Protein 3LIU (pdb70)

Structure (mmCIF, N/CA/C/O backbone):
data_3LIU
#
_entry.id   3LIU
#
_cell.length_a   64.372
_cell.length_b   101.934
_cell.length_c   130.891
_cell.angle_alpha   90.000
_cell.angle_beta   90.000
_cell.angle_gamma   90.000
#
_symmetry.space_group_name_H-M   'P 21 21 21'
#
loop_
_entity.id
_entity.type
_entity.pdbx_description
1 polymer 'Putative cell adhesion protein'
2 non-polymer 'CHLORIDE ION'
3 non-polymer GLYCEROL
4 non-polymer 'SULFATE ION'
5 non-polymer 1,2-ETHANEDIOL
6 water water
#
loop_
_atom_site.group_PDB
_atom_site.id
_atom_site.type_symbol
_atom_site.label_atom_id
_atom_site.label_alt_id
_atom_site.label_comp_id
_atom_site.label_asym_id
_atom_site.label_entity_id
_atom_site.label_seq_id
_atom_site.pdbx_PDB_ins_code
_atom_site.Cartn_x
_atom_site.Cartn_y
_atom_site.Cartn_z
_atom_site.occupancy
_atom_site.B_iso_or_equiv
_atom_site.auth_seq_id
_atom_site.auth_comp_id
_atom_site.auth_asym_id
_atom_site.auth_atom_id
_atom_site.pdbx_PDB_model_num
ATOM 1 N N . VAL A 1 13 ? 45.914 -1.872 43.911 1.00 44.28 32 VAL A N 1
ATOM 2 C CA . VAL A 1 13 ? 45.286 -1.267 42.705 1.00 42.69 32 VAL A CA 1
ATOM 3 C C . VAL A 1 13 ? 43.951 -0.623 43.079 1.00 42.25 32 VAL A C 1
ATOM 4 O O . VAL A 1 13 ? 43.181 -1.172 43.885 1.00 41.87 32 VAL A O 1
ATOM 6 N N . LEU A 1 14 ? 43.707 0.547 42.479 1.00 38.46 33 LEU A N 1
ATOM 7 C CA . LEU A 1 14 ? 42.502 1.357 42.675 1.00 36.02 33 LEU A CA 1
ATOM 8 C C . LEU A 1 14 ? 41.816 1.522 41.331 1.00 33.18 33 LEU A C 1
ATOM 9 O O . LEU A 1 14 ? 42.480 1.860 40.362 1.00 32.24 33 LEU A O 1
ATOM 14 N N . GLU A 1 15 ? 40.501 1.353 41.277 1.00 30.61 34 GLU A N 1
ATOM 15 C CA . GLU A 1 15 ? 39.750 1.573 40.048 1.00 30.91 34 GLU A CA 1
ATOM 16 C C . GLU A 1 15 ? 39.420 3.045 39.803 1.00 30.12 34 GLU A C 1
ATOM 17 O O . GLU A 1 15 ? 39.323 3.842 40.739 1.00 30.02 34 GLU A O 1
ATOM 23 N N . LYS A 1 16 ? 39.232 3.394 38.538 1.00 28.54 35 LYS A N 1
ATOM 24 C CA . LYS A 1 16 ? 38.924 4.770 38.139 1.00 28.02 35 LYS A CA 1
ATOM 25 C C . LYS A 1 16 ? 37.418 5.027 38.097 1.00 26.91 35 LYS A C 1
ATOM 26 O O . LYS A 1 16 ? 36.615 4.112 37.862 1.00 24.54 35 LYS A O 1
ATOM 28 N N . ALA A 1 17 ? 37.055 6.295 38.292 1.00 24.02 36 ALA A N 1
ATOM 29 C CA . ALA A 1 17 ? 35.683 6.739 38.110 1.00 22.30 36 ALA A CA 1
ATOM 30 C C . ALA A 1 17 ? 35.688 8.226 37.749 1.00 21.91 36 ALA A C 1
ATOM 31 O O . ALA A 1 17 ? 36.741 8.876 37.706 1.00 18.92 36 ALA A O 1
ATOM 33 N N . GLN A 1 18 ? 34.506 8.727 37.430 1.00 18.55 37 GLN A N 1
ATOM 34 C CA A GLN A 1 18 ? 34.316 10.136 37.161 0.50 18.25 37 GLN A CA 1
ATOM 35 C CA B GLN A 1 18 ? 34.299 10.127 37.142 0.50 18.24 37 GLN A CA 1
ATOM 36 C C . GLN A 1 18 ? 33.332 10.669 38.194 1.00 17.09 37 GLN A C 1
ATOM 37 O O . GLN A 1 18 ? 32.494 9.916 38.713 1.00 15.93 37 GLN A O 1
ATOM 48 N N . LEU A 1 19 ? 33.459 11.953 38.501 1.00 14.47 38 LEU A N 1
ATOM 49 C CA . LEU A 1 19 ? 32.621 12.640 39.468 1.00 14.14 38 LEU A CA 1
ATOM 50 C C . LEU A 1 19 ? 32.204 13.957 38.853 1.00 14.32 38 LEU A C 1
ATOM 51 O O . LEU A 1 19 ? 33.057 14.700 38.348 1.00 14.81 38 LEU A O 1
ATOM 56 N N . ALA A 1 20 ? 30.900 14.225 38.867 1.00 11.12 39 ALA A N 1
ATOM 57 C CA . ALA A 1 20 ? 30.356 15.551 38.586 1.00 12.93 39 ALA A CA 1
ATOM 58 C C . ALA A 1 20 ? 29.488 15.946 39.769 1.00 12.28 39 ALA A C 1
ATOM 59 O O . ALA A 1 20 ? 28.849 15.101 40.414 1.00 15.41 39 ALA A O 1
ATOM 61 N N . LEU A 1 21 ? 29.461 17.231 40.055 1.00 12.35 40 LEU A N 1
ATOM 62 C CA . LEU A 1 21 ? 28.888 17.704 41.322 1.00 17.50 40 LEU A CA 1
ATOM 63 C C . LEU A 1 21 ? 28.080 18.970 41.060 1.00 18.26 40 LEU A C 1
ATOM 64 O O . LEU A 1 21 ? 28.522 19.806 40.313 1.00 22.25 40 LEU A O 1
ATOM 69 N N . ALA A 1 22 ? 26.871 19.074 41.624 1.00 19.21 41 ALA A N 1
ATOM 70 C CA . ALA A 1 22 ? 26.038 20.265 41.481 1.00 16.44 41 ALA A CA 1
ATOM 71 C C . ALA A 1 22 ? 25.810 20.941 42.838 1.00 17.06 41 ALA A C 1
ATOM 72 O O . ALA A 1 22 ? 25.531 20.247 43.849 1.00 18.89 41 ALA A O 1
ATOM 74 N N . ILE A 1 23 ? 25.980 22.273 42.892 1.00 14.44 42 ILE A N 1
ATOM 75 C CA . ILE A 1 23 ? 25.713 23.041 44.149 1.00 17.91 42 ILE A CA 1
ATOM 76 C C . ILE A 1 23 ? 24.478 23.934 44.044 1.00 20.35 42 ILE A C 1
ATOM 77 O O . ILE A 1 23 ? 24.100 24.399 42.940 1.00 20.68 42 ILE A O 1
ATOM 82 N N . LYS A 1 24 ? 23.825 24.153 45.176 1.00 20.54 43 LYS A N 1
ATOM 83 C CA . LYS A 1 24 ? 22.668 25.032 45.225 1.00 25.84 43 LYS A CA 1
ATOM 84 C C . LYS A 1 24 ? 23.134 26.479 45.210 1.00 29.64 43 LYS A C 1
ATOM 85 O O . LYS A 1 24 ? 24.059 26.835 45.934 1.00 29.43 43 LYS A O 1
ATOM 91 N N . SER A 1 25 ? 22.489 27.308 44.386 1.00 34.78 44 SER A N 1
ATOM 92 C CA . SER A 1 25 ? 22.935 28.689 44.156 1.00 39.19 44 SER A CA 1
ATOM 93 C C . SER A 1 25 ? 21.772 29.674 44.335 1.00 43.03 44 SER A C 1
ATOM 94 O O . SER A 1 25 ? 20.650 29.393 43.887 1.00 45.53 44 SER A O 1
ATOM 97 N N . GLU A 1 26 ? 22.051 30.830 44.951 1.00 44.88 45 GLU A N 1
ATOM 98 C CA . GLU A 1 26 ? 21.027 31.873 45.217 1.00 46.41 45 GLU A CA 1
ATOM 99 C C . GLU A 1 26 ? 20.870 32.881 44.058 1.00 46.86 45 GLU A C 1
ATOM 100 O O . GLU A 1 26 ? 21.766 33.691 43.765 1.00 44.70 45 GLU A O 1
ATOM 106 N N . THR A 1 36 ? 27.023 42.254 34.561 1.00 48.43 55 THR A N 1
ATOM 107 C CA . THR A 1 36 ? 26.538 41.673 35.818 1.00 47.95 55 THR A CA 1
ATOM 108 C C . THR A 1 36 ? 27.321 42.212 37.054 1.00 46.99 55 THR A C 1
ATOM 109 O O . THR A 1 36 ? 28.496 41.880 37.231 1.00 50.01 55 THR A O 1
ATOM 111 N N . THR A 1 37 ? 26.690 43.045 37.896 1.00 43.20 56 THR A N 1
ATOM 112 C CA . THR A 1 37 ? 27.346 43.534 39.121 1.00 39.30 56 THR A CA 1
ATOM 113 C C . THR A 1 37 ? 27.605 42.341 40.049 1.00 36.18 56 THR A C 1
ATOM 114 O O . THR A 1 37 ? 26.748 41.487 40.190 1.00 33.99 56 THR A O 1
ATOM 116 N N . PRO A 1 38 ? 28.796 42.268 40.667 1.00 31.71 57 PRO A N 1
ATOM 117 C CA . PRO A 1 38 ? 29.026 41.111 41.524 1.00 29.81 57 PRO A CA 1
ATOM 118 C C . PRO A 1 38 ? 28.179 41.187 42.791 1.00 26.37 57 PRO A C 1
ATOM 119 O O . PRO A 1 38 ? 27.915 42.290 43.275 1.00 25.69 57 PRO A O 1
ATOM 123 N N . THR A 1 39 ? 27.745 40.026 43.287 1.00 22.13 58 THR A N 1
ATOM 124 C CA . THR A 1 39 ? 26.885 39.928 44.485 1.00 19.55 58 THR A CA 1
ATOM 125 C C . THR A 1 39 ? 27.500 38.972 45.519 1.00 18.86 58 THR A C 1
ATOM 126 O O . THR A 1 39 ? 28.398 38.181 45.223 1.00 15.80 58 THR A O 1
ATOM 130 N N . ASP A 1 40 ? 26.974 39.034 46.738 1.00 17.07 59 ASP A N 1
ATOM 131 C CA . ASP A 1 40 ? 27.471 38.247 47.841 1.00 15.74 59 ASP A CA 1
ATOM 132 C C . ASP A 1 40 ? 26.967 36.780 47.763 1.00 15.71 59 ASP A C 1
ATOM 133 O O . ASP A 1 40 ? 27.188 36.007 48.661 1.00 17.01 59 ASP A O 1
ATOM 138 N N . ALA A 1 41 ? 26.267 36.412 46.700 1.00 14.59 60 ALA A N 1
ATOM 139 C CA . ALA A 1 41 ? 25.893 35.025 46.459 1.00 15.30 60 ALA A CA 1
ATOM 140 C C . ALA A 1 41 ? 26.638 34.426 45.265 1.00 16.03 60 ALA A C 1
ATOM 141 O O . ALA A 1 41 ? 26.401 33.270 44.908 1.00 14.68 60 ALA A O 1
ATOM 143 N N . ASP A 1 42 ? 27.527 35.184 44.621 1.00 13.41 61 ASP A N 1
ATOM 144 C CA . ASP A 1 42 ? 28.198 34.636 43.432 1.00 14.20 61 ASP A CA 1
ATOM 145 C C . ASP A 1 42 ? 29.056 33.379 43.791 1.00 13.13 61 ASP A C 1
ATOM 146 O O . ASP A 1 42 ? 29.735 33.356 44.815 1.00 14.14 61 ASP A O 1
ATOM 151 N N . VAL A 1 43 ? 29.019 32.386 42.900 1.00 8.90 62 VAL A N 1
ATOM 152 C CA . VAL A 1 43 ? 29.849 31.205 42.930 1.00 12.98 62 VAL A CA 1
ATOM 153 C C . VAL A 1 43 ? 30.611 31.198 41.648 1.00 12.88 62 VAL A C 1
ATOM 154 O O . VAL A 1 43 ? 30.074 30.890 40.595 1.00 15.25 62 VAL A O 1
ATOM 158 N N . ASN A 1 44 ? 31.871 31.578 41.712 1.00 13.37 63 ASN A N 1
ATOM 159 C CA . ASN A 1 44 ? 32.696 31.694 40.496 1.00 15.08 63 ASN A CA 1
ATOM 160 C C . ASN A 1 44 ? 33.552 30.454 40.251 1.00 14.35 63 ASN A C 1
ATOM 161 O O . ASN A 1 44 ? 33.677 29.962 39.143 1.00 13.19 63 ASN A O 1
ATOM 166 N N . THR A 1 45 ? 34.147 29.939 41.318 1.00 14.95 64 THR A N 1
ATOM 167 C CA . THR A 1 45 ? 34.984 28.742 41.222 1.00 12.18 64 THR A CA 1
ATOM 168 C C . THR A 1 45 ? 34.516 27.783 42.287 1.00 11.54 64 THR A C 1
ATOM 169 O O . THR A 1 45 ? 34.012 28.218 43.330 1.00 13.87 64 THR A O 1
ATOM 173 N N . LEU A 1 46 ? 34.701 26.495 42.018 1.00 10.50 65 LEU A N 1
ATOM 174 C CA . LEU A 1 46 ? 34.533 25.439 43.017 1.00 13.16 65 LEU A CA 1
ATOM 175 C C . LEU A 1 46 ? 35.798 24.601 43.145 1.00 13.29 65 LEU A C 1
ATOM 176 O O . LEU A 1 46 ? 36.359 24.109 42.140 1.00 12.29 65 LEU A O 1
ATOM 181 N N . THR A 1 47 ? 36.249 24.452 44.387 1.00 13.96 66 THR A N 1
ATOM 182 C CA . THR A 1 47 ? 37.326 23.521 44.720 1.00 13.52 66 THR A CA 1
ATOM 183 C C . THR A 1 47 ? 36.713 22.356 45.440 1.00 12.21 66 THR A C 1
ATOM 184 O O . THR A 1 47 ? 36.024 22.541 46.435 1.00 17.61 66 THR A O 1
ATOM 188 N N . VAL A 1 48 ? 36.962 21.159 44.936 1.00 14.03 67 VAL A N 1
ATOM 189 C CA . VAL A 1 48 ? 36.388 19.923 45.456 1.00 15.12 67 VAL A CA 1
ATOM 190 C C . VAL A 1 48 ? 37.527 19.039 45.972 1.00 10.54 67 VAL A C 1
ATOM 191 O O . VAL A 1 48 ? 38.532 18.797 45.281 1.00 10.24 67 VAL A O 1
ATOM 195 N N . GLY A 1 49 ? 37.396 18.599 47.209 1.00 9.69 68 GLY A N 1
ATOM 196 C CA . GLY A 1 49 ? 38.357 17.662 47.780 1.00 11.81 68 GLY A CA 1
ATOM 197 C C . GLY A 1 49 ? 37.658 16.339 47.948 1.00 11.39 68 GLY A C 1
ATOM 198 O O . GLY A 1 49 ? 36.604 16.270 48.632 1.00 10.63 68 GLY A O 1
ATOM 199 N N . VAL A 1 50 ? 38.218 15.298 47.335 1.00 9.72 69 VAL A N 1
ATOM 200 C CA . VAL A 1 50 ? 37.667 13.929 47.471 1.00 11.39 69 VAL A CA 1
ATOM 201 C C . VAL A 1 50 ? 38.706 13.054 48.194 1.00 11.74 69 VAL A C 1
ATOM 202 O O . VAL A 1 50 ? 39.806 12.865 47.678 1.00 11.38 69 VAL A O 1
ATOM 206 N N . PHE A 1 51 ? 38.364 12.517 49.359 1.00 11.05 70 PHE A N 1
ATOM 207 C CA . PHE A 1 51 ? 39.329 11.784 50.193 1.00 13.56 70 PHE A CA 1
ATOM 208 C C . PHE A 1 51 ? 38.816 10.366 50.472 1.00 14.80 70 PHE A C 1
ATOM 209 O O . PHE A 1 51 ? 37.831 10.145 51.199 1.00 14.88 70 PHE A O 1
ATOM 217 N N . GLY A 1 52 ? 39.468 9.394 49.861 1.00 14.43 71 GLY A N 1
ATOM 218 C CA . GLY A 1 52 ? 39.026 8.012 49.999 1.00 18.16 71 GLY A CA 1
ATOM 219 C C . GLY A 1 52 ? 39.276 7.541 51.414 1.00 18.39 71 GLY A C 1
ATOM 220 O O . GLY A 1 52 ? 40.187 8.012 52.066 1.00 17.38 71 GLY A O 1
ATOM 221 N N . VAL A 1 53 ? 38.468 6.612 51.902 1.00 21.92 72 VAL A N 1
ATOM 222 C CA . VAL A 1 53 ? 38.642 6.163 53.282 1.00 20.79 72 VAL A CA 1
ATOM 223 C C . VAL A 1 53 ? 39.974 5.429 53.464 1.00 21.02 72 VAL A C 1
ATOM 224 O O . VAL A 1 53 ? 40.477 5.399 54.549 1.00 22.56 72 VAL A O 1
ATOM 228 N N . ASP A 1 54 ? 40.532 4.865 52.399 1.00 23.39 73 ASP A N 1
ATOM 229 C CA . ASP A 1 54 ? 41.819 4.157 52.434 1.00 25.81 73 ASP A CA 1
ATOM 230 C C . ASP A 1 54 ? 43.039 5.025 52.139 1.00 26.55 73 ASP A C 1
ATOM 231 O O . ASP A 1 54 ? 44.118 4.475 51.869 1.00 30.48 73 ASP A O 1
ATOM 236 N N . GLY A 1 55 ? 42.897 6.350 52.112 1.00 21.60 74 GLY A N 1
ATOM 237 C CA . GLY A 1 55 ? 44.052 7.218 52.004 1.00 20.80 74 GLY A CA 1
ATOM 238 C C . GLY A 1 55 ? 44.301 7.922 50.680 1.00 20.31 74 GLY A C 1
ATOM 239 O O . GLY A 1 55 ? 45.087 8.853 50.643 1.00 20.91 74 GLY A O 1
ATOM 240 N N . TRP A 1 56 ? 43.649 7.541 49.589 1.00 20.08 75 TRP A N 1
ATOM 241 C CA . TRP A 1 56 ? 43.859 8.283 48.336 1.00 18.74 75 TRP A CA 1
ATOM 242 C C . TRP A 1 56 ? 43.150 9.641 48.428 1.00 18.88 75 TRP A C 1
ATOM 243 O O . TRP A 1 56 ? 42.222 9.822 49.233 1.00 19.49 75 TRP A O 1
ATOM 254 N N . SER A 1 57 ? 43.605 10.608 47.634 1.00 19.91 76 SER A N 1
ATOM 255 C CA . SER A 1 57 ? 42.906 11.876 47.539 1.00 18.08 76 SER A CA 1
ATOM 256 C C . SER A 1 57 ? 42.960 12.434 46.132 1.00 18.38 76 SER A C 1
ATOM 257 O O . SER A 1 57 ? 43.931 12.196 45.402 1.00 16.04 76 SER A O 1
ATOM 260 N N . VAL A 1 58 ? 41.899 13.144 45.754 1.00 15.07 77 VAL A N 1
ATOM 261 C CA . VAL A 1 58 ? 41.857 13.918 44.531 1.00 14.39 77 VAL A CA 1
ATOM 262 C C . VAL A 1 58 ? 41.245 15.262 44.857 1.00 14.53 77 VAL A C 1
ATOM 263 O O . VAL A 1 58 ? 40.105 15.330 45.363 1.00 14.93 77 VAL A O 1
ATOM 267 N N . ILE A 1 59 ? 41.989 16.330 44.589 1.00 12.97 78 ILE A N 1
ATOM 268 C CA . ILE A 1 59 ? 41.506 17.709 44.805 1.00 12.60 78 ILE A CA 1
ATOM 269 C C . ILE A 1 59 ? 41.681 18.515 43.541 1.00 12.99 78 ILE A C 1
ATOM 270 O O . ILE A 1 59 ? 42.730 18.434 42.911 1.00 9.05 78 ILE A O 1
ATOM 275 N N . TYR A 1 60 ? 40.663 19.281 43.162 1.00 12.22 79 TYR A N 1
ATOM 276 C CA . TYR A 1 60 ? 40.702 20.057 41.936 1.00 11.78 79 TYR A CA 1
ATOM 277 C C . TYR A 1 60 ? 39.856 21.297 42.039 1.00 11.38 79 TYR A C 1
ATOM 278 O O . TYR A 1 60 ? 38.931 21.371 42.857 1.00 11.30 79 TYR A O 1
ATOM 287 N N . THR A 1 61 ? 40.143 22.256 41.167 1.00 10.97 80 THR A N 1
ATOM 288 C CA . THR A 1 61 ? 39.393 23.522 41.101 1.00 12.95 80 THR A CA 1
ATOM 289 C C . THR A 1 61 ? 38.998 23.800 39.657 1.00 14.25 80 THR A C 1
ATOM 290 O O . THR A 1 61 ? 39.824 23.687 38.751 1.00 16.63 80 THR A O 1
ATOM 294 N N . LYS A 1 62 ? 37.739 24.143 39.457 1.00 12.53 81 LYS A N 1
ATOM 295 C CA . LYS A 1 62 ? 37.187 24.464 38.153 1.00 13.55 81 LYS A CA 1
ATOM 296 C C . LYS A 1 62 ? 36.252 25.644 38.286 1.00 14.74 81 LYS A C 1
ATOM 297 O O . LYS A 1 62 ? 35.786 26.003 39.383 1.00 13.67 81 LYS A O 1
ATOM 303 N N . ASP A 1 63 ? 36.015 26.285 37.160 1.00 16.23 82 ASP A N 1
ATOM 304 C CA . ASP A 1 63 ? 35.032 27.363 37.109 1.00 18.56 82 ASP A CA 1
ATOM 305 C C . ASP A 1 63 ? 33.682 26.707 37.226 1.00 18.69 82 ASP A C 1
ATOM 306 O O . ASP A 1 63 ? 33.452 25.592 36.667 1.00 16.35 82 ASP A O 1
ATOM 311 N N . ALA A 1 64 ? 32.806 27.360 37.983 1.00 18.72 83 ALA A N 1
ATOM 312 C CA . ALA A 1 64 ? 31.451 26.861 38.188 1.00 18.86 83 ALA A CA 1
ATOM 313 C C . ALA A 1 64 ? 30.663 27.150 36.900 1.00 21.12 83 ALA A C 1
ATOM 314 O O . ALA A 1 64 ? 30.717 28.258 36.396 1.00 22.64 83 ALA A O 1
ATOM 316 N N . THR A 1 65 ? 29.999 26.133 36.352 1.00 23.05 84 THR A N 1
ATOM 317 C CA A THR A 1 65 ? 29.200 26.326 35.145 0.50 23.65 84 THR A CA 1
ATOM 318 C CA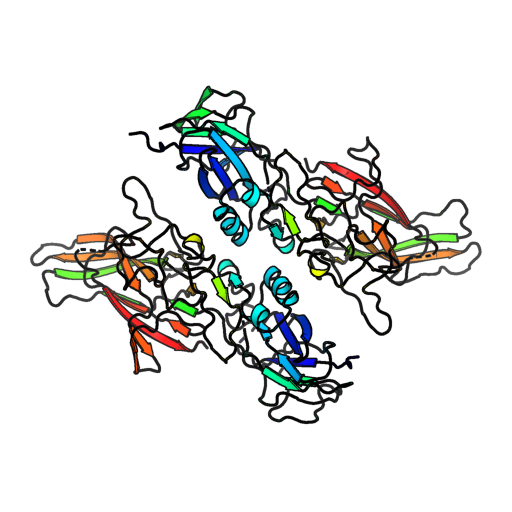 B THR A 1 65 ? 29.175 26.227 35.130 0.50 22.47 84 THR A CA 1
ATOM 319 C C . THR A 1 65 ? 27.738 26.608 35.535 1.00 24.55 84 THR A C 1
ATOM 320 O O . THR A 1 65 ? 27.148 25.940 36.381 1.00 23.21 84 THR A O 1
ATOM 327 N N . PRO A 1 66 ? 27.146 27.653 34.922 1.00 25.43 85 PRO A N 1
ATOM 328 C CA . PRO A 1 66 ? 25.777 28.006 35.290 1.00 24.89 85 PRO A CA 1
ATOM 329 C C . PRO A 1 66 ? 24.753 27.061 34.712 1.00 24.12 85 PRO A C 1
ATOM 330 O O . PRO A 1 66 ? 24.942 26.499 33.652 1.00 22.66 85 PRO A O 1
ATOM 334 N N . ASN A 1 67 ? 23.673 26.876 35.435 1.00 26.46 86 ASN A N 1
ATOM 335 C CA . ASN A 1 67 ? 22.645 25.957 35.012 1.00 30.65 86 ASN A CA 1
ATOM 336 C C . ASN A 1 67 ? 21.276 26.651 35.069 1.00 33.75 86 ASN A C 1
ATOM 337 O O . ASN A 1 67 ? 21.054 27.560 35.884 1.00 35.21 86 ASN A O 1
ATOM 342 N N . SER A 1 68 ? 20.381 26.235 34.173 1.00 38.38 87 SER A N 1
ATOM 343 C CA . SER A 1 68 ? 19.059 26.865 33.984 1.00 39.92 87 SER A CA 1
ATOM 344 C C . SER A 1 68 ? 18.211 26.833 35.247 1.00 41.24 87 SER A C 1
ATOM 345 O O . SER A 1 68 ? 17.410 27.741 35.487 1.00 44.40 87 SER A O 1
ATOM 348 N N . ASP A 1 69 ? 18.368 25.775 36.036 1.00 39.18 88 ASP A N 1
ATOM 349 C CA . ASP A 1 69 ? 17.597 25.611 37.260 1.00 38.03 88 ASP A CA 1
ATOM 350 C C . ASP A 1 69 ? 18.163 26.377 38.473 1.00 36.31 88 ASP A C 1
ATOM 351 O O . ASP A 1 69 ? 17.781 26.099 39.603 1.00 35.53 88 ASP A O 1
ATOM 356 N N . GLY A 1 70 ? 19.067 27.330 38.253 1.00 35.47 89 GLY A N 1
ATOM 357 C CA . GLY A 1 70 ? 19.719 28.020 39.376 1.00 36.15 89 GLY A CA 1
ATOM 358 C C . GLY A 1 70 ? 20.710 27.197 40.221 1.00 33.72 89 GLY A C 1
ATOM 359 O O . GLY A 1 70 ? 21.016 27.564 41.364 1.00 39.63 89 GLY A O 1
ATOM 360 N N . THR A 1 71 ? 21.195 26.089 39.687 1.00 28.05 90 THR A N 1
ATOM 361 C CA . THR A 1 71 ? 22.313 25.359 40.302 1.00 24.74 90 THR A CA 1
ATOM 362 C C . THR A 1 71 ? 23.559 25.656 39.477 1.00 24.64 90 THR A C 1
ATOM 363 O O . THR A 1 71 ? 23.462 26.151 38.342 1.00 24.65 90 THR A O 1
ATOM 367 N N . LYS A 1 72 ? 24.731 25.379 40.042 1.00 21.41 91 LYS A N 1
ATOM 368 C CA . LYS A 1 72 ? 25.961 25.439 39.261 1.00 18.85 91 LYS A CA 1
ATOM 369 C C . LYS A 1 72 ? 26.686 24.129 39.404 1.00 19.00 91 LYS A C 1
ATOM 370 O O . LYS A 1 72 ? 26.558 23.478 40.433 1.00 16.51 91 LYS A O 1
ATOM 376 N N . ASP A 1 73 ? 27.443 23.756 38.371 1.00 17.69 92 ASP A N 1
ATOM 377 C CA . ASP A 1 73 ? 28.059 22.427 38.268 1.00 18.69 92 ASP A CA 1
ATOM 378 C C . ASP A 1 73 ? 29.566 22.543 38.157 1.00 19.29 92 ASP A C 1
ATOM 379 O O . ASP A 1 73 ? 30.087 23.554 37.656 1.00 15.98 92 ASP A O 1
ATOM 384 N N . VAL A 1 74 ? 30.255 21.496 38.605 1.00 20.56 93 VAL A N 1
ATOM 385 C CA A VAL A 1 74 ? 31.668 21.294 38.277 0.50 22.36 93 VAL A CA 1
ATOM 386 C CA B VAL A 1 74 ? 31.658 21.308 38.264 0.50 21.42 93 VAL A CA 1
ATOM 387 C C . VAL A 1 74 ? 31.725 20.044 37.418 1.00 23.02 93 VAL A C 1
ATOM 388 O O . VAL A 1 74 ? 31.252 18.990 37.827 1.00 24.71 93 VAL A O 1
ATOM 395 N N . GLY A 1 75 ? 32.301 20.171 36.221 1.00 25.42 94 GLY A N 1
ATOM 396 C CA . GLY A 1 75 ? 32.242 19.156 35.164 1.00 24.81 94 GLY A CA 1
ATOM 397 C C . GLY A 1 75 ? 32.953 17.898 35.563 1.00 25.82 94 GLY A C 1
ATOM 398 O O . GLY A 1 75 ? 33.699 17.907 36.544 1.00 24.06 94 GLY A O 1
ATOM 399 N N . PRO A 1 76 ? 32.727 16.808 34.813 1.00 24.92 95 PRO A N 1
ATOM 400 C CA . PRO A 1 76 ? 33.261 15.531 35.240 1.00 23.02 95 PRO A CA 1
ATOM 401 C C . PRO A 1 76 ? 34.735 15.609 35.509 1.00 19.51 95 PRO A C 1
ATOM 402 O O . PRO A 1 76 ? 35.453 16.250 34.766 1.00 18.24 95 PRO A O 1
ATOM 406 N N . GLN A 1 77 ? 35.173 14.957 36.574 1.00 17.51 96 GLN A N 1
ATOM 407 C CA . GLN A 1 77 ? 36.575 14.900 36.917 1.00 17.88 96 GLN A CA 1
ATOM 408 C C . GLN A 1 77 ? 36.905 13.467 37.230 1.00 16.78 96 GLN A C 1
ATOM 409 O O . GLN A 1 77 ? 36.110 12.784 37.854 1.00 15.46 96 GLN A O 1
ATOM 415 N N . GLU A 1 78 ? 38.076 13.001 36.814 1.00 16.43 97 GLU A N 1
ATOM 416 C CA . GLU A 1 78 ? 38.492 11.654 37.183 1.00 17.88 97 GLU A CA 1
ATOM 417 C C . GLU A 1 78 ? 38.859 11.573 38.671 1.00 14.51 97 GLU A C 1
ATOM 418 O O . GLU A 1 78 ? 39.527 12.450 39.191 1.00 14.63 97 GLU A O 1
ATOM 424 N N . VAL A 1 79 ? 38.421 10.499 39.314 1.00 13.34 98 VAL A N 1
ATOM 425 C CA . VAL A 1 79 ? 38.652 10.238 40.735 1.00 15.84 98 VAL A CA 1
ATOM 426 C C . VAL A 1 79 ? 38.812 8.710 40.848 1.00 18.17 98 VAL A C 1
ATOM 427 O O . VAL A 1 79 ? 38.900 8.031 39.825 1.00 19.31 98 VAL A O 1
ATOM 431 N N . TYR A 1 80 ? 38.899 8.168 42.057 1.00 21.86 99 TYR A N 1
ATOM 432 C CA . TYR A 1 80 ? 38.927 6.699 42.246 1.00 21.99 99 TYR A CA 1
ATOM 433 C C . TYR A 1 80 ? 37.624 6.161 42.821 1.00 22.50 99 TYR A C 1
ATOM 434 O O . TYR A 1 80 ? 36.844 6.909 43.442 1.00 20.42 99 TYR A O 1
ATOM 443 N N . ALA A 1 81 ? 37.370 4.866 42.599 1.00 21.48 100 ALA A N 1
ATOM 444 C CA . ALA A 1 81 ? 36.176 4.245 43.150 1.00 22.71 100 ALA A CA 1
ATOM 445 C C . ALA A 1 81 ? 36.344 3.985 44.650 1.00 23.21 100 ALA A C 1
ATOM 446 O O . ALA A 1 81 ? 37.449 3.847 45.146 1.00 23.54 100 ALA A O 1
ATOM 448 N N . GLY A 1 82 ? 35.223 3.903 45.363 1.00 22.51 101 GLY A N 1
ATOM 449 C CA . GLY A 1 82 ? 35.246 3.612 46.796 1.00 20.26 101 GLY A CA 1
ATOM 450 C C . GLY A 1 82 ? 34.545 4.659 47.612 1.00 20.02 101 GLY A C 1
ATOM 451 O O . GLY A 1 82 ? 34.046 5.690 47.086 1.00 17.17 101 GLY A O 1
ATOM 452 N N . GLU A 1 83 ? 34.462 4.377 48.911 1.00 19.26 102 GLU A N 1
ATOM 453 C CA . GLU A 1 83 ? 33.867 5.301 49.838 1.00 17.37 102 GLU A CA 1
ATOM 454 C C . GLU A 1 83 ? 34.812 6.474 50.010 1.00 15.99 102 GLU A C 1
ATOM 455 O O . GLU A 1 83 ? 36.013 6.284 50.088 1.00 16.60 102 GLU A O 1
ATOM 461 N N . ALA A 1 84 ? 34.246 7.682 50.028 1.00 14.19 103 ALA A N 1
ATOM 462 C CA . ALA A 1 84 ? 35.023 8.896 50.147 1.00 14.93 103 ALA A CA 1
ATOM 463 C C . ALA A 1 84 ? 34.289 9.985 50.903 1.00 12.38 103 ALA A C 1
ATOM 464 O O . ALA A 1 84 ? 33.047 10.010 50.974 1.00 14.32 103 ALA A O 1
ATOM 466 N N . HIS A 1 85 ? 35.086 10.894 51.452 1.00 14.65 104 HIS A N 1
ATOM 467 C CA . HIS A 1 85 ? 34.608 12.100 52.079 1.00 14.25 104 HIS A CA 1
ATOM 468 C C . HIS A 1 85 ? 34.891 13.270 51.127 1.00 15.43 104 HIS A C 1
ATOM 469 O O . HIS A 1 85 ? 35.993 13.402 50.623 1.00 19.10 104 HIS A O 1
ATOM 476 N N . VAL A 1 86 ? 33.856 14.059 50.844 1.00 13.88 105 VAL A N 1
ATOM 477 C CA . VAL A 1 86 ? 33.884 15.105 49.823 1.00 10.88 105 VAL A CA 1
ATOM 478 C C . VAL A 1 86 ? 33.466 16.410 50.460 1.00 12.90 105 VAL A C 1
ATOM 479 O O . VAL A 1 86 ? 32.481 16.449 51.173 1.00 13.05 105 VAL A O 1
ATOM 483 N N . VAL A 1 87 ? 34.227 17.464 50.182 1.00 14.24 106 VAL A N 1
ATOM 484 C CA A VAL A 1 87 ? 33.903 18.809 50.626 0.50 12.42 106 VAL A CA 1
ATOM 485 C CA B VAL A 1 87 ? 33.922 18.823 50.629 0.50 14.04 106 VAL A CA 1
ATOM 486 C C . VAL A 1 87 ? 34.113 19.788 49.458 1.00 14.41 106 VAL A C 1
ATOM 487 O O . VAL A 1 87 ? 35.020 19.632 48.638 1.00 13.91 106 VAL A O 1
ATOM 494 N N . VAL A 1 88 ? 33.252 20.787 49.376 1.00 15.81 107 VAL A N 1
ATOM 495 C CA . VAL A 1 88 ? 33.277 21.731 48.301 1.00 14.43 107 VAL A CA 1
ATOM 496 C C . VAL A 1 88 ? 33.502 23.100 48.895 1.00 14.87 107 VAL A C 1
ATOM 497 O O . VAL A 1 88 ? 32.822 23.488 49.855 1.00 12.25 107 VAL A O 1
ATOM 501 N N . VAL A 1 89 ? 34.437 23.839 48.298 1.00 12.53 108 VAL A N 1
ATOM 502 C CA . VAL A 1 89 ? 34.713 25.205 48.657 1.00 9.07 108 VAL A CA 1
ATOM 503 C C . VAL A 1 89 ? 34.473 26.112 47.452 1.00 11.44 108 VAL A C 1
ATOM 504 O O . VAL A 1 89 ? 35.057 25.935 46.389 1.00 13.00 108 VAL A O 1
ATOM 508 N N . ALA A 1 90 ? 33.643 27.120 47.621 1.00 11.16 109 ALA A N 1
ATOM 509 C CA . ALA A 1 90 ? 33.442 28.144 46.582 1.00 11.87 109 ALA A CA 1
ATOM 510 C C . ALA A 1 90 ? 34.365 29.324 46.780 1.00 11.43 109 ALA A C 1
ATOM 511 O O . ALA A 1 90 ? 34.564 29.796 47.911 1.00 8.64 109 ALA A O 1
ATOM 513 N N . ASN A 1 91 ? 34.888 29.819 45.658 1.00 13.44 110 ASN A N 1
ATOM 514 C CA . ASN A 1 91 ? 35.557 31.121 45.579 1.00 11.67 110 ASN A CA 1
ATOM 515 C C . ASN A 1 91 ? 36.881 31.187 46.371 1.00 13.50 110 ASN A C 1
ATOM 516 O O . ASN A 1 91 ? 37.238 32.216 46.909 1.00 14.21 110 ASN A O 1
ATOM 521 N N . ALA A 1 92 ? 37.581 30.068 46.476 1.00 14.15 111 ALA A N 1
ATOM 522 C CA . ALA A 1 92 ? 38.881 30.066 47.132 1.00 13.92 111 ALA A CA 1
ATOM 523 C C . ALA A 1 92 ? 39.863 30.958 46.376 1.00 12.13 111 ALA A C 1
ATOM 524 O O . ALA A 1 92 ? 39.978 30.881 45.134 1.00 9.79 111 ALA A O 1
ATOM 526 N N . ALA A 1 93 ? 40.601 31.775 47.120 1.00 12.49 112 ALA A N 1
ATOM 527 C CA . ALA A 1 93 ? 41.644 32.628 46.514 1.00 12.75 112 ALA A CA 1
ATOM 528 C C . ALA A 1 93 ? 42.667 31.713 45.820 1.00 12.06 112 ALA A C 1
ATOM 529 O O . ALA A 1 93 ? 42.809 30.554 46.192 1.00 11.02 112 ALA A O 1
ATOM 531 N N . PRO A 1 94 ? 43.315 32.198 44.755 1.00 13.17 113 PRO A N 1
ATOM 532 C CA . PRO A 1 94 ? 44.293 31.356 44.029 1.00 14.55 113 PRO A CA 1
ATOM 533 C C . PRO A 1 94 ? 45.306 30.604 44.887 1.00 13.58 113 PRO A C 1
ATOM 534 O O . PRO A 1 94 ? 45.504 29.411 44.685 1.00 13.16 113 PRO A O 1
ATOM 538 N N . VAL A 1 95 ? 45.915 31.276 45.854 1.00 12.56 114 VAL A N 1
ATOM 539 C CA . VAL A 1 95 ? 46.918 30.613 46.709 1.00 14.11 114 VAL A CA 1
ATOM 540 C C . VAL A 1 95 ? 46.224 29.569 47.599 1.00 13.41 114 VAL A C 1
ATOM 541 O O . VAL A 1 95 ? 46.795 28.493 47.866 1.00 11.03 114 VAL A O 1
ATOM 545 N N . ILE A 1 96 ? 44.999 29.852 48.030 1.00 9.30 115 ILE A N 1
ATOM 546 C CA . ILE A 1 96 ? 44.239 28.876 48.847 1.00 13.25 115 ILE A CA 1
ATOM 547 C C . ILE A 1 96 ? 43.914 27.615 48.004 1.00 13.89 115 ILE A C 1
ATOM 548 O O . ILE A 1 96 ? 43.916 26.505 48.508 1.00 15.33 115 ILE A O 1
ATOM 553 N N . GLN A 1 97 ? 43.647 27.791 46.718 1.00 11.93 116 GLN A N 1
ATOM 554 C CA . GLN A 1 97 ? 43.365 26.653 45.846 1.00 12.47 116 GLN A CA 1
ATOM 555 C C . GLN A 1 97 ? 44.529 25.658 45.850 1.00 13.08 116 GLN A C 1
ATOM 556 O O . GLN A 1 97 ? 44.311 24.466 45.892 1.00 13.17 116 GLN A O 1
ATOM 562 N N . THR A 1 98 ? 45.760 26.169 45.881 1.00 11.95 117 THR A N 1
ATOM 563 C CA . THR A 1 98 ? 46.929 25.338 45.894 1.00 11.06 117 THR A CA 1
ATOM 564 C C . THR A 1 98 ? 47.138 24.697 47.242 1.00 11.97 117 THR A C 1
ATOM 565 O O . THR A 1 98 ? 47.461 23.495 47.332 1.00 12.91 117 THR A O 1
ATOM 569 N N . GLU A 1 99 ? 46.941 25.473 48.295 1.00 11.17 118 GLU A N 1
ATOM 570 C CA . GLU A 1 99 ? 47.008 24.914 49.646 1.00 15.70 118 GLU A CA 1
ATOM 571 C C . GLU A 1 99 ? 46.019 23.754 49.811 1.00 13.85 118 GLU A C 1
ATOM 572 O O . GLU A 1 99 ? 46.368 22.709 50.334 1.00 8.77 118 GLU A O 1
ATOM 578 N N . LEU A 1 100 ? 44.796 23.952 49.328 1.00 11.35 119 LEU A N 1
ATOM 579 C CA . LEU A 1 100 ? 43.802 22.913 49.391 1.00 12.48 119 LEU A CA 1
ATOM 580 C C . LEU A 1 100 ? 44.261 21.700 48.549 1.00 10.94 119 LEU A C 1
ATOM 581 O O . LEU A 1 100 ? 44.080 20.559 48.968 1.00 12.32 119 LEU A O 1
ATOM 586 N N . ALA A 1 101 ? 44.895 21.939 47.399 1.00 9.57 120 ALA A N 1
ATOM 587 C CA . ALA A 1 101 ? 45.289 20.850 46.519 1.00 8.17 120 ALA A CA 1
ATOM 588 C C . ALA A 1 101 ? 46.443 20.029 47.149 1.00 13.53 120 ALA A C 1
ATOM 589 O O . ALA A 1 101 ? 46.678 18.889 46.757 1.00 13.65 120 ALA A O 1
ATOM 591 N N . LYS A 1 102 ? 47.140 20.597 48.137 1.00 13.63 121 LYS A N 1
ATOM 592 C CA . LYS A 1 102 ? 48.188 19.861 48.828 1.00 13.94 121 LYS A CA 1
ATOM 593 C C . LYS A 1 102 ? 47.700 19.098 50.052 1.00 14.35 121 LYS A C 1
ATOM 594 O O . LYS A 1 102 ? 48.463 18.329 50.601 1.00 16.48 121 LYS A O 1
ATOM 600 N N . ALA A 1 103 ? 46.446 19.272 50.470 1.00 12.37 122 ALA A N 1
ATOM 601 C CA . ALA A 1 103 ? 45.872 18.453 51.549 1.00 15.14 122 ALA A CA 1
ATOM 602 C C . ALA A 1 103 ? 46.007 16.938 51.308 1.00 15.93 122 ALA A C 1
ATOM 603 O O . ALA A 1 103 ? 45.757 16.434 50.200 1.00 15.75 122 ALA A O 1
ATOM 605 N N . LYS A 1 104 ? 46.340 16.220 52.366 1.00 14.93 123 LYS A N 1
ATOM 606 C CA . LYS A 1 104 ? 46.475 14.775 52.292 1.00 20.62 123 LYS A CA 1
ATOM 607 C C . LYS A 1 104 ? 45.348 14.022 52.984 1.00 19.23 123 LYS A C 1
ATOM 608 O O . LYS A 1 104 ? 45.320 12.799 52.974 1.00 21.45 123 LYS A O 1
ATOM 614 N N . ASP A 1 105 ? 44.409 14.758 53.540 1.00 14.10 124 ASP A N 1
ATOM 615 C CA . ASP A 1 105 ? 43.347 14.207 54.348 1.00 15.35 124 ASP A CA 1
ATOM 616 C C . ASP A 1 105 ? 42.335 15.318 54.574 1.00 16.71 124 ASP A C 1
ATOM 617 O O . ASP A 1 105 ? 42.655 16.519 54.457 1.00 12.83 124 ASP A O 1
ATOM 622 N N . ILE A 1 106 ? 41.138 14.906 54.974 1.00 16.35 125 ILE A N 1
ATOM 623 C CA . ILE A 1 106 ? 40.008 15.803 55.067 1.00 17.41 125 ILE A CA 1
ATOM 624 C C . ILE A 1 106 ? 40.236 16.865 56.143 1.00 13.56 125 ILE A C 1
ATOM 625 O O . ILE A 1 106 ? 39.895 18.049 55.949 1.00 10.21 125 ILE A O 1
ATOM 630 N N . THR A 1 107 ? 40.858 16.484 57.257 1.00 13.79 126 THR A N 1
ATOM 631 C CA . THR A 1 107 ? 41.073 17.471 58.330 1.00 13.01 126 THR A CA 1
ATOM 632 C C . THR A 1 107 ? 41.987 18.613 57.904 1.00 12.47 126 THR A C 1
ATOM 633 O O . THR A 1 107 ? 41.625 19.756 58.137 1.00 11.42 126 THR A O 1
ATOM 637 N N . ASP A 1 108 ? 43.160 18.316 57.319 1.00 11.01 127 ASP A N 1
ATOM 638 C CA . ASP A 1 108 ? 44.045 19.392 56.807 1.00 13.44 127 ASP A CA 1
ATOM 639 C C . ASP A 1 108 ? 43.325 20.242 55.759 1.00 12.87 127 ASP A C 1
ATOM 640 O O . ASP A 1 108 ? 43.511 21.449 55.720 1.00 10.14 127 ASP A O 1
ATOM 645 N N . PHE A 1 109 ? 42.466 19.615 54.950 1.00 12.67 128 PHE A N 1
ATOM 646 C CA . PHE A 1 109 ? 41.740 20.366 53.920 1.00 11.68 128 PHE A CA 1
ATOM 647 C C . PHE A 1 109 ? 40.863 21.427 54.612 1.00 12.04 128 PHE A C 1
ATOM 648 O O . PHE A 1 109 ? 41.021 22.609 54.376 1.00 10.39 128 PHE A O 1
ATOM 656 N N . ILE A 1 110 ? 39.988 21.008 55.511 1.00 12.28 129 ILE A N 1
ATOM 657 C CA . ILE A 1 110 ? 38.953 21.907 56.047 1.00 14.56 129 ILE A CA 1
ATOM 658 C C . ILE A 1 110 ? 39.566 22.932 57.035 1.00 13.64 129 ILE A C 1
ATOM 659 O O . ILE A 1 110 ? 39.033 24.029 57.219 1.00 13.36 129 ILE A O 1
ATOM 664 N N . GLU A 1 111 ? 40.688 22.555 57.652 1.00 13.80 130 GLU A N 1
ATOM 665 C CA . GLU A 1 111 ? 41.468 23.459 58.532 1.00 13.09 130 GLU A CA 1
ATOM 666 C C . GLU A 1 111 ? 42.328 24.471 57.788 1.00 11.09 130 GLU A C 1
ATOM 667 O O . GLU A 1 111 ? 42.939 25.316 58.442 1.00 8.83 130 GLU A O 1
ATOM 673 N N . THR A 1 112 ? 42.408 24.391 56.462 1.00 10.77 131 THR A N 1
ATOM 674 C CA . THR A 1 112 ? 43.128 25.369 55.686 1.00 13.20 131 THR A CA 1
ATOM 675 C C . THR A 1 112 ? 42.738 26.812 56.055 1.00 12.75 131 THR A C 1
ATOM 676 O O . THR A 1 112 ? 41.570 27.132 56.175 1.00 12.54 131 THR A O 1
ATOM 680 N N . THR A 1 113 ? 43.737 27.661 56.283 1.00 11.29 132 THR A N 1
ATOM 681 C CA . THR A 1 113 ? 43.481 29.013 56.761 1.00 11.53 132 THR A CA 1
ATOM 682 C C . THR A 1 113 ? 43.138 29.931 55.587 1.00 10.71 132 THR A C 1
ATOM 683 O O . THR A 1 113 ? 43.900 30.008 54.633 1.00 11.80 132 THR A O 1
ATOM 687 N N . ILE A 1 114 ? 42.009 30.636 55.658 1.00 9.78 133 ILE A N 1
ATOM 688 C CA . ILE A 1 114 ? 41.697 31.667 54.631 1.00 10.29 133 ILE A CA 1
ATOM 689 C C . ILE A 1 114 ? 41.934 33.066 55.254 1.00 11.43 133 ILE A C 1
ATOM 690 O O . ILE A 1 114 ? 41.952 33.200 56.495 1.00 10.40 133 ILE A O 1
ATOM 695 N N . ASN A 1 115 ? 42.123 34.082 54.404 1.00 9.49 134 ASN A N 1
ATOM 696 C CA . ASN A 1 115 ? 42.524 35.430 54.821 1.00 9.79 134 ASN A CA 1
ATOM 697 C C . ASN A 1 115 ? 41.484 36.465 54.424 1.00 10.05 134 ASN A C 1
ATOM 698 O O . ASN A 1 115 ? 41.003 36.490 53.288 1.00 10.20 134 ASN A O 1
ATOM 703 N N . LEU A 1 116 ? 41.115 37.287 55.389 1.00 11.62 135 LEU A N 1
ATOM 704 C CA . LEU A 1 116 ? 39.952 38.189 55.271 1.00 11.48 135 LEU A CA 1
ATOM 705 C C . LEU A 1 116 ? 40.125 39.194 54.160 1.00 13.79 135 LEU A C 1
ATOM 706 O O . LEU A 1 116 ? 39.174 39.501 53.475 1.00 10.68 135 LEU A O 1
ATOM 711 N N . SER A 1 117 ? 41.360 39.643 53.940 1.00 11.91 136 SER A N 1
ATOM 712 C CA . SER A 1 117 ? 41.635 40.617 52.929 1.00 13.02 136 SER A CA 1
ATOM 713 C C . SER A 1 117 ? 41.342 40.114 51.504 1.00 15.05 136 SER A C 1
ATOM 714 O O . SER A 1 117 ? 41.238 40.950 50.598 1.00 16.62 136 SER A O 1
ATOM 717 N N . ASP A 1 118 ? 41.217 38.788 51.303 1.00 11.57 137 ASP A N 1
ATOM 718 C CA . ASP A 1 118 ? 40.731 38.247 50.052 1.00 14.59 137 ASP A CA 1
ATOM 719 C C . ASP A 1 118 ? 39.228 38.310 49.877 1.00 15.52 137 ASP A C 1
ATOM 720 O O . ASP A 1 118 ? 38.771 38.048 48.769 1.00 13.93 137 ASP A O 1
ATOM 725 N N . GLU A 1 119 ? 38.452 38.616 50.921 1.00 14.56 138 GLU A N 1
ATOM 726 C CA . GLU A 1 119 ? 36.969 38.487 50.805 1.00 14.59 138 GLU A CA 1
ATOM 727 C C . GLU A 1 119 ? 36.286 39.719 50.201 1.00 12.66 138 GLU A C 1
ATOM 728 O O . GLU A 1 119 ? 35.756 40.561 50.908 1.00 12.46 138 GLU A O 1
ATOM 734 N N . THR A 1 120 ? 36.314 39.792 48.885 1.00 11.65 139 THR A N 1
ATOM 735 C CA . THR A 1 120 ? 35.633 40.836 48.112 1.00 14.87 139 THR A CA 1
ATOM 736 C C . THR A 1 120 ? 34.540 40.253 47.221 1.00 13.67 139 THR A C 1
ATOM 737 O O . THR A 1 120 ? 34.541 39.060 46.889 1.00 14.89 139 THR A O 1
ATOM 741 N N . LEU A 1 121 ? 33.607 41.103 46.815 1.00 14.49 140 LEU A N 1
ATOM 742 C CA . LEU A 1 121 ? 32.584 40.678 45.898 1.00 14.44 140 LEU A CA 1
ATOM 743 C C . LEU A 1 121 ? 33.242 40.360 44.568 1.00 12.97 140 LEU A C 1
ATOM 744 O O . LEU A 1 121 ? 32.792 39.508 43.879 1.00 14.81 140 LEU A O 1
ATOM 749 N N . THR A 1 122 ? 34.359 40.977 44.231 1.00 17.12 141 THR A N 1
ATOM 750 C CA . THR A 1 122 ? 35.050 40.569 42.983 1.00 17.86 141 THR A CA 1
ATOM 751 C C . THR A 1 122 ? 35.566 39.149 42.983 1.00 15.20 141 THR A C 1
ATOM 752 O O . THR A 1 122 ? 35.347 38.437 42.025 1.00 14.37 141 THR A O 1
ATOM 756 N N . LYS A 1 123 ? 36.216 38.703 44.063 1.00 16.89 142 LYS A N 1
ATOM 757 C CA . LYS A 1 123 ? 36.575 37.276 44.179 1.00 15.43 142 LYS A CA 1
ATOM 758 C C . LYS A 1 123 ? 35.339 36.394 44.260 1.00 16.73 142 LYS A C 1
ATOM 759 O O . LYS A 1 123 ? 35.315 35.247 43.747 1.00 14.90 142 LYS A O 1
ATOM 765 N N . GLY A 1 124 ? 34.306 36.922 44.915 1.00 15.37 143 GLY A N 1
ATOM 766 C CA . GLY A 1 124 ? 33.268 36.062 45.449 1.00 14.10 143 GLY A CA 1
ATOM 767 C C . GLY A 1 124 ? 33.663 35.714 46.872 1.00 12.61 143 GLY A C 1
ATOM 768 O O . GLY A 1 124 ? 34.834 35.566 47.185 1.00 15.38 143 GLY A O 1
ATOM 769 N N . LEU A 1 125 ? 32.684 35.613 47.753 1.00 13.12 144 LEU A N 1
ATOM 770 C CA . LEU A 1 125 ? 32.935 35.321 49.159 1.00 12.19 144 LEU A CA 1
ATOM 771 C C . LEU A 1 125 ? 33.197 33.829 49.317 1.00 12.29 144 LEU A C 1
ATOM 772 O O . LEU A 1 125 ? 32.560 33.001 48.665 1.00 11.80 144 LEU A O 1
ATOM 777 N N . THR A 1 126 ? 34.144 33.472 50.168 1.00 12.54 145 THR A N 1
ATOM 778 C CA . THR A 1 126 ? 34.443 32.069 50.344 1.00 11.95 145 THR A CA 1
ATOM 779 C C . THR A 1 126 ? 33.248 31.380 51.009 1.00 12.80 145 THR A C 1
ATOM 780 O O . THR A 1 126 ? 32.727 31.865 52.009 1.00 10.22 145 THR A O 1
ATOM 792 N N . SER A 1 128 ? 31.559 27.183 51.955 1.00 11.52 147 SER A N 1
ATOM 793 C CA . SER A 1 128 ? 31.821 25.750 51.971 1.00 12.50 147 SER A CA 1
ATOM 794 C C . SER A 1 128 ? 30.595 24.924 52.258 1.00 11.13 147 SER A C 1
ATOM 795 O O . SER A 1 128 ? 29.678 25.384 52.887 1.00 11.75 147 SER A O 1
ATOM 798 N N . SER A 1 129 ? 30.638 23.683 51.795 1.00 12.49 148 SER A N 1
ATOM 799 C CA . SER A 1 129 ? 29.683 22.646 52.149 1.00 13.70 148 SER A CA 1
ATOM 800 C C . SER A 1 129 ? 30.122 21.948 53.412 1.00 11.40 148 SER A C 1
ATOM 801 O O . SER A 1 129 ? 31.211 22.180 53.907 1.00 9.25 148 SER A O 1
ATOM 804 N N . LYS A 1 130 ? 29.269 21.080 53.921 1.00 12.67 149 LYS A N 1
ATOM 805 C CA . LYS A 1 130 ? 29.673 20.151 54.981 1.00 13.33 149 LYS A CA 1
ATOM 806 C C . LYS A 1 130 ? 30.475 19.051 54.360 1.00 12.48 149 LYS A C 1
ATOM 807 O O . LYS A 1 130 ? 30.570 18.975 53.126 1.00 11.80 149 LYS A O 1
ATOM 813 N N . VAL A 1 131 ? 31.012 18.157 55.188 1.00 10.44 150 VAL A N 1
ATOM 814 C CA . VAL A 1 131 ? 31.697 16.993 54.668 1.00 13.45 150 VAL A CA 1
ATOM 815 C C . VAL A 1 131 ? 30.679 15.913 54.303 1.00 14.60 150 VAL A C 1
ATOM 816 O O . VAL A 1 131 ? 29.881 15.542 55.144 1.00 13.94 150 VAL A O 1
ATOM 820 N N . LEU A 1 132 ? 30.703 15.459 53.049 1.00 12.06 151 LEU A N 1
ATOM 821 C CA . LEU A 1 132 ? 29.769 14.450 52.524 1.00 16.79 151 LEU A CA 1
ATOM 822 C C . LEU A 1 132 ? 30.403 13.083 52.587 1.00 16.66 151 LEU A C 1
ATOM 823 O O . LEU A 1 132 ? 31.615 12.944 52.418 1.00 18.81 151 LEU A O 1
ATOM 828 N N . ASP A 1 133 ? 29.602 12.069 52.854 1.00 14.61 152 ASP A N 1
ATOM 829 C CA . ASP A 1 133 ? 30.067 10.693 52.770 1.00 17.92 152 ASP A CA 1
ATOM 830 C C . ASP A 1 133 ? 29.355 9.966 51.626 1.00 15.51 152 ASP A C 1
ATOM 831 O O . ASP A 1 133 ? 28.155 9.809 51.675 1.00 19.20 152 ASP A O 1
ATOM 836 N N . VAL A 1 134 ? 30.087 9.496 50.635 1.00 11.52 153 VAL A N 1
ATOM 837 C CA . VAL A 1 134 ? 29.513 8.837 49.475 1.00 13.89 153 VAL A CA 1
ATOM 838 C C . VAL A 1 134 ? 30.316 7.600 49.074 1.00 15.28 153 VAL A C 1
ATOM 839 O O . VAL A 1 134 ? 31.497 7.456 49.423 1.00 15.34 153 VAL A O 1
ATOM 843 N N . THR A 1 135 ? 29.676 6.699 48.345 1.00 16.48 154 THR A N 1
ATOM 844 C CA . THR A 1 135 ? 30.401 5.572 47.735 1.00 18.36 154 THR A CA 1
ATOM 845 C C . THR A 1 135 ? 30.428 5.751 46.225 1.00 18.55 154 THR A C 1
ATOM 846 O O . THR A 1 135 ? 29.391 5.735 45.559 1.00 17.24 154 THR A O 1
ATOM 850 N N . LEU A 1 136 ? 31.629 5.973 45.706 1.00 20.03 155 LEU A N 1
ATOM 851 C CA . LEU A 1 136 ? 31.828 6.186 44.275 1.00 18.46 155 LEU A CA 1
ATOM 852 C C . LEU A 1 136 ? 31.922 4.828 43.590 1.00 18.87 155 LEU A C 1
ATOM 853 O O . LEU A 1 136 ? 32.676 3.966 44.015 1.00 18.70 155 LEU A O 1
ATOM 858 N N . VAL A 1 137 ? 31.145 4.646 42.528 1.00 21.09 156 VAL A N 1
ATOM 859 C CA . VAL A 1 137 ? 31.093 3.386 41.783 1.00 20.82 156 VAL A CA 1
ATOM 860 C C . VAL A 1 137 ? 32.131 3.429 40.674 1.00 19.81 156 VAL A C 1
ATOM 861 O O . VAL A 1 137 ? 32.298 4.443 39.986 1.00 18.71 156 VAL A O 1
ATOM 865 N N . ALA A 1 138 ? 32.856 2.334 40.537 1.00 22.57 157 ALA A N 1
ATOM 866 C CA . ALA A 1 138 ? 33.945 2.246 39.549 1.00 24.48 157 ALA A CA 1
ATOM 867 C C . ALA A 1 138 ? 33.419 2.268 38.116 1.00 22.69 157 ALA A C 1
ATOM 868 O O . ALA A 1 138 ? 32.291 1.845 37.845 1.00 21.36 157 ALA A O 1
ATOM 870 N N . ASN A 1 139 ? 34.237 2.824 37.220 1.00 22.60 158 ASN A N 1
ATOM 871 C CA . ASN A 1 139 ? 33.981 2.777 35.785 1.00 22.74 158 ASN A CA 1
ATOM 872 C C . ASN A 1 139 ? 32.651 3.364 35.395 1.00 23.43 158 ASN A C 1
ATOM 873 O O . ASN A 1 139 ? 31.940 2.786 34.601 1.00 22.82 158 ASN A O 1
ATOM 878 N N . THR A 1 140 ? 32.316 4.519 35.956 1.00 23.75 159 THR A N 1
ATOM 879 C CA . THR A 1 140 ? 31.065 5.177 35.620 1.00 22.00 159 THR A CA 1
ATOM 880 C C . THR A 1 140 ? 31.085 6.610 36.094 1.00 20.36 159 THR A C 1
ATOM 881 O O . THR A 1 140 ? 31.903 6.968 36.931 1.00 19.31 159 THR A O 1
ATOM 885 N N . THR A 1 141 ? 30.166 7.419 35.575 1.00 20.07 160 THR A N 1
ATOM 886 C CA . THR A 1 141 ? 30.007 8.778 36.046 1.00 19.49 160 THR A CA 1
ATOM 887 C C . THR A 1 141 ? 29.187 8.844 37.366 1.00 19.59 160 THR A C 1
ATOM 888 O O . THR A 1 141 ? 28.006 8.488 37.397 1.00 19.91 160 THR A O 1
ATOM 892 N N . ASN A 1 142 ? 29.828 9.280 38.451 1.00 15.78 161 ASN A N 1
ATOM 893 C CA . ASN A 1 142 ? 29.121 9.501 39.711 1.00 16.03 161 ASN A CA 1
ATOM 894 C C . ASN A 1 142 ? 28.673 10.951 39.814 1.00 15.69 161 ASN A C 1
ATOM 895 O O . ASN A 1 142 ? 29.470 11.871 39.589 1.00 14.06 161 ASN A O 1
ATOM 900 N N . TYR A 1 143 ? 27.412 11.143 40.191 1.00 10.47 162 TYR A N 1
ATOM 901 C CA . TYR A 1 143 ? 26.876 12.481 40.340 1.00 12.32 162 TYR A CA 1
ATOM 902 C C . TYR A 1 143 ? 26.626 12.793 41.820 1.00 11.62 162 TYR A C 1
ATOM 903 O O . TYR A 1 143 ? 26.175 11.924 42.584 1.00 13.04 162 TYR A O 1
ATOM 912 N N . ILE A 1 144 ? 26.939 14.024 42.222 1.00 14.07 163 ILE A N 1
ATOM 913 C CA . ILE A 1 144 ? 26.559 14.524 43.527 1.00 11.45 163 ILE A CA 1
ATOM 914 C C . ILE A 1 144 ? 25.769 15.796 43.358 1.00 12.19 163 ILE A C 1
ATOM 915 O O . ILE A 1 144 ? 26.283 16.835 42.884 1.00 11.95 163 ILE A O 1
ATOM 920 N N . GLY A 1 145 ? 24.503 15.716 43.745 1.00 12.72 164 GLY A N 1
ATOM 921 C CA . GLY A 1 145 ? 23.619 16.867 43.747 1.00 11.92 164 GLY A CA 1
ATOM 922 C C . GLY A 1 145 ? 22.678 16.982 42.563 1.00 12.94 164 GLY A C 1
ATOM 923 O O . GLY A 1 145 ? 22.021 18.014 42.413 1.00 16.81 164 GLY A O 1
ATOM 924 N N . TYR A 1 146 ? 22.578 15.929 41.745 1.00 11.98 165 TYR A N 1
ATOM 925 C CA . TYR A 1 146 ? 21.803 15.997 40.504 1.00 14.13 165 TYR A CA 1
ATOM 926 C C . TYR A 1 146 ? 20.425 15.360 40.616 1.00 16.98 165 TYR A C 1
ATOM 927 O O . TYR A 1 146 ? 19.667 15.347 39.645 1.00 19.14 165 TYR A O 1
ATOM 936 N N . ASP A 1 147 ? 20.095 14.815 41.780 1.00 17.87 166 ASP A N 1
ATOM 937 C CA . ASP A 1 147 ? 18.760 14.254 41.996 1.00 19.30 166 ASP A CA 1
ATOM 938 C C . ASP A 1 147 ? 18.471 14.213 43.486 1.00 20.28 166 ASP A C 1
ATOM 939 O O . ASP A 1 147 ? 19.387 14.349 44.306 1.00 17.72 166 ASP A O 1
ATOM 944 N N . ASP A 1 148 ? 17.205 14.014 43.834 1.00 21.05 167 ASP A N 1
ATOM 945 C CA . ASP A 1 148 ? 16.804 13.951 45.247 1.00 23.14 167 ASP A CA 1
ATOM 946 C C . ASP A 1 148 ? 16.657 12.502 45.740 1.00 21.12 167 ASP A C 1
ATOM 947 O O . ASP A 1 148 ? 15.975 12.209 46.724 1.00 21.25 167 ASP A O 1
ATOM 952 N N . GLU A 1 149 ? 17.341 11.589 45.082 1.00 21.13 168 GLU A N 1
ATOM 953 C CA . GLU A 1 149 ? 17.327 10.209 45.512 1.00 22.41 168 GLU A CA 1
ATOM 954 C C . GLU A 1 149 ? 18.598 9.561 44.953 1.00 19.46 168 GLU A C 1
ATOM 955 O O . GLU A 1 149 ? 19.068 9.996 43.936 1.00 16.34 168 GLU A O 1
ATOM 961 N N . VAL A 1 150 ? 19.154 8.559 45.628 1.00 19.04 169 VAL A N 1
ATOM 962 C CA . VAL A 1 150 ? 20.315 7.829 45.113 1.00 21.27 169 VAL A CA 1
ATOM 963 C C . VAL A 1 150 ? 19.831 6.872 44.005 1.00 21.40 169 VAL A C 1
ATOM 964 O O . VAL A 1 150 ? 18.752 6.308 44.101 1.00 20.86 169 VAL A O 1
ATOM 968 N N . GLY A 1 151 ? 20.589 6.733 42.930 1.00 20.28 170 GLY A N 1
ATOM 969 C CA . GLY A 1 151 ? 20.199 5.813 41.883 1.00 21.96 170 GLY A CA 1
ATOM 970 C C . GLY A 1 151 ? 20.658 6.201 40.495 1.00 22.86 170 GLY A C 1
ATOM 971 O O . GLY A 1 151 ? 21.262 7.259 40.279 1.00 22.47 170 GLY A O 1
ATOM 972 N N . ASP A 1 152 ? 20.355 5.339 39.538 1.00 21.94 171 ASP A N 1
ATOM 973 C CA . ASP A 1 152 ? 20.866 5.529 38.196 1.00 23.55 171 ASP A CA 1
ATOM 974 C C . ASP A 1 152 ? 20.129 6.678 37.542 1.00 21.22 171 ASP A C 1
ATOM 975 O O . ASP A 1 152 ? 18.932 6.734 37.597 1.00 22.53 171 ASP A O 1
ATOM 980 N N . ILE A 1 153 ? 20.859 7.635 36.999 1.00 21.10 172 ILE A N 1
ATOM 981 C CA . ILE A 1 153 ? 20.251 8.750 36.304 1.00 20.35 172 ILE A CA 1
ATOM 982 C C . ILE A 1 153 ? 21.020 9.014 35.023 1.00 21.14 172 ILE A C 1
ATOM 983 O O . ILE A 1 153 ? 22.096 8.428 34.803 1.00 23.71 172 ILE A O 1
ATOM 988 N N . THR A 1 154 ? 20.454 9.861 34.170 1.00 20.87 173 THR A N 1
ATOM 989 C CA . THR A 1 154 ? 21.156 10.335 32.967 1.00 21.43 173 THR A CA 1
ATOM 990 C C . THR A 1 154 ? 21.099 11.839 32.910 1.00 20.95 173 THR A C 1
ATOM 991 O O . THR A 1 154 ? 20.054 12.455 33.128 1.00 23.15 173 THR A O 1
ATOM 995 N N . VAL A 1 155 ? 22.258 12.429 32.676 1.00 22.56 174 VAL A N 1
ATOM 996 C CA . VAL A 1 155 ? 22.399 13.860 32.627 1.00 22.83 174 VAL A CA 1
ATOM 997 C C . VAL A 1 155 ? 23.117 14.162 31.307 1.00 24.56 174 VAL A C 1
ATOM 998 O O . VAL A 1 155 ? 24.241 13.671 31.045 1.00 25.27 174 VAL A O 1
ATOM 1002 N N . LYS A 1 156 ? 22.430 14.913 30.448 1.00 25.63 175 LYS A N 1
ATOM 1003 C CA . LYS A 1 156 ? 22.956 15.248 29.114 1.00 25.95 175 LYS A CA 1
ATOM 1004 C C . LYS A 1 156 ? 23.483 14.015 28.397 1.00 25.38 175 LYS A C 1
ATOM 1005 O O . LYS A 1 156 ? 24.589 14.022 27.868 1.00 29.72 175 LYS A O 1
ATOM 1011 N N . ASP A 1 157 ? 22.683 12.951 28.411 1.00 26.46 176 ASP A N 1
ATOM 1012 C CA . ASP A 1 157 ? 22.962 11.676 27.711 1.00 26.57 176 ASP A CA 1
ATOM 1013 C C . ASP A 1 157 ? 24.132 10.858 28.278 1.00 25.25 176 ASP A C 1
ATOM 1014 O O . ASP A 1 157 ? 24.428 9.775 27.749 1.00 24.40 176 ASP A O 1
ATOM 1019 N N . ILE A 1 158 ? 24.799 11.377 29.317 1.00 23.69 177 ILE A N 1
ATOM 1020 C CA . ILE A 1 158 ? 25.799 10.630 30.092 1.00 21.35 177 ILE A CA 1
ATOM 1021 C C . ILE A 1 158 ? 25.066 9.973 31.255 1.00 23.55 177 ILE A C 1
ATOM 1022 O O . ILE A 1 158 ? 24.634 10.660 32.220 1.00 23.71 177 ILE A O 1
ATOM 1027 N N . SER A 1 159 ? 24.907 8.661 31.181 1.00 20.59 178 SER A N 1
ATOM 1028 C CA . SER A 1 159 ? 24.250 7.950 32.248 1.00 21.92 178 SER A CA 1
ATOM 1029 C C . SER A 1 159 ? 25.290 7.643 33.325 1.00 22.10 178 SER A C 1
ATOM 1030 O O . SER A 1 159 ? 26.487 7.564 33.055 1.00 21.82 178 SER A O 1
ATOM 1033 N N . GLY A 1 160 ? 24.818 7.518 34.556 1.00 20.49 179 GLY A N 1
ATOM 1034 C CA . GLY A 1 160 ? 25.686 7.255 35.688 1.00 18.80 179 GLY A CA 1
ATOM 1035 C C . GLY A 1 160 ? 24.854 7.023 36.929 1.00 18.25 179 GLY A C 1
ATOM 1036 O O . GLY A 1 160 ? 23.793 6.410 36.869 1.00 17.86 179 GLY A O 1
ATOM 1037 N N . LYS A 1 161 ? 25.325 7.499 38.065 1.00 15.15 180 LYS A N 1
ATOM 1038 C CA . LYS A 1 161 ? 24.638 7.211 39.320 1.00 16.79 180 LYS A CA 1
ATOM 1039 C C . LYS A 1 161 ? 24.772 8.371 40.269 1.00 14.55 180 LYS A C 1
ATOM 1040 O O . LYS A 1 161 ? 25.892 8.85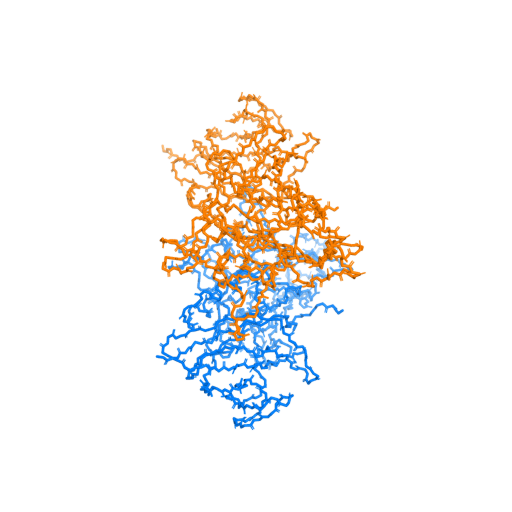0 40.507 1.00 16.29 180 LYS A O 1
ATOM 1046 N N . GLU A 1 162 ? 23.636 8.839 40.769 1.00 15.14 181 GLU A N 1
ATOM 1047 C CA . GLU A 1 162 ? 23.621 9.811 41.858 1.00 18.31 181 GLU A CA 1
ATOM 1048 C C . GLU A 1 162 ? 23.964 9.057 43.161 1.00 16.09 181 GLU A C 1
ATOM 1049 O O . GLU A 1 162 ? 23.330 8.053 43.520 1.00 16.20 181 GLU A O 1
ATOM 1055 N N . VAL A 1 163 ? 24.993 9.532 43.843 1.00 17.16 182 VAL A N 1
ATOM 1056 C CA . VAL A 1 163 ? 25.542 8.829 44.988 1.00 15.08 182 VAL A CA 1
ATOM 1057 C C . VAL A 1 163 ? 25.337 9.577 46.300 1.00 16.05 182 VAL A C 1
ATOM 1058 O O . VAL A 1 163 ? 25.620 9.048 47.356 1.00 17.93 182 VAL A O 1
ATOM 1062 N N . TYR A 1 164 ? 24.800 10.786 46.236 1.00 17.61 183 TYR A N 1
ATOM 1063 C CA . TYR A 1 164 ? 24.520 11.604 47.420 1.00 16.19 183 TYR A CA 1
ATOM 1064 C C . TYR A 1 164 ? 23.011 11.713 47.619 1.00 15.63 183 TYR A C 1
ATOM 1065 O O . TYR A 1 164 ? 22.507 11.396 48.697 1.00 15.21 183 TYR A O 1
ATOM 1074 N N . GLY A 1 165 ? 22.283 12.173 46.610 1.00 15.76 184 GLY A N 1
ATOM 1075 C CA . GLY A 1 165 ? 20.817 11.989 46.619 1.00 15.62 184 GLY A CA 1
ATOM 1076 C C . GLY A 1 165 ? 19.923 12.954 47.401 1.00 16.99 184 GLY A C 1
ATOM 1077 O O . GLY A 1 165 ? 18.734 12.671 47.595 1.00 16.74 184 GLY A O 1
ATOM 1078 N N . ALA A 1 166 ? 20.427 14.115 47.801 1.00 15.27 185 ALA A N 1
ATOM 1079 C CA . ALA A 1 166 ? 19.591 15.067 48.526 1.00 16.00 185 ALA A CA 1
ATOM 1080 C C . ALA A 1 166 ? 19.528 16.435 47.855 1.00 17.31 185 ALA A C 1
ATOM 1081 O O . ALA A 1 166 ? 19.508 17.464 48.515 1.00 22.01 185 ALA A O 1
ATOM 1083 N N . GLY A 1 167 ? 19.460 16.459 46.536 1.00 15.60 186 GLY A N 1
ATOM 1084 C CA . GLY A 1 167 ? 19.386 17.715 45.820 1.00 18.57 186 GLY A CA 1
ATOM 1085 C C . GLY A 1 167 ? 20.752 18.377 45.727 1.00 17.27 186 GLY A C 1
ATOM 1086 O O . GLY A 1 167 ? 21.733 17.837 46.192 1.00 14.78 186 GLY A O 1
ATOM 1087 N N . PRO A 1 168 ? 20.817 19.553 45.096 1.00 20.83 187 PRO A N 1
ATOM 1088 C CA . PRO A 1 168 ? 22.106 20.233 44.946 1.00 20.34 187 PRO A CA 1
ATOM 1089 C C . PRO A 1 168 ? 22.796 20.538 46.298 1.00 18.47 187 PRO A C 1
ATOM 1090 O O . PRO A 1 168 ? 22.126 20.760 47.308 1.00 15.51 187 PRO A O 1
ATOM 1094 N N . VAL A 1 169 ? 24.126 20.493 46.314 1.00 13.67 188 VAL A N 1
ATOM 1095 C CA . VAL A 1 169 ? 24.868 20.645 47.576 1.00 16.15 188 VAL A CA 1
ATOM 1096 C C . VAL A 1 169 ? 24.793 22.085 48.061 1.00 14.46 188 VAL A C 1
ATOM 1097 O O . VAL A 1 169 ? 25.167 22.999 47.327 1.00 13.55 188 VAL A O 1
ATOM 1101 N N . PRO A 1 170 ? 24.251 22.299 49.279 1.00 15.80 189 PRO A N 1
ATOM 1102 C CA . PRO A 1 170 ? 24.219 23.670 49.824 1.00 15.15 189 PRO A CA 1
ATOM 1103 C C . PRO A 1 170 ? 25.596 24.127 50.260 1.00 13.57 189 PRO A C 1
ATOM 1104 O O . PRO A 1 170 ? 26.426 23.308 50.679 1.00 14.03 189 PRO A O 1
ATOM 1108 N N . LEU A 1 171 ? 25.850 25.415 50.087 1.00 14.13 190 LEU A N 1
ATOM 1109 C CA . LEU A 1 171 ? 27.090 26.049 50.532 1.00 14.57 190 LEU A CA 1
ATOM 1110 C C . LEU A 1 171 ? 26.731 27.083 51.570 1.00 17.60 190 LEU A C 1
ATOM 1111 O O . LEU A 1 171 ? 25.686 27.702 51.462 1.00 15.16 190 LEU A O 1
ATOM 1116 N N . VAL A 1 172 ? 27.583 27.243 52.585 1.00 14.58 191 VAL A N 1
ATOM 1117 C CA . VAL A 1 172 ? 27.409 28.251 53.603 1.00 12.38 191 VAL A CA 1
ATOM 1118 C C . VAL A 1 172 ? 28.589 29.194 53.620 1.00 13.26 191 VAL A C 1
ATOM 1119 O O . VAL A 1 172 ? 29.728 28.755 53.656 1.00 13.55 191 VAL A O 1
ATOM 1123 N N . ARG A 1 173 ? 28.311 30.492 53.609 1.00 13.54 192 ARG A N 1
ATOM 1124 C CA . ARG A 1 173 ? 29.384 31.493 53.586 1.00 15.27 192 ARG A CA 1
ATOM 1125 C C . ARG A 1 173 ? 30.303 31.339 54.790 1.00 11.97 192 ARG A C 1
ATOM 1126 O O . ARG A 1 173 ? 29.875 30.928 55.850 1.00 11.16 192 ARG A O 1
ATOM 1134 N N . ASP A 1 174 ? 31.567 31.697 54.599 1.00 11.85 193 ASP A N 1
ATOM 1135 C CA . ASP A 1 174 ? 32.563 31.645 55.639 1.00 12.53 193 ASP A CA 1
ATOM 1136 C C . ASP A 1 174 ? 32.694 33.029 56.339 1.00 13.79 193 ASP A C 1
ATOM 1137 O O . ASP A 1 174 ? 33.468 33.165 57.269 1.00 14.84 193 ASP A O 1
ATOM 1142 N N . VAL A 1 175 ? 31.951 34.054 55.894 1.00 11.23 194 VAL A N 1
ATOM 1143 C CA . VAL A 1 175 ? 32.005 35.368 56.496 1.00 10.03 194 VAL A CA 1
ATOM 1144 C C . VAL A 1 175 ? 30.626 35.698 57.133 1.00 11.86 194 VAL A C 1
ATOM 1145 O O . VAL A 1 175 ? 29.621 35.053 56.819 1.00 10.77 194 VAL A O 1
ATOM 1149 N N . ALA A 1 176 ? 30.618 36.713 57.995 1.00 10.92 195 ALA A N 1
ATOM 1150 C CA . ALA A 1 176 ? 29.408 37.362 58.551 1.00 10.07 195 ALA A CA 1
ATOM 1151 C C . ALA A 1 176 ? 29.363 38.772 58.007 1.00 13.71 195 ALA A C 1
ATOM 1152 O O . ALA A 1 176 ? 30.405 39.313 57.588 1.00 11.95 195 ALA A O 1
ATOM 1154 N N . SER A 1 177 ? 28.162 39.378 58.030 1.00 10.91 196 SER A N 1
ATOM 1155 C CA . SER A 1 177 ? 27.968 40.733 57.548 1.00 12.01 196 SER A CA 1
ATOM 1156 C C . SER A 1 177 ? 27.579 41.594 58.720 1.00 13.76 196 SER A C 1
ATOM 1157 O O . SER A 1 177 ? 26.687 41.203 59.477 1.00 11.67 196 SER A O 1
ATOM 1160 N N . ILE A 1 178 ? 28.260 42.729 58.916 1.00 11.09 197 ILE A N 1
ATOM 1161 C CA . ILE A 1 178 ? 27.930 43.617 60.017 1.00 9.30 197 ILE A CA 1
ATOM 1162 C C . ILE A 1 178 ? 27.609 44.990 59.453 1.00 11.27 197 ILE A C 1
ATOM 1163 O O . ILE A 1 178 ? 28.380 45.552 58.642 1.00 10.95 197 ILE A O 1
ATOM 1168 N N . ALA A 1 179 ? 26.482 45.541 59.868 1.00 10.08 198 ALA A N 1
ATOM 1169 C CA . ALA A 1 179 ? 26.064 46.879 59.410 1.00 11.63 198 ALA A CA 1
ATOM 1170 C C . ALA A 1 179 ? 25.370 47.655 60.509 1.00 13.59 198 ALA A C 1
ATOM 1171 O O . ALA A 1 179 ? 24.724 47.068 61.384 1.00 12.65 198 ALA A O 1
ATOM 1173 N N . LEU A 1 180 ? 25.546 48.979 60.461 1.00 12.20 199 LEU A N 1
ATOM 1174 C CA . LEU A 1 180 ? 24.834 49.921 61.277 1.00 12.30 199 LEU A CA 1
ATOM 1175 C C . LEU A 1 180 ? 23.538 50.280 60.550 1.00 15.18 199 LEU A C 1
ATOM 1176 O O . LEU A 1 180 ? 23.560 50.917 59.479 1.00 15.29 199 LEU A O 1
ATOM 1181 N N . ALA A 1 181 ? 22.427 49.863 61.145 1.00 17.32 200 ALA A N 1
ATOM 1182 C CA . ALA A 1 181 ? 21.099 50.043 60.609 1.00 19.38 200 ALA A CA 1
ATOM 1183 C C . ALA A 1 181 ? 20.570 51.412 61.006 1.00 20.29 200 ALA A C 1
ATOM 1184 O O . ALA A 1 181 ? 19.824 52.011 60.274 1.00 19.13 200 ALA A O 1
ATOM 1186 N N . GLY A 1 182 ? 20.950 51.921 62.156 1.00 21.45 201 GLY A N 1
ATOM 1187 C CA . GLY A 1 182 ? 20.565 53.309 62.489 1.00 22.04 201 GLY A CA 1
ATOM 1188 C C . GLY A 1 182 ? 21.276 53.822 63.722 1.00 20.91 201 GLY A C 1
ATOM 1189 O O . GLY A 1 182 ? 21.798 53.047 64.507 1.00 19.73 201 GLY A O 1
ATOM 1190 N N . ALA A 1 183 ? 21.326 55.144 63.868 1.00 24.05 202 ALA A N 1
ATOM 1191 C CA . ALA A 1 183 ? 21.974 55.762 65.024 1.00 23.93 202 ALA A CA 1
ATOM 1192 C C . ALA A 1 183 ? 21.290 57.055 65.373 1.00 25.61 202 ALA A C 1
ATOM 1193 O O . ALA A 1 183 ? 21.632 58.087 64.820 1.00 29.00 202 ALA A O 1
ATOM 1195 N N . ASP A 1 184 ? 20.326 57.007 66.288 1.00 23.85 203 ASP A N 1
ATOM 1196 C CA . ASP A 1 184 ? 19.631 58.220 66.726 1.00 24.17 203 ASP A CA 1
ATOM 1197 C C . ASP A 1 184 ? 19.790 58.468 68.227 1.00 20.89 203 ASP A C 1
ATOM 1198 O O . ASP A 1 184 ? 20.514 57.755 68.890 1.00 20.50 203 ASP A O 1
ATOM 1203 N N . ILE A 1 185 ? 19.105 59.487 68.731 1.00 23.36 204 ILE A N 1
ATOM 1204 C CA . ILE A 1 185 ? 19.314 60.013 70.074 1.00 21.89 204 ILE A CA 1
ATOM 1205 C C . ILE A 1 185 ? 18.146 59.622 70.936 1.00 22.50 204 ILE A C 1
ATOM 1206 O O . ILE A 1 185 ? 17.048 59.392 70.439 1.00 24.34 204 ILE A O 1
ATOM 1211 N N . GLY A 1 186 ? 18.380 59.601 72.238 1.00 21.02 205 GLY A N 1
ATOM 1212 C CA . GLY A 1 186 ? 17.316 59.476 73.233 1.00 21.88 205 GLY A CA 1
ATOM 1213 C C . GLY A 1 186 ? 17.788 60.175 74.489 1.00 21.79 205 GLY A C 1
ATOM 1214 O O . GLY A 1 186 ? 18.920 60.648 74.547 1.00 23.71 205 GLY A O 1
ATOM 1215 N N . ASN A 1 187 ? 16.938 60.265 75.504 1.00 25.69 206 ASN A N 1
ATOM 1216 C CA . ASN A 1 187 ? 17.378 60.830 76.792 1.00 26.74 206 ASN A CA 1
ATOM 1217 C C . ASN A 1 187 ? 17.583 59.773 77.882 1.00 28.77 206 ASN A C 1
ATOM 1218 O O . ASN A 1 187 ? 16.858 58.771 77.900 1.00 32.45 206 ASN A O 1
ATOM 1223 N N . PRO A 1 188 ? 18.558 59.993 78.799 1.00 29.39 207 PRO A N 1
ATOM 1224 C CA . PRO A 1 188 ? 18.723 59.145 80.002 1.00 30.40 207 PRO A CA 1
ATOM 1225 C C . PRO A 1 188 ? 17.691 59.471 81.065 1.00 30.14 207 PRO A C 1
ATOM 1226 O O . PRO A 1 188 ? 17.181 60.611 81.087 1.00 30.27 207 PRO A O 1
ATOM 1230 N N . GLU A 1 189 ? 17.370 58.502 81.935 1.00 32.22 208 GLU A N 1
ATOM 1231 C CA . GLU A 1 189 ? 16.393 58.770 83.016 1.00 33.63 208 GLU A CA 1
ATOM 1232 C C . GLU A 1 189 ? 16.983 59.849 83.935 1.00 35.85 208 GLU A C 1
ATOM 1233 O O . GLU A 1 189 ? 16.302 60.836 84.235 1.00 37.97 208 GLU A O 1
ATOM 1235 N N . ASN A 1 190 ? 18.255 59.661 84.339 1.00 37.90 209 ASN A N 1
ATOM 1236 C CA . ASN A 1 190 ? 19.072 60.654 85.110 1.00 38.84 209 ASN A CA 1
ATOM 1237 C C . ASN A 1 190 ? 18.755 62.136 84.842 1.00 39.18 209 ASN A C 1
ATOM 1238 O O . ASN A 1 190 ? 18.504 62.918 85.773 1.00 40.07 209 ASN A O 1
ATOM 1240 N N . ALA A 1 191 ? 18.820 62.505 83.564 1.00 36.63 210 ALA A N 1
ATOM 1241 C CA . ALA A 1 191 ? 18.201 63.714 83.071 1.00 34.15 210 ALA A CA 1
ATOM 1242 C C . ALA A 1 191 ? 18.833 65.052 83.502 1.00 32.82 210 ALA A C 1
ATOM 1243 O O . ALA A 1 191 ? 18.117 66.054 83.582 1.00 38.06 210 ALA A O 1
ATOM 1245 N N . ASN A 1 192 ? 20.152 65.096 83.747 1.00 31.50 211 ASN A N 1
ATOM 1246 C CA . ASN A 1 192 ? 20.890 66.393 83.816 1.00 30.90 211 ASN A CA 1
ATOM 1247 C C . ASN A 1 192 ? 20.808 67.232 82.503 1.00 30.43 211 ASN A C 1
ATOM 1248 O O . ASN A 1 192 ? 21.227 68.408 82.479 1.00 29.12 211 ASN A O 1
ATOM 1250 N N . TYR A 1 193 ? 20.312 66.615 81.415 1.00 28.47 212 TYR A N 1
ATOM 1251 C CA . TYR A 1 193 ? 20.330 67.221 80.065 1.00 26.06 212 TYR A CA 1
ATOM 1252 C C . TYR A 1 193 ? 19.412 66.489 79.057 1.00 25.74 212 TYR A C 1
ATOM 1253 O O . TYR A 1 193 ? 19.081 65.303 79.209 1.00 28.99 212 TYR A O 1
ATOM 1262 N N . GLU A 1 194 ? 19.089 67.207 77.992 1.00 23.21 213 GLU A N 1
ATOM 1263 C CA . GLU A 1 194 ? 18.389 66.684 76.846 1.00 22.51 213 GLU A CA 1
ATOM 1264 C C . GLU A 1 194 ? 19.338 66.437 75.653 1.00 19.77 213 GLU A C 1
ATOM 1265 O O . GLU A 1 194 ? 20.121 67.288 75.310 1.00 21.07 213 GLU A O 1
ATOM 1271 N N . SER A 1 195 ? 19.204 65.305 74.982 1.00 19.11 214 SER A N 1
ATOM 1272 C CA . SER A 1 195 ? 19.902 65.085 73.738 1.00 19.25 214 SER A CA 1
ATOM 1273 C C . SER A 1 195 ? 19.200 65.901 72.679 1.00 19.23 214 SER A C 1
ATOM 1274 O O . SER A 1 195 ? 17.986 65.937 72.678 1.00 18.11 214 SER A O 1
ATOM 1277 N N . LYS A 1 196 ? 19.956 66.558 71.797 1.00 18.47 215 LYS A N 1
ATOM 1278 C CA . LYS A 1 196 ? 19.376 67.333 70.715 1.00 18.96 215 LYS A CA 1
ATOM 1279 C C . LYS A 1 196 ? 19.627 66.769 69.327 1.00 18.34 215 LYS A C 1
ATOM 1280 O O . LYS A 1 196 ? 18.741 66.825 68.498 1.00 19.47 215 LYS A O 1
ATOM 1286 N N . SER A 1 197 ? 20.818 66.251 69.057 1.00 16.35 216 SER A N 1
ATOM 1287 C CA . SER A 1 197 ? 21.118 65.695 67.737 1.00 14.92 216 SER A CA 1
ATOM 1288 C C . SER A 1 197 ? 22.391 64.864 67.766 1.00 16.26 216 SER A C 1
ATOM 1289 O O . SER A 1 197 ? 23.224 64.992 68.674 1.00 16.45 216 SER A O 1
ATOM 1292 N N . PHE A 1 198 ? 22.527 63.990 66.781 1.00 16.40 217 PHE A N 1
ATOM 1293 C CA . PHE A 1 198 ? 23.785 63.277 66.556 1.00 15.89 217 PHE A CA 1
ATOM 1294 C C . PHE A 1 198 ? 23.964 63.181 65.065 1.00 17.62 217 PHE A C 1
ATOM 1295 O O . PHE A 1 198 ? 23.055 62.711 64.385 1.00 19.69 217 PHE A O 1
ATOM 1303 N N . VAL A 1 199 ? 25.111 63.645 64.574 1.00 17.32 218 VAL A N 1
ATOM 1304 C CA . VAL A 1 199 ? 25.469 63.572 63.161 1.00 16.29 218 VAL A CA 1
ATOM 1305 C C . VAL A 1 199 ? 26.585 62.541 63.029 1.00 16.46 218 VAL A C 1
ATOM 1306 O O . VAL A 1 199 ? 27.690 62.730 63.580 1.00 14.57 218 VAL A O 1
ATOM 1310 N N . LEU A 1 200 ? 26.288 61.459 62.307 1.00 14.45 219 LEU A N 1
ATOM 1311 C CA . LEU A 1 200 ? 27.233 60.399 62.057 1.00 15.11 219 LEU A CA 1
ATOM 1312 C C . LEU A 1 200 ? 28.348 60.821 61.084 1.00 13.61 219 LEU A C 1
ATOM 1313 O O . LEU A 1 200 ? 28.053 61.313 60.021 1.00 11.52 219 LEU A O 1
ATOM 1318 N N . LYS A 1 201 ? 29.611 60.597 61.453 1.00 13.13 220 LYS A N 1
ATOM 1319 C CA . LYS A 1 201 ? 30.769 60.911 60.577 1.00 15.44 220 LYS A CA 1
ATOM 1320 C C . LYS A 1 201 ? 31.496 59.679 60.053 1.00 16.56 220 LYS A C 1
ATOM 1321 O O . LYS A 1 201 ? 31.963 59.683 58.915 1.00 16.56 220 LYS A O 1
ATOM 1327 N N . GLU A 1 202 ? 31.583 58.627 60.872 1.00 14.71 221 GLU A N 1
ATOM 1328 C CA . GLU A 1 202 ? 32.368 57.434 60.512 1.00 16.11 221 GLU A CA 1
ATOM 1329 C C . GLU A 1 202 ? 31.829 56.188 61.232 1.00 13.15 221 GLU A C 1
ATOM 1330 O O . GLU A 1 202 ? 31.312 56.263 62.352 1.00 14.57 221 GLU A O 1
ATOM 1336 N N . VAL A 1 203 ? 31.963 55.038 60.578 1.00 13.02 222 VAL A N 1
ATOM 1337 C CA . VAL A 1 203 ? 31.711 53.754 61.185 1.00 12.45 222 VAL A CA 1
ATOM 1338 C C . VAL A 1 203 ? 32.920 52.864 60.933 1.00 14.03 222 VAL A C 1
ATOM 1339 O O . VAL A 1 203 ? 33.490 52.879 59.829 1.00 15.90 222 VAL A O 1
ATOM 1343 N N . PHE A 1 204 ? 33.370 52.126 61.938 1.00 11.29 223 PHE A N 1
ATOM 1344 C CA . PHE A 1 204 ? 34.452 51.163 61.704 1.00 12.56 223 PHE A CA 1
ATOM 1345 C C . PHE A 1 204 ? 34.394 49.949 62.611 1.00 13.42 223 PHE A C 1
ATOM 1346 O O . PHE A 1 204 ? 33.670 49.938 63.615 1.00 11.18 223 PHE A O 1
ATOM 1354 N N . ILE A 1 205 ? 35.147 48.920 62.218 1.00 11.54 224 ILE A N 1
ATOM 1355 C CA . ILE A 1 205 ? 35.173 47.670 62.943 1.00 10.97 224 ILE A CA 1
ATOM 1356 C C . ILE A 1 205 ? 36.548 47.456 63.558 1.00 12.30 224 ILE A C 1
ATOM 1357 O O . ILE A 1 205 ? 37.557 47.779 62.914 1.00 12.13 224 ILE A O 1
ATOM 1362 N N . ALA A 1 206 ? 36.592 46.941 64.788 1.00 9.64 225 ALA A N 1
ATOM 1363 C CA . ALA A 1 206 ? 37.878 46.630 65.474 1.00 11.61 225 ALA A CA 1
ATOM 1364 C C . ALA A 1 206 ? 37.840 45.179 65.942 1.00 10.93 225 ALA A C 1
ATOM 1365 O O . ALA A 1 206 ? 36.773 44.641 66.181 1.00 9.78 225 ALA A O 1
ATOM 1367 N N . SER A 1 207 ? 38.996 44.542 66.105 1.00 11.73 226 SER A N 1
ATOM 1368 C CA . SER A 1 207 ? 39.052 43.136 66.486 1.00 9.83 226 SER A CA 1
ATOM 1369 C C . SER A 1 207 ? 38.224 42.195 65.622 1.00 11.69 226 SER A C 1
ATOM 1370 O O . SER A 1 207 ? 37.587 41.280 66.131 1.00 9.66 226 SER A O 1
ATOM 1373 N N . ALA A 1 208 ? 38.300 42.386 64.302 1.00 12.11 227 ALA A N 1
ATOM 1374 C CA . ALA A 1 208 ? 37.775 41.426 63.324 1.00 9.36 227 ALA A CA 1
ATOM 1375 C C . ALA A 1 208 ? 38.819 40.326 63.205 1.00 9.52 227 ALA A C 1
ATOM 1376 O O . ALA A 1 208 ? 39.983 40.626 62.918 1.00 12.48 227 ALA A O 1
ATOM 1378 N N . LYS A 1 209 ? 38.447 39.074 63.454 1.00 9.48 228 LYS A N 1
ATOM 1379 C CA . LYS A 1 209 ? 39.381 37.987 63.178 1.00 9.40 228 LYS A CA 1
ATOM 1380 C C . LYS A 1 209 ? 39.628 37.965 61.676 1.00 11.54 228 LYS A C 1
ATOM 1381 O O . LYS A 1 209 ? 38.693 37.947 60.871 1.00 10.42 228 LYS A O 1
ATOM 1387 N N . GLY A 1 210 ? 40.900 38.039 61.300 1.00 10.76 229 GLY A N 1
ATOM 1388 C CA . GLY A 1 210 ? 41.246 38.123 59.898 1.00 10.43 229 GLY A CA 1
ATOM 1389 C C . GLY A 1 210 ? 41.630 36.806 59.301 1.00 10.40 229 GLY A C 1
ATOM 1390 O O . GLY A 1 210 ? 42.023 36.745 58.136 1.00 9.89 229 GLY A O 1
ATOM 1391 N N . VAL A 1 211 ? 41.524 35.746 60.108 1.00 12.15 230 VAL A N 1
ATOM 1392 C CA . VAL A 1 211 ? 41.776 34.369 59.663 1.00 8.85 230 VAL A CA 1
ATOM 1393 C C . VAL A 1 211 ? 40.624 33.468 60.107 1.00 9.78 230 VAL A C 1
ATOM 1394 O O . VAL A 1 211 ? 39.953 33.733 61.116 1.00 10.75 230 VAL A O 1
ATOM 1398 N N . SER A 1 212 ? 40.423 32.394 59.343 1.00 11.66 231 SER A N 1
ATOM 1399 C CA . SER A 1 212 ? 39.344 31.398 59.561 1.00 11.00 231 SER A CA 1
ATOM 1400 C C . SER A 1 212 ? 39.739 30.063 58.939 1.00 9.43 231 SER A C 1
ATOM 1401 O O . SER A 1 212 ? 40.533 30.005 57.993 1.00 10.45 231 SER A O 1
ATOM 1404 N N . SER A 1 213 ? 39.187 28.977 59.448 1.00 10.49 232 SER A N 1
ATOM 1405 C CA . SER A 1 213 ? 39.215 27.698 58.707 1.00 10.62 232 SER A CA 1
ATOM 1406 C C . SER A 1 213 ? 38.294 27.837 57.462 1.00 11.51 232 SER A C 1
ATOM 1407 O O . SER A 1 213 ? 37.351 28.616 57.473 1.00 10.26 232 SER A O 1
ATOM 1410 N N . VAL A 1 214 ? 38.561 27.070 56.416 1.00 11.30 233 VAL A N 1
ATOM 1411 C CA . VAL A 1 214 ? 37.793 27.170 55.190 1.00 8.64 233 VAL A CA 1
ATOM 1412 C C . VAL A 1 214 ? 36.432 26.444 55.294 1.00 10.68 233 VAL A C 1
ATOM 1413 O O . VAL A 1 214 ? 35.481 26.839 54.640 1.00 13.13 233 VAL A O 1
ATOM 1417 N N . ALA A 1 215 ? 36.358 25.378 56.082 1.00 9.31 234 ALA A N 1
ATOM 1418 C CA . ALA A 1 215 ? 35.136 24.575 56.149 1.00 11.03 234 ALA A CA 1
ATOM 1419 C C . ALA A 1 215 ? 35.041 23.881 57.486 1.00 11.69 234 ALA A C 1
ATOM 1420 O O . ALA A 1 215 ? 36.058 23.772 58.195 1.00 8.71 234 ALA A O 1
ATOM 1422 N N . SER A 1 216 ? 33.810 23.455 57.820 1.00 11.01 235 SER A N 1
ATOM 1423 C CA . SER A 1 216 ? 33.492 22.656 58.979 1.00 13.53 235 SER A CA 1
ATOM 1424 C C . SER A 1 216 ? 32.933 21.287 58.576 1.00 12.86 235 SER A C 1
ATOM 1425 O O . SER A 1 216 ? 32.357 21.119 57.491 1.00 12.45 235 SER A O 1
ATOM 1428 N N . THR A 1 217 ? 33.059 20.320 59.479 1.00 12.60 236 THR A N 1
ATOM 1429 C CA . THR A 1 217 ? 32.552 18.975 59.245 1.00 12.53 236 THR A CA 1
ATOM 1430 C C . THR A 1 217 ? 31.044 18.947 59.063 1.00 14.37 236 THR A C 1
ATOM 1431 O O . THR A 1 217 ? 30.503 18.317 58.120 1.00 12.75 236 THR A O 1
ATOM 1435 N N . GLU A 1 218 ? 30.364 19.648 59.957 1.00 14.07 237 GLU A N 1
ATOM 1436 C CA . GLU A 1 218 ? 28.932 19.757 59.896 1.00 15.68 237 GLU A CA 1
ATOM 1437 C C . GLU A 1 218 ? 28.512 20.987 59.079 1.00 14.30 237 GLU A C 1
ATOM 1438 O O . GLU A 1 218 ? 29.272 21.952 58.859 1.00 14.17 237 GLU A O 1
ATOM 1444 N N . GLU A 1 219 ? 27.276 20.937 58.611 1.00 15.79 238 GLU A N 1
ATOM 1445 C CA . GLU A 1 219 ? 26.669 22.060 57.893 1.00 15.84 238 GLU A CA 1
ATOM 1446 C C . GLU A 1 219 ? 26.602 23.256 58.803 1.00 14.20 238 GLU A C 1
ATOM 1447 O O . GLU A 1 219 ? 26.074 23.156 59.901 1.00 14.68 238 GLU A O 1
ATOM 1453 N N . TRP A 1 220 ? 27.120 24.397 58.361 1.00 16.68 239 TRP A N 1
ATOM 1454 C CA . TRP A 1 220 ? 27.056 25.631 59.153 1.00 15.67 239 TRP A CA 1
ATOM 1455 C C . TRP A 1 220 ? 27.751 25.477 60.516 1.00 17.74 239 TRP A C 1
ATOM 1456 O O . TRP A 1 220 ? 27.373 26.103 61.493 1.00 16.31 239 TRP A O 1
ATOM 1467 N N . GLY A 1 221 ? 28.795 24.659 60.573 1.00 18.36 240 GLY A N 1
ATOM 1468 C CA . GLY A 1 221 ? 29.543 24.465 61.798 1.00 17.38 240 GLY A CA 1
ATOM 1469 C C . GLY A 1 221 ? 30.607 25.546 61.973 1.00 16.38 240 GLY A C 1
ATOM 1470 O O . GLY A 1 221 ? 30.962 26.269 61.044 1.00 14.52 240 GLY A O 1
ATOM 1471 N N . THR A 1 222 ? 31.117 25.640 63.186 1.00 16.04 241 THR A N 1
ATOM 1472 C CA . THR A 1 222 ? 32.121 26.636 63.519 1.00 16.44 241 THR A CA 1
ATOM 1473 C C . THR A 1 222 ? 33.401 26.411 62.718 1.00 12.44 241 THR A C 1
ATOM 1474 O O . THR A 1 222 ? 33.822 25.264 62.485 1.00 11.25 241 THR A O 1
ATOM 1478 N N . ILE A 1 223 ? 33.958 27.522 62.234 1.00 12.70 242 ILE A N 1
ATOM 1479 C CA . ILE A 1 223 ? 35.181 27.557 61.463 1.00 13.68 242 ILE A CA 1
ATOM 1480 C C . ILE A 1 223 ? 36.151 28.582 62.064 1.00 15.09 242 ILE A C 1
ATOM 1481 O O . ILE A 1 223 ? 37.161 28.935 61.462 1.00 13.78 242 ILE A O 1
ATOM 1486 N N . GLU A 1 224 ? 35.800 29.103 63.229 1.00 14.22 243 GLU A N 1
ATOM 1487 C CA . GLU A 1 224 ? 36.608 30.086 63.941 1.00 13.83 243 GLU A CA 1
ATOM 1488 C C . GLU A 1 224 ? 37.970 29.530 64.279 1.00 10.37 243 GLU A C 1
ATOM 1489 O O . GLU A 1 224 ? 38.091 28.377 64.722 1.00 10.87 243 GLU A O 1
ATOM 1495 N N . LYS A 1 225 ? 38.990 30.364 64.128 1.00 10.48 244 LYS A N 1
ATOM 1496 C CA . LYS A 1 225 ? 40.344 30.023 64.576 1.00 11.64 244 LYS A CA 1
ATOM 1497 C C . LYS A 1 225 ? 40.565 30.531 65.992 1.00 12.32 244 LYS A C 1
ATOM 1498 O O . LYS A 1 225 ? 40.307 31.703 66.285 1.00 13.60 244 LYS A O 1
ATOM 1504 N N . ASP A 1 226 ? 41.042 29.643 66.870 1.00 12.95 245 ASP A N 1
ATOM 1505 C CA . ASP A 1 226 ? 41.515 30.057 68.173 1.00 12.11 245 ASP A CA 1
ATOM 1506 C C . ASP A 1 226 ? 42.729 30.943 67.994 1.00 10.00 245 ASP A C 1
ATOM 1507 O O . ASP A 1 226 ? 43.529 30.729 67.085 1.00 14.35 245 ASP A O 1
ATOM 1512 N N . PHE A 1 227 ? 42.872 31.926 68.868 1.00 13.35 246 PHE A N 1
ATOM 1513 C CA . PHE A 1 227 ? 44.035 32.843 68.865 1.00 12.02 246 PHE A CA 1
ATOM 1514 C C . PHE A 1 227 ? 44.865 32.618 70.113 1.00 14.53 246 PHE A C 1
ATOM 1515 O O . PHE A 1 227 ? 44.370 32.105 71.112 1.00 13.58 246 PHE A O 1
ATOM 1523 N N . PHE A 1 228 ? 46.134 33.010 70.054 1.00 16.25 247 PHE A N 1
ATOM 1524 C CA . PHE A 1 228 ? 47.061 32.814 71.161 1.00 15.35 247 PHE A CA 1
ATOM 1525 C C . PHE A 1 228 ? 47.176 31.324 71.570 1.00 18.28 247 PHE A C 1
ATOM 1526 O O . PHE A 1 228 ? 47.138 30.454 70.689 1.00 17.84 247 PHE A O 1
ATOM 1534 N N . GLY A 1 229 ? 47.314 31.024 72.865 1.00 16.27 248 GLY A N 1
ATOM 1535 C CA . GLY A 1 229 ? 47.561 29.638 73.308 1.00 20.55 248 GLY A CA 1
ATOM 1536 C C . GLY A 1 229 ? 48.740 29.075 72.556 1.00 20.80 248 GLY A C 1
ATOM 1537 O O . GLY A 1 229 ? 49.757 29.741 72.432 1.00 24.46 248 GLY A O 1
ATOM 1538 N N . ASP A 1 230 ? 48.585 27.894 71.967 1.00 23.88 249 ASP A N 1
ATOM 1539 C CA . ASP A 1 230 ? 49.665 27.280 71.169 1.00 27.17 249 ASP A CA 1
ATOM 1540 C C . ASP A 1 230 ? 49.493 27.481 69.645 1.00 27.68 249 ASP A C 1
ATOM 1541 O O . ASP A 1 230 ? 50.178 26.831 68.828 1.00 30.24 249 ASP A O 1
ATOM 1546 N N . THR A 1 231 ? 48.573 28.357 69.262 1.00 21.79 250 THR A N 1
ATOM 1547 C CA . THR A 1 231 ? 48.320 28.655 67.846 1.00 21.91 250 THR A CA 1
ATOM 1548 C C . THR A 1 231 ? 49.358 29.670 67.428 1.00 21.12 250 THR A C 1
ATOM 1549 O O . THR A 1 231 ? 50.094 30.164 68.249 1.00 23.68 250 THR A O 1
ATOM 1553 N N . HIS A 1 232 ? 49.421 29.991 66.149 1.00 21.99 251 HIS A N 1
ATOM 1554 C CA . HIS A 1 232 ? 50.332 31.041 65.708 1.00 22.28 251 HIS A CA 1
ATOM 1555 C C . HIS A 1 232 ? 49.590 32.296 65.239 1.00 19.76 251 HIS A C 1
ATOM 1556 O O . HIS A 1 232 ? 50.130 33.080 64.447 1.00 18.40 251 HIS A O 1
ATOM 1563 N N . PHE A 1 233 ? 48.383 32.497 65.783 1.00 15.77 252 PHE A N 1
ATOM 1564 C CA . PHE A 1 233 ? 47.613 33.699 65.532 1.00 14.20 252 PHE A CA 1
ATOM 1565 C C . PHE A 1 233 ? 47.702 34.595 66.727 1.00 14.67 252 PHE A C 1
ATOM 1566 O O . PHE A 1 233 ? 47.641 34.137 67.876 1.00 13.90 252 PHE A O 1
ATOM 1574 N N . GLY A 1 234 ? 47.893 35.873 66.444 1.00 14.71 253 GLY A N 1
ATOM 1575 C CA . GLY A 1 234 ? 47.970 36.876 67.473 1.00 15.41 253 GLY A CA 1
ATOM 1576 C C . GLY A 1 234 ? 47.385 38.178 67.042 1.00 12.86 253 GLY A C 1
ATOM 1577 O O . GLY A 1 234 ? 46.540 38.228 66.142 1.00 10.01 253 GLY A O 1
ATOM 1578 N N . TYR A 1 235 ? 47.837 39.255 67.681 1.00 13.14 254 TYR A N 1
ATOM 1579 C CA . TYR A 1 235 ? 47.234 40.543 67.473 1.00 11.43 254 TYR A CA 1
ATOM 1580 C C . TYR A 1 235 ? 47.247 41.010 65.993 1.00 12.60 254 TYR A C 1
ATOM 1581 O O . TYR A 1 235 ? 46.306 41.651 65.536 1.00 11.32 254 TYR A O 1
ATOM 1590 N N . LEU A 1 236 ? 48.311 40.739 65.256 1.00 11.74 255 LEU A N 1
ATOM 1591 C CA . LEU A 1 236 ? 48.374 41.208 63.861 1.00 14.28 255 LEU A CA 1
ATOM 1592 C C . LEU A 1 236 ? 47.294 40.503 62.987 1.00 14.09 255 LEU A C 1
ATOM 1593 O O . LEU A 1 236 ? 46.967 40.978 61.891 1.00 14.26 255 LEU A O 1
ATOM 1598 N N . ASP A 1 237 ? 46.759 39.390 63.500 1.00 11.54 256 ASP A N 1
ATOM 1599 C CA . ASP A 1 237 ? 45.712 38.586 62.834 1.00 12.29 256 ASP A CA 1
ATOM 1600 C C . ASP A 1 237 ? 44.306 39.058 63.105 1.00 12.62 256 ASP A C 1
ATOM 1601 O O . ASP A 1 237 ? 43.384 38.616 62.433 1.00 13.12 256 ASP A O 1
ATOM 1606 N N . TYR A 1 238 ? 44.145 39.914 64.115 1.00 15.20 257 TYR A N 1
ATOM 1607 C CA . TYR A 1 238 ? 42.989 40.775 64.241 1.00 14.32 257 TYR A CA 1
ATOM 1608 C C . TYR A 1 238 ? 43.115 41.940 63.248 1.00 13.25 257 TYR A C 1
ATOM 1609 O O . TYR A 1 238 ? 44.195 42.487 63.068 1.00 15.14 257 TYR A O 1
ATOM 1618 N N . LYS A 1 239 ? 41.992 42.345 62.647 1.00 13.45 258 LYS A N 1
ATOM 1619 C CA . LYS A 1 239 ? 41.970 43.419 61.687 1.00 10.31 258 LYS A CA 1
ATOM 1620 C C . LYS A 1 239 ? 41.090 44.568 62.156 1.00 10.97 258 LYS A C 1
ATOM 1621 O O . LYS A 1 239 ? 40.119 44.374 62.844 1.00 11.05 258 LYS A O 1
ATOM 1627 N N . VAL A 1 240 ? 41.468 45.781 61.777 1.00 11.68 259 VAL A N 1
ATOM 1628 C CA . VAL A 1 240 ? 40.871 46.976 62.303 1.00 12.11 259 VAL A CA 1
ATOM 1629 C C . VAL A 1 240 ? 40.840 48.027 61.194 1.00 13.96 259 VAL A C 1
ATOM 1630 O O . VAL A 1 240 ? 41.787 48.143 60.385 1.00 13.96 259 VAL A O 1
ATOM 1634 N N . GLY A 1 241 ? 39.771 48.817 61.175 1.00 12.83 260 GLY A N 1
ATOM 1635 C CA . GLY A 1 241 ? 39.525 49.749 60.061 1.00 10.59 260 GLY A CA 1
ATOM 1636 C C . GLY A 1 241 ? 40.360 51.023 60.045 1.00 13.26 260 GLY A C 1
ATOM 1637 O O . GLY A 1 241 ? 40.618 51.612 58.971 1.00 11.39 260 GLY A O 1
ATOM 1638 N N . LEU A 1 242 ? 40.780 51.442 61.234 1.00 12.71 261 LEU A N 1
ATOM 1639 C CA . LEU A 1 242 ? 41.590 52.635 61.423 1.00 13.03 261 LEU A CA 1
ATOM 1640 C C . LEU A 1 242 ? 42.696 52.394 62.448 1.00 11.43 261 LEU A C 1
ATOM 1641 O O . LEU A 1 242 ? 42.542 51.558 63.353 1.00 15.01 261 LEU A O 1
ATOM 1646 N N . LEU A 1 243 ? 43.792 53.148 62.310 1.00 12.59 262 LEU A N 1
ATOM 1647 C CA . LEU A 1 243 ? 44.867 53.174 63.284 1.00 14.77 262 LEU A CA 1
ATOM 1648 C C . LEU A 1 243 ? 44.873 54.540 64.002 1.00 16.58 262 LEU A C 1
ATOM 1649 O O . LEU A 1 243 ? 44.461 55.546 63.456 1.00 16.10 262 LEU A O 1
ATOM 1654 N N . PHE A 1 244 ? 45.315 54.552 65.252 1.00 18.26 263 PHE A N 1
ATOM 1655 C CA . PHE A 1 244 ? 45.325 55.780 66.039 1.00 22.97 263 PHE A CA 1
ATOM 1656 C C . PHE A 1 244 ? 46.753 56.047 66.536 1.00 27.13 263 PHE A C 1
ATOM 1657 O O . PHE A 1 244 ? 47.659 55.214 66.357 1.00 28.06 263 PHE A O 1
ATOM 1665 N N . LEU A 1 245 ? 46.997 57.240 67.059 1.00 34.09 264 LEU A N 1
ATOM 1666 C CA . LEU A 1 245 ? 48.375 57.572 67.499 1.00 39.29 264 LEU A CA 1
ATOM 1667 C C . LEU A 1 245 ? 48.738 56.762 68.756 1.00 41.12 264 LEU A C 1
ATOM 1668 O O . LEU A 1 245 ? 47.887 56.504 69.624 1.00 39.54 264 LEU A O 1
ATOM 1673 N N . THR A 1 246 ? 50.001 56.349 68.826 1.00 44.69 265 THR A N 1
ATOM 1674 C CA . THR A 1 246 ? 50.520 55.597 69.974 1.00 46.46 265 THR A CA 1
ATOM 1675 C C . THR A 1 246 ? 51.376 56.474 70.921 1.00 47.90 265 THR A C 1
ATOM 1676 O O . THR A 1 246 ? 51.724 56.040 72.024 1.00 47.84 265 THR A O 1
ATOM 1680 N N . SER A 1 247 ? 51.690 57.699 70.499 1.00 50.41 266 SER A N 1
ATOM 1681 C CA . SER A 1 247 ? 52.422 58.675 71.343 1.00 53.47 266 SER A CA 1
ATOM 1682 C C . SER A 1 247 ? 51.834 60.077 71.194 1.00 54.84 266 SER A C 1
ATOM 1683 O O . SER A 1 247 ? 51.302 60.415 70.133 1.00 57.91 266 SER A O 1
ATOM 1686 N N . PRO A 1 248 ? 51.899 60.894 72.257 1.00 55.54 267 PRO A N 1
ATOM 1687 C CA . PRO A 1 248 ? 52.412 60.548 73.581 1.00 54.62 267 PRO A CA 1
ATOM 1688 C C . PRO A 1 248 ? 51.422 59.652 74.332 1.00 52.85 267 PRO A C 1
ATOM 1689 O O . PRO A 1 248 ? 51.841 58.691 74.985 1.00 54.24 267 PRO A O 1
ATOM 1693 N N . ASN A 1 249 ? 50.127 59.970 74.225 1.00 49.18 268 ASN A N 1
ATOM 1694 C CA . ASN A 1 249 ? 49.060 59.131 74.760 1.00 44.04 268 ASN A CA 1
ATOM 1695 C C . ASN A 1 249 ? 48.828 58.042 73.729 1.00 39.04 268 ASN A C 1
ATOM 1696 O O . ASN A 1 249 ? 48.444 58.346 72.601 1.00 38.88 268 ASN A O 1
ATOM 1701 N N . ASN A 1 250 ? 49.110 56.791 74.080 1.00 34.35 269 ASN A N 1
ATOM 1702 C CA . ASN A 1 250 ? 48.772 55.676 73.195 1.00 30.88 269 ASN A CA 1
ATOM 1703 C C . ASN A 1 250 ? 47.286 55.465 73.173 1.00 25.98 269 ASN A C 1
ATOM 1704 O O . ASN A 1 250 ? 46.730 54.837 74.071 1.00 27.96 269 ASN A O 1
ATOM 1709 N N . ILE A 1 251 ? 46.638 55.947 72.131 1.00 22.25 270 ILE A N 1
ATOM 1710 C CA . ILE A 1 251 ? 45.221 55.730 72.022 1.00 22.03 270 ILE A CA 1
ATOM 1711 C C . ILE A 1 251 ? 44.838 54.624 71.038 1.00 19.93 270 ILE A C 1
ATOM 1712 O O . ILE A 1 251 ? 43.639 54.419 70.798 1.00 17.70 270 ILE A O 1
ATOM 1717 N N . ASP A 1 252 ? 45.826 53.903 70.482 1.00 18.49 271 ASP A N 1
ATOM 1718 C CA . ASP A 1 252 ? 45.534 52.779 69.566 1.00 18.22 271 ASP A CA 1
ATOM 1719 C C . ASP A 1 252 ? 45.116 51.493 70.271 1.00 17.46 271 ASP A C 1
ATOM 1720 O O . ASP A 1 252 ? 44.771 50.510 69.619 1.00 14.76 271 ASP A O 1
ATOM 1725 N N . GLU A 1 253 ? 45.165 51.534 71.591 1.00 15.82 272 GLU A N 1
ATOM 1726 C CA A GLU A 1 253 ? 44.823 50.430 72.467 0.50 17.31 272 GLU A CA 1
ATOM 1727 C CA B GLU A 1 253 ? 44.751 50.436 72.436 0.50 16.03 272 GLU A CA 1
ATOM 1728 C C . GLU A 1 253 ? 44.026 51.068 73.611 1.00 16.52 272 GLU A C 1
ATOM 1729 O O . GLU A 1 253 ? 44.148 52.287 73.850 1.00 16.24 272 GLU A O 1
ATOM 1740 N N . GLY A 1 254 ? 43.233 50.265 74.316 1.00 16.51 273 GLY A N 1
ATOM 1741 C CA . GLY A 1 254 ? 42.554 50.681 75.536 1.00 14.29 273 GLY A CA 1
ATOM 1742 C C . GLY A 1 254 ? 41.877 49.508 76.231 1.00 13.98 273 GLY A C 1
ATOM 1743 O O . GLY A 1 254 ? 42.115 48.352 75.896 1.00 15.13 273 GLY A O 1
ATOM 1744 N N . SER A 1 255 ? 41.009 49.777 77.196 1.00 13.89 274 SER A N 1
ATOM 1745 C CA . SER A 1 255 ? 40.257 48.671 77.858 1.00 12.82 274 SER A CA 1
ATOM 1746 C C . SER A 1 255 ? 39.363 47.878 76.866 1.00 12.06 274 SER A C 1
ATOM 1747 O O . SER A 1 255 ? 39.090 46.696 77.060 1.00 12.34 274 SER A O 1
ATOM 1750 N N . TYR A 1 256 ? 38.976 48.511 75.771 1.00 12.14 275 TYR A N 1
ATOM 1751 C CA . TYR A 1 256 ? 38.099 47.899 74.812 1.00 11.27 275 TYR A CA 1
ATOM 1752 C C . TYR A 1 256 ? 38.788 47.081 73.691 1.00 14.07 275 TYR A C 1
ATOM 1753 O O . TYR A 1 256 ? 38.131 46.313 72.996 1.00 10.99 275 TYR A O 1
ATOM 1762 N N . LYS A 1 257 ? 40.096 47.258 73.502 1.00 10.91 276 LYS A N 1
ATOM 1763 C CA . LYS A 1 257 ? 40.766 46.785 72.297 1.00 10.76 276 LYS A CA 1
ATOM 1764 C C . LYS A 1 257 ? 42.244 46.697 72.605 1.00 11.58 276 LYS A C 1
ATOM 1765 O O . LYS A 1 257 ? 42.884 47.737 72.906 1.00 10.78 276 LYS A O 1
ATOM 1771 N N . LYS A 1 258 ? 42.782 45.472 72.567 1.00 10.88 277 LYS A N 1
ATOM 1772 C CA . LYS A 1 258 ? 44.183 45.228 72.860 1.00 11.12 277 LYS A CA 1
ATOM 1773 C C . LYS A 1 258 ? 44.963 44.915 71.605 1.00 12.84 277 LYS A C 1
ATOM 1774 O O . LYS A 1 258 ? 44.422 44.371 70.636 1.00 12.43 277 LYS A O 1
ATOM 1780 N N . GLY A 1 259 ? 46.245 45.276 71.645 1.00 10.75 278 GLY A N 1
ATOM 1781 C CA . GLY A 1 259 ? 47.214 44.932 70.625 1.00 12.44 278 GLY A CA 1
ATOM 1782 C C . GLY A 1 259 ? 47.317 45.846 69.409 1.00 13.95 278 GLY A C 1
ATOM 1783 O O . GLY A 1 259 ? 46.380 46.581 69.040 1.00 14.04 278 GLY A O 1
ATOM 1784 N N . LEU A 1 260 ? 48.470 45.776 68.758 1.00 15.22 279 LEU A N 1
ATOM 1785 C CA . LEU A 1 260 ? 48.611 46.362 67.442 1.00 12.89 279 LEU A CA 1
ATOM 1786 C C . LEU A 1 260 ? 47.970 45.385 66.471 1.00 12.25 279 LEU A C 1
ATOM 1787 O O . LEU A 1 260 ? 48.497 44.333 66.194 1.00 11.06 279 LEU A O 1
ATOM 1792 N N . GLN A 1 261 ? 46.826 45.786 65.953 1.00 13.70 280 GLN A N 1
ATOM 1793 C CA . GLN A 1 261 ? 46.080 45.032 64.993 1.00 15.12 280 GLN A CA 1
ATOM 1794 C C . GLN A 1 261 ? 46.399 45.615 63.602 1.00 15.05 280 GLN A C 1
ATOM 1795 O O . GLN A 1 261 ? 46.848 46.752 63.458 1.00 12.84 280 GLN A O 1
ATOM 1801 N N . THR A 1 262 ? 46.152 44.811 62.579 1.00 15.51 281 THR A N 1
ATOM 1802 C CA . THR A 1 262 ? 46.430 45.199 61.196 1.00 11.52 281 THR A CA 1
ATOM 1803 C C . THR A 1 262 ? 45.278 45.986 60.570 1.00 11.92 281 THR A C 1
ATOM 1804 O O . THR A 1 262 ? 44.114 45.532 60.530 1.00 12.06 281 THR A O 1
ATOM 1808 N N . LYS A 1 263 ? 45.604 47.174 60.061 1.00 11.09 282 LYS A N 1
ATOM 1809 C CA . LYS A 1 263 ? 44.644 47.980 59.354 1.00 10.66 282 LYS A CA 1
ATOM 1810 C C . LYS A 1 263 ? 44.189 47.339 58.052 1.00 13.85 282 LYS A C 1
ATOM 1811 O O . LYS A 1 263 ? 44.992 46.853 57.254 1.00 15.81 282 LYS A O 1
ATOM 1817 N N . TYR A 1 264 ? 42.892 47.352 57.863 1.00 15.61 283 TYR A N 1
ATOM 1818 C CA . TYR A 1 264 ? 42.276 46.899 56.644 1.00 16.23 283 TYR A CA 1
ATOM 1819 C C . TYR A 1 264 ? 41.241 47.958 56.294 1.00 15.73 283 TYR A C 1
ATOM 1820 O O . TYR A 1 264 ? 40.223 48.089 56.980 1.00 16.14 283 TYR A O 1
ATOM 1829 N N . ASP A 1 265 ? 41.507 48.699 55.218 1.00 14.71 284 ASP A N 1
ATOM 1830 C CA . ASP A 1 265 ? 40.677 49.848 54.837 1.00 16.22 284 ASP A CA 1
ATOM 1831 C C . ASP A 1 265 ? 39.207 49.491 54.595 1.00 16.44 284 ASP A C 1
ATOM 1832 O O . ASP A 1 265 ? 38.335 50.353 54.733 1.00 14.35 284 ASP A O 1
ATOM 1837 N N . ALA A 1 266 ? 38.938 48.252 54.201 1.00 13.68 285 ALA A N 1
ATOM 1838 C CA . ALA A 1 266 ? 37.555 47.799 53.982 1.00 14.24 285 ALA A CA 1
ATOM 1839 C C . ALA A 1 266 ? 36.738 47.836 55.285 1.00 15.68 285 ALA A C 1
ATOM 1840 O O . ALA A 1 266 ? 35.502 47.845 55.266 1.00 15.57 285 ALA A O 1
ATOM 1842 N N . LEU A 1 267 ? 37.419 47.852 56.422 1.00 13.91 286 LEU A N 1
ATOM 1843 C CA . LEU A 1 267 ? 36.733 47.870 57.717 1.00 15.16 286 LEU A CA 1
ATOM 1844 C C . LEU A 1 267 ? 36.469 49.259 58.314 1.00 14.89 286 LEU A C 1
ATOM 1845 O O . LEU A 1 267 ? 36.171 49.366 59.505 1.00 11.30 286 LEU A O 1
ATOM 1850 N N . ALA A 1 268 ? 36.589 50.318 57.503 1.00 16.04 287 ALA A N 1
ATOM 1851 C CA . ALA A 1 268 ? 36.125 51.679 57.885 1.00 16.54 287 ALA A CA 1
ATOM 1852 C C . ALA A 1 268 ? 35.313 52.319 56.764 1.00 16.95 287 ALA A C 1
ATOM 1853 O O . ALA A 1 268 ? 35.574 52.082 55.566 1.00 14.61 287 ALA A O 1
ATOM 1855 N N . LYS A 1 269 ? 34.311 53.099 57.142 1.00 14.12 288 LYS A N 1
ATOM 1856 C CA . LYS A 1 269 ? 33.523 53.836 56.172 1.00 16.29 288 LYS A CA 1
ATOM 1857 C C . LYS A 1 269 ? 33.155 55.200 56.719 1.00 17.93 288 LYS A C 1
ATOM 1858 O O . LYS A 1 269 ? 32.524 55.321 57.797 1.00 13.11 288 LYS A O 1
ATOM 1864 N N . LYS A 1 270 ? 33.522 56.212 55.953 1.00 16.10 289 LYS A N 1
ATOM 1865 C CA . LYS A 1 270 ? 33.083 57.582 56.175 1.00 22.16 289 LYS A CA 1
ATOM 1866 C C . LYS A 1 270 ? 31.604 57.736 55.763 1.00 21.53 289 LYS A C 1
ATOM 1867 O O . LYS A 1 270 ? 31.191 57.157 54.773 1.00 19.60 289 LYS A O 1
ATOM 1873 N N . HIS A 1 271 ? 30.826 58.489 56.543 1.00 22.85 290 HIS A N 1
ATOM 1874 C CA . HIS A 1 271 ? 29.423 58.792 56.229 1.00 25.12 290 HIS A CA 1
ATOM 1875 C C . HIS A 1 271 ? 29.324 60.122 55.495 1.00 26.71 290 HIS A C 1
ATOM 1876 O O . HIS A 1 271 ? 29.678 61.139 56.034 1.00 23.57 290 HIS A O 1
ATOM 1883 N N . VAL A 1 272 ? 28.863 60.086 54.253 1.00 33.49 291 VAL A N 1
ATOM 1884 C CA . VAL A 1 272 ? 28.581 61.300 53.461 1.00 37.72 291 VAL A CA 1
ATOM 1885 C C . VAL A 1 272 ? 27.232 61.112 52.747 1.00 40.61 291 VAL A C 1
ATOM 1886 O O . VAL A 1 272 ? 26.933 60.003 52.302 1.00 40.76 291 VAL A O 1
ATOM 1890 N N . GLU A 1 273 ? 26.421 62.176 52.683 1.00 44.81 292 GLU A N 1
ATOM 1891 C CA . GLU A 1 273 ? 25.029 62.121 52.160 1.00 47.14 292 GLU A CA 1
ATOM 1892 C C . GLU A 1 273 ? 24.901 61.223 50.924 1.00 47.08 292 GLU A C 1
ATOM 1893 O O . GLU A 1 273 ? 23.997 60.400 50.820 1.00 46.56 292 GLU A O 1
ATOM 1895 N N . ASN A 1 274 ? 25.834 61.387 50.003 1.00 47.11 293 ASN A N 1
ATOM 1896 C CA . ASN A 1 274 ? 25.843 60.632 48.766 1.00 47.48 293 ASN A CA 1
ATOM 1897 C C . ASN A 1 274 ? 26.260 59.175 48.919 1.00 45.64 293 ASN A C 1
ATOM 1898 O O . ASN A 1 274 ? 25.767 58.332 48.177 1.00 46.91 293 ASN A O 1
ATOM 1903 N N . ASP A 1 275 ? 27.177 58.885 49.851 1.00 42.90 294 ASP A N 1
ATOM 1904 C CA . ASP A 1 275 ? 27.774 57.537 50.020 1.00 40.10 294 ASP A CA 1
ATOM 1905 C C . ASP A 1 275 ? 27.800 57.179 51.505 1.00 36.28 294 ASP A C 1
ATOM 1906 O O . ASP A 1 275 ? 28.855 57.271 52.143 1.00 33.61 294 ASP A O 1
ATOM 1911 N N . PRO A 1 276 ? 26.637 56.769 52.047 1.00 32.24 295 PRO A N 1
ATOM 1912 C CA . PRO A 1 276 ? 26.456 56.653 53.490 1.00 30.89 295 PRO A CA 1
ATOM 1913 C C . PRO A 1 276 ? 27.172 55.474 54.131 1.00 27.63 295 PRO A C 1
ATOM 1914 O O . PRO A 1 276 ? 27.449 54.485 53.472 1.00 25.62 295 PRO A O 1
ATOM 1918 N N . ALA A 1 277 ? 27.461 55.629 55.426 1.00 27.02 296 ALA A N 1
ATOM 1919 C CA . ALA A 1 277 ? 28.010 54.594 56.271 1.00 27.62 296 ALA A CA 1
ATOM 1920 C C . ALA A 1 277 ? 26.877 53.717 56.806 1.00 27.30 296 ALA A C 1
ATOM 1921 O O . ALA A 1 277 ? 27.076 52.556 57.140 1.00 24.98 296 ALA A O 1
ATOM 1923 N N . LEU A 1 278 ? 25.686 54.300 56.885 1.00 27.32 297 LEU A N 1
ATOM 1924 C CA . LEU A 1 278 ? 24.478 53.572 57.274 1.00 25.67 297 LEU A CA 1
ATOM 1925 C C . LEU A 1 278 ? 24.129 52.478 56.272 1.00 21.84 297 LEU A C 1
ATOM 1926 O O . LEU A 1 278 ? 24.119 52.697 55.072 1.00 21.48 297 LEU A O 1
ATOM 1931 N N . ASN A 1 279 ? 23.817 51.309 56.801 1.00 19.38 298 ASN A N 1
ATOM 1932 C CA . ASN A 1 279 ? 23.572 50.132 56.036 1.00 19.72 298 ASN A CA 1
ATOM 1933 C C . ASN A 1 279 ? 24.752 49.602 55.203 1.00 15.97 298 ASN A C 1
ATOM 1934 O O . ASN A 1 279 ? 24.589 48.675 54.470 1.00 16.08 298 ASN A O 1
ATOM 1939 N N . HIS A 1 280 ? 25.935 50.183 55.317 1.00 15.39 299 HIS A N 1
ATOM 1940 C CA . HIS A 1 280 ? 27.074 49.645 54.628 1.00 14.79 299 HIS A CA 1
ATOM 1941 C C . HIS A 1 280 ? 27.493 48.351 55.337 1.00 12.43 299 HIS A C 1
ATOM 1942 O O . HIS A 1 280 ? 27.713 48.324 56.565 1.00 16.63 299 HIS A O 1
ATOM 1949 N N . GLU A 1 281 ? 27.618 47.284 54.577 1.00 13.82 300 GLU A N 1
ATOM 1950 C CA . GLU A 1 281 ? 27.938 45.985 55.183 1.00 16.39 300 GLU A CA 1
ATOM 1951 C C . GLU A 1 281 ? 29.452 45.771 55.259 1.00 18.02 300 GLU A C 1
ATOM 1952 O O . GLU A 1 281 ? 30.151 46.054 54.289 1.00 18.01 300 GLU A O 1
ATOM 1958 N N . PHE A 1 282 ? 29.933 45.301 56.423 1.00 14.31 301 PHE A N 1
ATOM 1959 C CA . PHE A 1 282 ? 31.320 44.934 56.629 1.00 14.19 301 PHE A CA 1
ATOM 1960 C C . PHE A 1 282 ? 31.367 43.428 56.767 1.00 14.05 301 PHE A C 1
ATOM 1961 O O . PHE A 1 282 ? 30.566 42.864 57.503 1.00 14.21 301 PHE A O 1
ATOM 1969 N N . TYR A 1 283 ? 32.359 42.800 56.137 1.00 11.63 302 TYR A N 1
ATOM 1970 C CA . TYR A 1 283 ? 32.535 41.380 56.164 1.00 11.40 302 TYR A CA 1
ATOM 1971 C C . TYR A 1 283 ? 33.689 41.001 57.081 1.00 12.94 302 TYR A C 1
ATOM 1972 O O . TYR A 1 283 ? 34.792 41.565 56.996 1.00 11.41 302 TYR A O 1
ATOM 1981 N N . VAL A 1 284 ? 33.431 40.004 57.929 1.00 12.76 303 VAL A N 1
ATOM 1982 C CA . VAL A 1 284 ? 34.386 39.610 58.954 1.00 12.53 303 VAL A CA 1
ATOM 1983 C C . VAL A 1 284 ? 34.293 38.098 59.066 1.00 10.79 303 VAL A C 1
ATOM 1984 O O . VAL A 1 284 ? 33.294 37.498 58.618 1.00 12.75 303 VAL A O 1
ATOM 1988 N N . TYR A 1 285 ? 35.304 37.474 59.661 1.00 13.31 304 TYR A N 1
ATOM 1989 C CA . TYR A 1 285 ? 35.230 36.040 59.969 1.00 12.21 304 TYR A CA 1
ATOM 1990 C C . TYR A 1 285 ? 34.644 35.861 61.385 1.00 11.72 304 TYR A C 1
ATOM 1991 O O . TYR A 1 285 ? 34.440 36.842 62.143 1.00 10.67 304 TYR A O 1
ATOM 2000 N N . GLU A 1 286 ? 34.434 34.605 61.763 1.00 12.14 305 GLU A N 1
ATOM 2001 C CA . GLU A 1 286 ? 33.893 34.314 63.086 1.00 11.43 305 GLU A CA 1
ATOM 2002 C C . GLU A 1 286 ? 34.823 34.788 64.175 1.00 9.16 305 GLU A C 1
ATOM 2003 O O . GLU A 1 286 ? 36.051 34.707 64.065 1.00 10.17 305 GLU A O 1
ATOM 2009 N N . ASN A 1 287 ? 34.204 35.316 65.214 1.00 9.91 306 ASN A N 1
ATOM 2010 C CA . ASN A 1 287 ? 34.849 35.632 66.460 1.00 10.60 306 ASN A CA 1
ATOM 2011 C C . ASN A 1 287 ? 33.829 35.541 67.611 1.00 10.24 306 ASN A C 1
ATOM 2012 O O . ASN A 1 287 ? 32.907 36.367 67.717 1.00 12.15 306 ASN A O 1
ATOM 2017 N N . THR A 1 288 ? 33.952 34.494 68.393 1.00 8.42 307 THR A N 1
ATOM 2018 C CA . THR A 1 288 ? 33.157 34.303 69.600 1.00 12.01 307 THR A CA 1
ATOM 2019 C C . THR A 1 288 ? 34.039 34.307 70.807 1.00 14.07 307 THR A C 1
ATOM 2020 O O . THR A 1 288 ? 33.580 34.581 71.906 1.00 14.53 307 THR A O 1
ATOM 2024 N N . LYS A 1 289 ? 35.318 33.996 70.630 1.00 15.08 308 LYS A N 1
ATOM 2025 C CA . LYS A 1 289 ? 36.213 33.918 71.793 1.00 13.76 308 LYS A CA 1
ATOM 2026 C C . LYS A 1 289 ? 36.910 35.226 72.160 1.00 12.83 308 LYS A C 1
ATOM 2027 O O . LYS A 1 289 ? 37.200 35.443 73.321 1.00 12.83 308 LYS A O 1
ATOM 2033 N N . GLY A 1 290 ? 37.191 36.088 71.192 1.00 12.23 309 GLY A N 1
ATOM 2034 C CA . GLY A 1 290 ? 37.798 37.399 71.485 1.00 14.19 309 GLY A CA 1
ATOM 2035 C C . GLY A 1 290 ? 39.067 37.320 72.326 1.00 12.12 309 GLY A C 1
ATOM 2036 O O . GLY A 1 290 ? 39.252 38.110 73.227 1.00 10.70 309 GLY A O 1
ATOM 2037 N N . GLU A 1 291 ? 39.939 36.361 72.036 1.00 12.81 310 GLU A N 1
ATOM 2038 C CA . GLU A 1 291 ? 41.122 36.161 72.896 1.00 10.60 310 GLU A CA 1
ATOM 2039 C C . GLU A 1 291 ? 42.074 37.348 72.897 1.00 11.65 310 GLU A C 1
ATOM 2040 O O . GLU A 1 291 ? 42.285 37.997 71.868 1.00 10.82 310 GLU A O 1
ATOM 2046 N N . VAL A 1 292 ? 42.628 37.637 74.078 1.00 9.76 311 VAL A N 1
ATOM 2047 C CA . VAL A 1 292 ? 43.769 38.553 74.205 1.00 9.80 311 VAL A CA 1
ATOM 2048 C C . VAL A 1 292 ? 44.981 37.758 74.697 1.00 12.42 311 VAL A C 1
ATOM 2049 O O . VAL A 1 292 ? 44.877 36.609 75.158 1.00 12.87 311 VAL A O 1
ATOM 2053 N N . LYS A 1 293 ? 46.148 38.355 74.589 1.00 16.94 312 LYS A N 1
ATOM 2054 C CA . LYS A 1 293 ? 47.375 37.675 75.004 1.00 16.07 312 LYS A CA 1
ATOM 2055 C C . LYS A 1 293 ? 47.366 37.491 76.505 1.00 15.98 312 LYS A C 1
ATOM 2056 O O . LYS A 1 293 ? 46.838 38.328 77.212 1.00 13.79 312 LYS A O 1
ATOM 2062 N N . SER A 1 294 ? 47.941 36.408 77.016 1.00 15.75 313 SER A N 1
ATOM 2063 C CA . SER A 1 294 ? 47.971 36.210 78.462 1.00 19.28 313 SER A CA 1
ATOM 2064 C C . SER A 1 294 ? 48.822 37.320 79.103 1.00 18.78 313 SER A C 1
ATOM 2065 O O . SER A 1 294 ? 49.831 37.762 78.538 1.00 18.27 313 SER A O 1
ATOM 2068 N N . GLY A 1 295 ? 48.398 37.790 80.260 1.00 15.37 314 GLY A N 1
ATOM 2069 C CA . GLY A 1 295 ? 49.150 38.808 80.953 1.00 19.96 314 GLY A CA 1
ATOM 2070 C C . GLY A 1 295 ? 48.907 40.242 80.554 1.00 21.16 314 GLY A C 1
ATOM 2071 O O . GLY A 1 295 ? 49.673 41.135 80.928 1.00 20.71 314 GLY A O 1
ATOM 2072 N N . GLU A 1 296 ? 47.835 40.486 79.812 1.00 21.41 315 GLU A N 1
ATOM 2073 C CA . GLU A 1 296 ? 47.516 41.861 79.371 1.00 22.61 315 GLU A CA 1
ATOM 2074 C C . GLU A 1 296 ? 46.898 42.576 80.601 1.00 21.80 315 GLU A C 1
ATOM 2075 O O . GLU A 1 296 ? 46.240 41.925 81.398 1.00 22.54 315 GLU A O 1
ATOM 2081 N N . SER A 1 297 ? 47.174 43.866 80.808 1.00 19.53 316 SER A N 1
ATOM 2082 C CA . SER A 1 297 ? 46.511 44.637 81.847 1.00 20.95 316 SER A CA 1
ATOM 2083 C C . SER A 1 297 ? 45.337 45.419 81.306 1.00 21.29 316 SER A C 1
ATOM 2084 O O . SER A 1 297 ? 45.213 45.648 80.099 1.00 19.65 316 SER A O 1
ATOM 2087 N N . ASN A 1 298 ? 44.464 45.778 82.225 1.00 19.89 317 ASN A N 1
ATOM 2088 C CA . ASN A 1 298 ? 43.352 46.666 81.965 1.00 22.22 317 ASN A CA 1
ATOM 2089 C C . ASN A 1 298 ? 42.506 46.205 80.793 1.00 20.15 317 ASN A C 1
ATOM 2090 O O . ASN A 1 298 ? 42.387 46.911 79.833 1.00 18.44 317 ASN A O 1
ATOM 2095 N N . VAL A 1 299 ? 41.950 45.004 80.917 1.00 19.14 318 VAL A N 1
ATOM 2096 C CA . VAL A 1 299 ? 41.159 44.355 79.912 1.00 18.79 318 VAL A CA 1
ATOM 2097 C C . VAL A 1 299 ? 39.687 44.360 80.361 1.00 19.16 318 VAL A C 1
ATOM 2098 O O . VAL A 1 299 ? 39.342 43.741 81.387 1.00 17.18 318 VAL A O 1
ATOM 2102 N N . ASN A 1 300 ? 38.826 45.022 79.582 1.00 15.90 319 ASN A N 1
ATOM 2103 C CA . ASN A 1 300 ? 37.388 44.857 79.760 1.00 14.97 319 ASN A CA 1
ATOM 2104 C C . ASN A 1 300 ? 36.946 43.694 78.871 1.00 12.74 319 ASN A C 1
ATOM 2105 O O . ASN A 1 300 ? 36.796 43.817 77.645 1.00 9.71 319 ASN A O 1
ATOM 2110 N N . GLU A 1 301 ? 36.722 42.566 79.511 1.00 12.68 320 GLU A N 1
ATOM 2111 C CA . GLU A 1 301 ? 36.517 41.310 78.813 1.00 15.81 320 GLU A CA 1
ATOM 2112 C C . GLU A 1 301 ? 35.224 41.231 77.999 1.00 15.64 320 GLU A C 1
ATOM 2113 O O . GLU A 1 301 ? 35.107 40.386 77.121 1.00 15.72 320 GLU A O 1
ATOM 2119 N N . ALA A 1 302 ? 34.266 42.096 78.309 1.00 14.17 321 ALA A N 1
ATOM 2120 C CA . ALA A 1 302 ? 33.114 42.278 77.462 1.00 14.90 321 ALA A CA 1
ATOM 2121 C C . ALA A 1 302 ? 33.469 42.922 76.101 1.00 16.11 321 ALA A C 1
ATOM 2122 O O . ALA A 1 302 ? 32.749 42.730 75.133 1.00 14.20 321 ALA A O 1
ATOM 2124 N N . TYR A 1 303 ? 34.567 43.682 76.007 1.00 16.00 322 TYR A N 1
ATOM 2125 C CA . TYR A 1 303 ? 34.928 44.312 74.732 1.00 14.98 322 TYR A CA 1
ATOM 2126 C C . TYR A 1 303 ? 36.153 43.739 74.044 1.00 15.96 322 TYR A C 1
ATOM 2127 O O . TYR A 1 303 ? 36.078 43.417 72.853 1.00 13.34 322 TYR A O 1
ATOM 2136 N N . ALA A 1 304 ? 37.272 43.642 74.790 1.00 16.44 323 ALA A N 1
ATOM 2137 C CA . ALA A 1 304 ? 38.571 43.162 74.264 1.00 14.60 323 ALA A CA 1
ATOM 2138 C C . ALA A 1 304 ? 38.678 41.631 74.323 1.00 12.14 323 ALA A C 1
ATOM 2139 O O . ALA A 1 304 ? 38.553 41.067 75.435 1.00 12.10 323 ALA A O 1
ATOM 2141 N N . ASN A 1 305 ? 38.894 40.922 73.205 1.00 11.05 324 ASN A N 1
ATOM 2142 C CA . ASN A 1 305 ? 38.973 41.440 71.823 1.00 10.43 324 ASN A CA 1
ATOM 2143 C C . ASN A 1 305 ? 37.854 40.810 71.005 1.00 9.66 324 ASN A C 1
ATOM 2144 O O . ASN A 1 305 ? 38.058 40.176 69.966 1.00 8.51 324 ASN A O 1
ATOM 2149 N N . HIS A 1 306 ? 36.642 40.993 71.500 1.00 11.00 325 HIS A N 1
ATOM 2150 C CA . HIS A 1 306 ? 35.466 40.728 70.698 1.00 9.91 325 HIS A CA 1
ATOM 2151 C C . HIS A 1 306 ? 35.392 41.763 69.620 1.00 11.47 325 HIS A C 1
ATOM 2152 O O . HIS A 1 306 ? 35.866 42.888 69.804 1.00 7.89 325 HIS A O 1
ATOM 2159 N N . THR A 1 307 ? 34.799 41.392 68.498 1.00 11.63 326 THR A N 1
ATOM 2160 C CA . THR A 1 307 ? 34.640 42.313 67.383 1.00 11.65 326 THR A CA 1
ATOM 2161 C C . THR A 1 307 ? 33.710 43.453 67.778 1.00 12.69 326 THR A C 1
ATOM 2162 O O . THR A 1 307 ? 32.635 43.205 68.353 1.00 11.87 326 THR A O 1
ATOM 2166 N N . LEU A 1 308 ? 34.169 44.684 67.511 1.00 10.92 327 LEU A N 1
ATOM 2167 C CA . LEU A 1 308 ? 33.437 45.905 67.872 1.00 11.21 327 LEU A CA 1
ATOM 2168 C C . LEU A 1 308 ? 32.993 46.590 66.610 1.00 12.08 327 LEU A C 1
ATOM 2169 O O . LEU A 1 308 ? 33.741 46.620 65.615 1.00 13.67 327 LEU A O 1
ATOM 2174 N N . LEU A 1 309 ? 31.791 47.165 66.676 1.00 10.33 328 LEU A N 1
ATOM 2175 C CA . LEU A 1 309 ? 31.382 48.213 65.808 1.00 10.84 328 LEU A CA 1
ATOM 2176 C C . LEU A 1 309 ? 31.473 49.512 66.571 1.00 12.17 328 LEU A C 1
ATOM 2177 O O . LEU A 1 309 ? 30.882 49.678 67.656 1.00 11.98 328 LEU A O 1
ATOM 2182 N N . ILE A 1 310 ? 32.226 50.446 66.001 1.00 11.21 329 ILE A N 1
ATOM 2183 C CA . ILE A 1 310 ? 32.430 51.749 66.617 1.00 10.62 329 ILE A CA 1
ATOM 2184 C C . ILE A 1 310 ? 31.975 52.859 65.669 1.00 13.37 329 ILE A C 1
ATOM 2185 O O . ILE A 1 310 ? 32.354 52.867 64.467 1.00 12.13 329 ILE A O 1
ATOM 2190 N N . VAL A 1 311 ? 31.126 53.765 66.177 1.00 13.02 330 VAL A N 1
ATOM 2191 C CA . VAL A 1 311 ? 30.717 54.959 65.443 1.00 14.25 330 VAL A CA 1
ATOM 2192 C C . VAL A 1 311 ? 31.340 56.229 66.019 1.00 13.24 330 VAL A C 1
ATOM 2193 O O . VAL A 1 311 ? 31.645 56.307 67.222 1.00 15.56 330 VAL A O 1
ATOM 2197 N N . LYS A 1 312 ? 31.599 57.172 65.120 1.00 11.04 331 LYS A N 1
ATOM 2198 C CA . LYS A 1 312 ? 32.062 58.503 65.471 1.00 9.97 331 LYS A CA 1
ATOM 2199 C C . LYS A 1 312 ? 31.111 59.538 64.902 1.00 13.09 331 LYS A C 1
ATOM 2200 O O . LYS A 1 312 ? 30.703 59.429 63.748 1.00 11.55 331 LYS A O 1
ATOM 2206 N N . GLY A 1 313 ? 30.782 60.562 65.698 1.00 15.44 332 GLY A N 1
ATOM 2207 C CA . GLY A 1 313 ? 29.952 61.669 65.205 1.00 15.54 332 GLY A CA 1
ATOM 2208 C C . GLY A 1 313 ? 29.894 62.829 66.181 1.00 16.20 332 GLY A C 1
ATOM 2209 O O . GLY A 1 313 ? 30.572 62.828 67.208 1.00 15.48 332 GLY A O 1
ATOM 2210 N N . ASP A 1 314 ? 29.068 63.815 65.869 1.00 14.28 333 ASP A N 1
ATOM 2211 C CA . ASP A 1 314 ? 28.993 65.046 66.654 1.00 14.36 333 ASP A CA 1
ATOM 2212 C C . ASP A 1 314 ? 27.711 64.993 67.443 1.00 16.36 333 ASP A C 1
ATOM 2213 O O . ASP A 1 314 ? 26.643 64.830 66.857 1.00 14.86 333 ASP A O 1
ATOM 2218 N N . TYR A 1 315 ? 27.817 65.117 68.765 1.00 15.28 334 TYR A N 1
ATOM 2219 C CA . TYR A 1 315 ? 26.652 64.978 69.645 1.00 15.41 334 TYR A CA 1
ATOM 2220 C C . TYR A 1 315 ? 26.387 66.319 70.273 1.00 14.26 334 TYR A C 1
ATOM 2221 O O . TYR A 1 315 ? 27.287 66.966 70.835 1.00 15.39 334 TYR A O 1
ATOM 2230 N N . THR A 1 316 ? 25.140 66.728 70.187 1.00 12.63 335 THR A N 1
ATOM 2231 C CA . THR A 1 316 ? 24.705 68.005 70.719 1.00 13.59 335 THR A CA 1
ATOM 2232 C C . THR A 1 316 ? 23.668 67.775 71.831 1.00 14.53 335 THR A C 1
ATOM 2233 O O . THR A 1 316 ? 22.724 66.996 71.660 1.00 13.58 335 THR A O 1
ATOM 2237 N N . TYR A 1 317 ? 23.847 68.461 72.959 1.00 13.81 336 TYR A N 1
ATOM 2238 C CA . TYR A 1 317 ? 22.919 68.355 74.074 1.00 12.95 336 TYR A CA 1
ATOM 2239 C C . TYR A 1 317 ? 22.656 69.729 74.682 1.00 13.98 336 TYR A C 1
ATOM 2240 O O . TYR A 1 317 ? 23.414 70.669 74.469 1.00 9.04 336 TYR A O 1
ATOM 2249 N N . LEU A 1 318 ? 21.553 69.829 75.415 1.00 16.06 337 LEU A N 1
ATOM 2250 C CA . LEU A 1 318 ? 21.187 71.053 76.141 1.00 17.80 337 LEU A CA 1
ATOM 2251 C C . LEU A 1 318 ? 21.264 70.762 77.620 1.00 15.85 337 LEU A C 1
ATOM 2252 O O . LEU A 1 318 ? 20.424 70.039 78.147 1.00 18.75 337 LEU A O 1
ATOM 2257 N N . PRO A 1 319 ? 22.275 71.303 78.290 1.00 15.40 338 PRO A N 1
ATOM 2258 C CA . PRO A 1 319 ? 22.361 71.141 79.737 1.00 20.65 338 PRO A CA 1
ATOM 2259 C C . PRO A 1 319 ? 21.158 71.750 80.451 1.00 24.01 338 PRO A C 1
ATOM 2260 O O . PRO A 1 319 ? 20.670 72.813 80.044 1.00 22.12 338 PRO A O 1
ATOM 2264 N N . GLN A 1 320 ? 20.653 71.044 81.457 1.00 28.43 339 GLN A N 1
ATOM 2265 C CA . GLN A 1 320 ? 19.644 71.580 82.391 1.00 31.59 339 GLN A CA 1
ATOM 2266 C C . GLN A 1 320 ? 19.784 73.096 82.634 1.00 32.88 339 GLN A C 1
ATOM 2267 O O . GLN A 1 320 ? 20.788 73.558 83.217 1.00 30.75 339 GLN A O 1
ATOM 2273 N N . GLY A 1 321 ? 18.802 73.869 82.171 1.00 32.83 340 GLY A N 1
ATOM 2274 C CA . GLY A 1 321 ? 18.747 75.298 82.485 1.00 34.67 340 GLY A CA 1
ATOM 2275 C C . GLY A 1 321 ? 19.691 76.213 81.715 1.00 35.28 340 GLY A C 1
ATOM 2276 O O . GLY A 1 321 ? 19.672 77.422 81.927 1.00 37.95 340 GLY A O 1
ATOM 2277 N N . ALA A 1 322 ? 20.512 75.666 80.824 1.00 32.65 341 ALA A N 1
ATOM 2278 C CA . ALA A 1 322 ? 21.353 76.491 79.950 1.00 30.97 341 ALA A CA 1
ATOM 2279 C C . ALA A 1 322 ? 20.525 77.245 78.895 1.00 30.00 341 ALA A C 1
ATOM 2280 O O . ALA A 1 322 ? 19.485 76.768 78.437 1.00 27.62 341 ALA A O 1
ATOM 2282 N N . LYS A 1 323 ? 20.995 78.433 78.520 1.00 32.90 342 LYS A N 1
ATOM 2283 C CA . LYS A 1 323 ? 20.350 79.207 77.458 1.00 34.15 342 LYS A CA 1
ATOM 2284 C C . LYS A 1 323 ? 20.503 78.474 76.130 1.00 34.08 342 LYS A C 1
ATOM 2285 O O . LYS A 1 323 ? 19.631 78.563 75.277 1.00 36.34 342 LYS A O 1
ATOM 2287 N N . GLU A 1 324 ? 21.597 77.730 75.958 1.00 32.10 343 GLU A N 1
ATOM 2288 C CA . GLU A 1 324 ? 21.899 77.102 74.662 1.00 29.01 343 GLU A CA 1
ATOM 2289 C C . GLU A 1 324 ? 22.658 75.773 74.768 1.00 25.38 343 GLU A C 1
ATOM 2290 O O . GLU A 1 324 ? 23.221 75.413 75.818 1.00 21.50 343 GLU A O 1
ATOM 2296 N N . SER A 1 325 ? 22.700 75.087 73.635 1.00 22.13 344 SER A N 1
ATOM 2297 C CA . SER A 1 325 ? 23.219 73.723 73.579 1.00 22.26 344 SER A CA 1
ATOM 2298 C C . SER A 1 325 ? 24.718 73.728 73.306 1.00 18.50 344 SER A C 1
ATOM 2299 O O . SER A 1 325 ? 25.279 74.755 72.925 1.00 14.09 344 SER A O 1
ATOM 2302 N N . ILE A 1 326 ? 25.329 72.557 73.494 1.00 16.07 345 ILE A N 1
ATOM 2303 C CA . ILE A 1 326 ? 26.749 72.347 73.268 1.00 14.53 345 ILE A CA 1
ATOM 2304 C C . ILE A 1 326 ? 26.882 71.166 72.320 1.00 13.43 345 ILE A C 1
ATOM 2305 O O . ILE A 1 326 ? 26.192 70.167 72.485 1.00 10.88 345 ILE A O 1
ATOM 2310 N N . THR A 1 327 ? 27.771 71.280 71.352 1.00 11.76 346 THR A N 1
ATOM 2311 C CA . THR A 1 327 ? 28.135 70.159 70.482 1.00 15.00 346 THR A CA 1
ATOM 2312 C C . THR A 1 327 ? 29.549 69.678 70.831 1.00 13.51 346 THR A C 1
ATOM 2313 O O . THR A 1 327 ? 30.502 70.458 70.875 1.00 16.23 346 THR A O 1
ATOM 2317 N N . LYS A 1 328 ? 29.640 68.400 71.125 1.00 14.16 347 LYS A N 1
ATOM 2318 C CA . LYS A 1 328 ? 30.910 67.702 71.270 1.00 13.67 347 LYS A CA 1
ATOM 2319 C C . LYS A 1 328 ? 31.176 67.040 69.946 1.00 13.38 347 LYS A C 1
ATOM 2320 O O . LYS A 1 328 ? 30.422 66.177 69.507 1.00 10.97 347 LYS A O 1
ATOM 2326 N N . GLU A 1 329 ? 32.248 67.441 69.295 1.00 11.78 348 GLU A N 1
ATOM 2327 C CA . GLU A 1 329 ? 32.542 66.865 68.010 1.00 14.57 348 GLU A CA 1
ATOM 2328 C C . GLU A 1 329 ? 33.338 65.594 68.176 1.00 14.61 348 GLU A C 1
ATOM 2329 O O . GLU A 1 329 ? 34.021 65.431 69.166 1.00 11.78 348 GLU A O 1
ATOM 2335 N N . ASN A 1 330 ? 33.270 64.722 67.172 1.00 15.66 349 ASN A N 1
ATOM 2336 C CA . ASN A 1 330 ? 34.180 63.587 67.054 1.00 16.60 349 ASN A CA 1
ATOM 2337 C C . ASN A 1 330 ? 34.169 62.691 68.281 1.00 17.85 349 ASN A C 1
ATOM 2338 O O . ASN A 1 330 ? 35.225 62.321 68.791 1.00 20.78 349 ASN A O 1
ATOM 2343 N N . CYS A 1 331 ? 32.951 62.414 68.767 1.00 15.22 350 CYS A N 1
ATOM 2344 C CA . CYS A 1 331 ? 32.652 61.492 69.844 1.00 16.40 350 CYS A CA 1
ATOM 2345 C C . CYS A 1 331 ? 32.586 60.064 69.338 1.00 15.85 350 CYS A C 1
ATOM 2346 O O . CYS A 1 331 ? 31.936 59.825 68.322 1.00 14.09 350 CYS A O 1
ATOM 2349 N N . TYR A 1 332 ? 33.126 59.119 70.115 1.00 15.26 351 TYR A N 1
ATOM 2350 C CA . TYR A 1 332 ? 33.048 57.698 69.802 1.00 14.75 351 TYR A CA 1
ATOM 2351 C C . TYR A 1 332 ? 32.125 56.914 70.735 1.00 12.49 351 TYR A C 1
ATOM 2352 O O . TYR A 1 332 ? 32.037 57.164 71.961 1.00 12.74 351 TYR A O 1
ATOM 2361 N N . TYR A 1 333 ? 31.490 55.916 70.133 1.00 11.67 352 TYR A N 1
ATOM 2362 C CA . TYR A 1 333 ? 30.610 54.969 70.806 1.00 11.70 352 TYR A CA 1
ATOM 2363 C C . TYR A 1 333 ? 30.916 53.561 70.252 1.00 14.07 352 TYR A C 1
ATOM 2364 O O . TYR A 1 333 ? 30.790 53.311 69.020 1.00 13.35 352 TYR A O 1
ATOM 2373 N N . ALA A 1 334 ? 31.365 52.671 71.137 1.00 11.28 353 ALA A N 1
ATOM 2374 C CA . ALA A 1 334 ? 31.761 51.317 70.768 1.00 12.01 353 ALA A CA 1
ATOM 2375 C C . ALA A 1 334 ? 30.793 50.266 71.290 1.00 12.41 353 ALA A C 1
ATOM 2376 O O . ALA A 1 334 ? 30.363 50.361 72.440 1.00 13.11 353 ALA A O 1
ATOM 2378 N N . ILE A 1 335 ? 30.552 49.242 70.479 1.00 11.88 354 ILE A N 1
ATOM 2379 C CA . ILE A 1 335 ? 29.590 48.164 70.715 1.00 16.83 354 ILE A CA 1
ATOM 2380 C C . ILE A 1 335 ? 30.228 46.814 70.471 1.00 14.37 354 ILE A C 1
ATOM 2381 O O . ILE A 1 335 ? 30.676 46.544 69.360 1.00 15.66 354 ILE A O 1
ATOM 2386 N N . PRO A 1 336 ? 30.221 45.926 71.471 1.00 11.63 355 PRO A N 1
ATOM 2387 C CA . PRO A 1 336 ? 30.621 44.560 71.176 1.00 15.33 355 PRO A CA 1
ATOM 2388 C C . PRO A 1 336 ? 29.527 43.813 70.427 1.00 14.76 355 PRO A C 1
ATOM 2389 O O . PRO A 1 336 ? 28.449 43.589 70.977 1.00 16.64 355 PRO A O 1
ATOM 2393 N N . VAL A 1 337 ? 29.824 43.400 69.194 1.00 14.15 356 VAL A N 1
ATOM 2394 C CA . VAL A 1 337 ? 28.808 42.839 68.286 1.00 12.17 356 VAL A CA 1
ATOM 2395 C C . VAL A 1 337 ? 28.362 41.450 68.755 1.00 13.91 356 VAL A C 1
ATOM 2396 O O . VAL A 1 337 ? 29.112 40.471 68.754 1.00 12.22 356 VAL A O 1
ATOM 2400 N N . GLY A 1 338 ? 27.103 41.370 69.139 1.00 16.31 357 GLY A N 1
ATOM 2401 C CA . GLY A 1 338 ? 26.491 40.095 69.448 1.00 13.55 357 GLY A CA 1
ATOM 2402 C C . GLY A 1 338 ? 26.580 39.656 70.893 1.00 14.89 357 GLY A C 1
ATOM 2403 O O . GLY A 1 338 ? 26.297 38.505 71.212 1.00 12.62 357 GLY A O 1
ATOM 2404 N N . GLU A 1 339 ? 26.975 40.562 71.765 1.00 15.01 358 GLU A N 1
ATOM 2405 C CA . GLU A 1 339 ? 26.912 40.327 73.197 1.00 17.71 358 GLU A CA 1
ATOM 2406 C C . GLU A 1 339 ? 25.490 39.931 73.652 1.00 16.81 358 GLU A C 1
ATOM 2407 O O . GLU A 1 339 ? 25.290 39.057 74.510 1.00 13.28 358 GLU A O 1
ATOM 2413 N N . GLU A 1 340 ? 24.516 40.607 73.062 1.00 16.91 359 GLU A N 1
ATOM 2414 C CA . GLU A 1 340 ? 23.095 40.273 73.146 1.00 19.13 359 GLU A CA 1
ATOM 2415 C C . GLU A 1 340 ? 22.488 40.527 71.744 1.00 17.57 359 GLU A C 1
ATOM 2416 O O . GLU A 1 340 ? 22.709 41.604 71.127 1.00 19.64 359 GLU A O 1
ATOM 2422 N N . VAL A 1 341 ? 21.749 39.548 71.246 1.00 9.81 360 VAL A N 1
ATOM 2423 C CA . VAL A 1 341 ? 21.090 39.641 69.952 1.00 12.58 360 VAL A CA 1
ATOM 2424 C C . VAL A 1 341 ? 19.599 39.275 70.062 1.00 13.53 360 VAL A C 1
ATOM 2425 O O . VAL A 1 341 ? 19.174 38.536 70.968 1.00 14.80 360 VAL A O 1
ATOM 2429 N N . THR A 1 342 ? 18.828 39.838 69.142 1.00 13.01 361 THR A N 1
ATOM 2430 C CA . THR A 1 342 ? 17.480 39.425 68.814 1.00 14.60 361 THR A CA 1
ATOM 2431 C C . THR A 1 342 ? 17.623 38.553 67.598 1.00 14.39 361 THR A C 1
ATOM 2432 O O . THR A 1 342 ? 18.289 38.936 66.629 1.00 15.33 361 THR A O 1
ATOM 2436 N N . ILE A 1 343 ? 17.075 37.353 67.676 1.00 15.92 362 ILE A N 1
ATOM 2437 C CA . ILE A 1 343 ? 17.227 36.334 66.624 1.00 21.47 362 ILE A CA 1
ATOM 2438 C C . ILE A 1 343 ? 15.848 35.692 66.429 1.00 22.33 362 ILE A C 1
ATOM 2439 O O . ILE A 1 343 ? 14.991 35.828 67.301 1.00 21.90 362 ILE A O 1
ATOM 2444 N N . ASP A 1 344 ? 15.632 35.088 65.259 1.00 29.12 363 ASP A N 1
ATOM 2445 C CA . ASP A 1 344 ? 14.352 34.493 64.826 1.00 33.30 363 ASP A CA 1
ATOM 2446 C C . ASP A 1 344 ? 13.181 35.403 65.074 1.00 34.15 363 ASP A C 1
ATOM 2447 O O . ASP A 1 344 ? 12.170 34.976 65.614 1.00 36.22 363 ASP A O 1
ATOM 2452 N N . GLY A 1 345 ? 13.331 36.668 64.722 1.00 32.66 364 GLY A N 1
ATOM 2453 C CA . GLY A 1 345 ? 12.282 37.617 64.960 1.00 32.35 364 GLY A CA 1
ATOM 2454 C C . GLY A 1 345 ? 12.251 38.164 66.359 1.00 30.73 364 GLY A C 1
ATOM 2455 O O . GLY A 1 345 ? 12.526 39.332 66.552 1.00 30.31 364 GLY A O 1
ATOM 2456 N N . THR A 1 346 ? 11.877 37.349 67.341 1.00 29.37 365 THR A N 1
ATOM 2457 C CA . THR A 1 346 ? 11.636 37.876 68.691 1.00 26.36 365 THR A CA 1
ATOM 2458 C C . THR A 1 346 ? 12.309 37.049 69.842 1.00 25.19 365 THR A C 1
ATOM 2459 O O . THR A 1 346 ? 12.019 37.254 71.025 1.00 21.74 365 THR A O 1
ATOM 2463 N N . GLU A 1 347 ? 13.195 36.132 69.481 1.00 22.87 366 GLU A N 1
ATOM 2464 C CA . GLU A 1 347 ? 13.992 35.410 70.469 1.00 24.17 366 GLU A CA 1
ATOM 2465 C C . GLU A 1 347 ? 15.220 36.228 70.843 1.00 22.28 366 GLU A C 1
ATOM 2466 O O . GLU A 1 347 ? 15.557 37.206 70.163 1.00 17.59 366 GLU A O 1
ATOM 2472 N N . LYS A 1 348 ? 15.841 35.852 71.957 1.00 21.57 367 LYS A N 1
ATOM 2473 C CA . LYS A 1 348 ? 17.010 36.550 72.495 1.00 21.38 367 LYS A CA 1
ATOM 2474 C C . LYS A 1 348 ? 18.117 35.551 72.773 1.00 20.94 367 LYS A C 1
ATOM 2475 O O . LYS A 1 348 ? 17.842 34.457 73.272 1.00 19.00 367 LYS A O 1
ATOM 2481 N N . ARG A 1 349 ? 19.359 35.934 72.455 1.00 19.56 368 ARG A N 1
ATOM 2482 C CA . ARG A 1 349 ? 20.546 35.166 72.825 1.00 19.42 368 ARG A CA 1
ATOM 2483 C C . ARG A 1 349 ? 21.645 36.065 73.384 1.00 18.91 368 ARG A C 1
ATOM 2484 O O . ARG A 1 349 ? 21.896 37.176 72.871 1.00 15.82 368 ARG A O 1
ATOM 2492 N N . SER A 1 350 ? 22.300 35.584 74.434 1.00 15.59 369 SER A N 1
ATOM 2493 C CA . SER A 1 350 ? 23.423 36.289 75.017 1.00 17.25 369 SER A CA 1
ATOM 2494 C C . SER A 1 350 ? 24.686 35.558 74.551 1.00 13.63 369 SER A C 1
ATOM 2495 O O . SER A 1 350 ? 24.683 34.359 74.303 1.00 16.79 369 SER A O 1
ATOM 2498 N N . LYS A 1 351 ? 25.756 36.310 74.412 1.00 14.19 370 LYS A N 1
ATOM 2499 C CA . LYS A 1 351 ? 27.054 35.763 74.031 1.00 15.15 370 LYS A CA 1
ATOM 2500 C C . LYS A 1 351 ? 27.039 35.044 72.688 1.00 14.24 370 LYS A C 1
ATOM 2501 O O . LYS A 1 351 ? 27.788 34.129 72.491 1.00 12.81 370 LYS A O 1
ATOM 2507 N N . PHE A 1 352 ? 26.196 35.487 71.761 1.00 12.05 371 PHE A N 1
ATOM 2508 C CA . PHE A 1 352 ? 26.166 34.951 70.401 1.00 13.09 371 PHE A CA 1
ATOM 2509 C C . PHE A 1 352 ? 27.435 35.387 69.637 1.00 11.56 371 PHE A C 1
ATOM 2510 O O . PHE A 1 352 ? 28.006 34.619 68.846 1.00 11.46 371 PHE A O 1
ATOM 2518 N N . TYR A 1 353 ? 27.817 36.650 69.821 1.00 11.35 372 TYR A N 1
ATOM 2519 C CA . TYR A 1 353 ? 28.964 37.224 69.128 1.00 12.75 372 TYR A CA 1
ATOM 2520 C C . TYR A 1 353 ? 28.860 37.022 67.595 1.00 11.25 372 TYR A C 1
ATOM 2521 O O . TYR A 1 353 ? 27.763 37.122 67.036 1.00 7.71 372 TYR A O 1
ATOM 2530 N N . VAL A 1 354 ? 29.970 36.758 66.927 1.00 12.69 373 VAL A N 1
ATOM 2531 C CA . VAL A 1 354 ? 30.028 36.809 65.475 1.00 11.65 373 VAL A CA 1
ATOM 2532 C C . VAL A 1 354 ? 30.209 35.426 64.876 1.00 11.04 373 VAL A C 1
ATOM 2533 O O . VAL A 1 354 ? 31.263 34.813 65.006 1.00 10.30 373 VAL A O 1
ATOM 2537 N N . GLN A 1 355 ? 29.157 34.952 64.197 1.00 10.44 374 GLN A N 1
ATOM 2538 C CA . GLN A 1 355 ? 29.143 33.627 63.625 1.00 13.32 374 GLN A CA 1
ATOM 2539 C C . GLN A 1 355 ? 28.845 33.755 62.141 1.00 14.34 374 GLN A C 1
ATOM 2540 O O . GLN A 1 355 ? 28.225 34.726 61.705 1.00 12.56 374 GLN A O 1
ATOM 2546 N N . ARG A 1 356 ? 29.275 32.744 61.399 1.00 12.38 375 ARG A N 1
ATOM 2547 C CA . ARG A 1 356 ? 29.286 32.779 59.934 1.00 13.59 375 ARG A CA 1
ATOM 2548 C C . ARG A 1 356 ? 27.861 32.830 59.335 1.00 11.89 375 ARG A C 1
ATOM 2549 O O . ARG A 1 356 ? 26.922 32.266 59.883 1.00 14.12 375 ARG A O 1
ATOM 2557 N N . ASN A 1 357 ? 27.757 33.504 58.198 1.00 11.59 376 ASN A N 1
ATOM 2558 C CA . ASN A 1 357 ? 26.579 33.468 57.335 1.00 14.44 376 ASN A CA 1
ATOM 2559 C C . ASN A 1 357 ? 25.315 34.059 57.979 1.00 13.79 376 ASN A C 1
ATOM 2560 O O . ASN A 1 357 ? 24.208 33.619 57.695 1.00 12.39 376 ASN A O 1
ATOM 2565 N N . TYR A 1 358 ? 25.523 35.025 58.872 1.00 14.70 377 TYR A N 1
ATOM 2566 C CA . TYR A 1 358 ? 24.472 35.843 59.453 1.00 13.88 377 TYR A CA 1
ATOM 2567 C C . TYR A 1 358 ? 24.731 37.282 59.139 1.00 13.68 377 TYR A C 1
ATOM 2568 O O . TYR A 1 358 ? 25.866 37.698 58.984 1.00 11.21 377 TYR A O 1
ATOM 2577 N N . LYS A 1 359 ? 23.651 38.047 59.051 1.00 17.47 378 LYS A N 1
ATOM 2578 C CA . LYS A 1 359 ? 23.711 39.471 58.896 1.00 16.41 378 LYS A CA 1
ATOM 2579 C C . LYS A 1 359 ? 23.357 40.051 60.253 1.00 16.33 378 LYS A C 1
ATOM 2580 O O . LYS A 1 359 ? 22.366 39.644 60.870 1.00 17.45 378 LYS A O 1
ATOM 2586 N N . TYR A 1 360 ? 24.195 40.974 60.707 1.00 12.45 379 TYR A N 1
ATOM 2587 C CA . TYR A 1 360 ? 24.033 41.689 61.953 1.00 12.33 379 TYR A CA 1
ATOM 2588 C C . TYR A 1 360 ? 23.603 43.115 61.616 1.00 14.64 379 TYR A C 1
ATOM 2589 O O . TYR A 1 360 ? 24.295 43.830 60.850 1.00 16.70 379 TYR A O 1
ATOM 2598 N N . GLU A 1 361 ? 22.430 43.498 62.112 1.00 13.96 380 GLU A N 1
ATOM 2599 C CA A GLU A 1 361 ? 21.877 44.837 61.901 0.50 14.86 380 GLU A CA 1
ATOM 2600 C CA B GLU A 1 361 ? 21.847 44.816 61.887 0.50 15.14 380 GLU A CA 1
ATOM 2601 C C . GLU A 1 361 ? 21.827 45.527 63.241 1.00 16.95 380 GLU A C 1
ATOM 2602 O O . GLU A 1 361 ? 21.064 45.118 64.131 1.00 15.65 380 GLU A O 1
ATOM 2613 N N . ILE A 1 362 ? 22.692 46.545 63.412 1.00 17.08 381 ILE A N 1
ATOM 2614 C CA . ILE A 1 362 ? 22.895 47.245 64.699 1.00 16.47 381 ILE A CA 1
ATOM 2615 C C . ILE A 1 362 ? 22.201 48.620 64.670 1.00 16.86 381 ILE A C 1
ATOM 2616 O O . ILE A 1 362 ? 22.424 49.416 63.761 1.00 14.47 381 ILE A O 1
ATOM 2621 N N . SER A 1 363 ? 21.321 48.860 65.631 1.00 16.04 382 SER A N 1
ATOM 2622 C CA . SER A 1 363 ? 20.663 50.147 65.791 1.00 19.72 382 SER A CA 1
ATOM 2623 C C . SER A 1 363 ? 21.088 50.746 67.112 1.00 19.64 382 SER A C 1
ATOM 2624 O O . SER A 1 363 ? 20.889 50.138 68.173 1.00 17.90 382 SER A O 1
ATOM 2627 N N . LEU A 1 364 ? 21.663 51.940 67.045 1.00 18.50 383 LEU A N 1
ATOM 2628 C CA . LEU A 1 364 ? 22.164 52.620 68.226 1.00 15.90 383 LEU A CA 1
ATOM 2629 C C . LEU A 1 364 ? 21.243 53.719 68.720 1.00 15.16 383 LEU A C 1
ATOM 2630 O O . LEU A 1 364 ? 20.651 54.450 67.921 1.00 14.25 383 LEU A O 1
ATOM 2635 N N . THR A 1 365 ? 21.099 53.819 70.038 1.00 15.45 384 THR A N 1
ATOM 2636 C CA . THR A 1 365 ? 20.398 54.945 70.647 1.00 16.70 384 THR A CA 1
ATOM 2637 C C . THR A 1 365 ? 21.461 55.678 71.448 1.00 16.95 384 THR A C 1
ATOM 2638 O O . THR A 1 365 ? 21.976 55.144 72.435 1.00 17.55 384 THR A O 1
ATOM 2642 N N . ILE A 1 366 ? 21.813 56.881 71.008 1.00 14.45 385 ILE A N 1
ATOM 2643 C CA . ILE A 1 366 ? 22.833 57.670 71.686 1.00 15.09 385 ILE A CA 1
ATOM 2644 C C . ILE A 1 366 ? 22.170 58.570 72.714 1.00 16.42 385 ILE A C 1
ATOM 2645 O O . ILE A 1 366 ? 21.263 59.328 72.380 1.00 18.45 385 ILE A O 1
ATOM 2650 N N . ILE A 1 367 ? 22.599 58.479 73.970 1.00 15.64 386 ILE A N 1
ATOM 2651 C CA . ILE A 1 367 ? 21.923 59.170 75.074 1.00 15.34 386 ILE A CA 1
ATOM 2652 C C . ILE A 1 367 ? 22.815 60.148 75.861 1.00 13.29 386 ILE A C 1
ATOM 2653 O O . ILE A 1 367 ? 22.450 60.613 76.935 1.00 12.89 386 ILE A O 1
ATOM 2658 N N . GLY A 1 368 ? 23.973 60.487 75.309 1.00 14.66 387 GLY A N 1
ATOM 2659 C CA . GLY A 1 368 ? 24.910 61.374 75.991 1.00 12.74 387 GLY A CA 1
ATOM 2660 C C . GLY A 1 368 ? 26.167 61.472 75.166 1.00 16.18 387 GLY A C 1
ATOM 2661 O O . GLY A 1 368 ? 26.254 60.840 74.104 1.00 17.49 387 GLY A O 1
ATOM 2662 N N . PRO A 1 369 ? 27.140 62.291 75.617 1.00 16.59 388 PRO A N 1
ATOM 2663 C CA . PRO A 1 369 ? 28.357 62.477 74.856 1.00 15.18 388 PRO A CA 1
ATOM 2664 C C . PRO A 1 369 ? 29.188 61.200 74.887 1.00 16.36 388 PRO A C 1
ATOM 2665 O O . PRO A 1 369 ? 29.229 60.496 75.896 1.00 15.84 388 PRO A O 1
ATOM 2669 N N . GLY A 1 370 ? 29.852 60.930 73.779 1.00 19.41 389 GLY A N 1
ATOM 2670 C CA . GLY A 1 370 ? 30.737 59.813 73.661 1.00 16.23 389 GLY A CA 1
ATOM 2671 C C . GLY A 1 370 ? 32.108 60.164 74.172 1.00 16.72 389 GLY A C 1
ATOM 2672 O O . GLY A 1 370 ? 32.311 61.196 74.803 1.00 18.82 389 GLY A O 1
ATOM 2673 N N . SER A 1 371 ? 33.055 59.288 73.883 1.00 19.03 390 SER A N 1
ATOM 2674 C CA . SER A 1 371 ? 34.440 59.451 74.300 1.00 18.22 390 SER A CA 1
ATOM 2675 C C . SER A 1 371 ? 35.198 60.126 73.204 1.00 18.02 390 SER A C 1
ATOM 2676 O O . SER A 1 371 ? 34.949 59.871 72.024 1.00 16.13 390 SER A O 1
ATOM 2679 N N . GLU A 1 372 ? 36.196 60.914 73.590 1.00 19.15 391 GLU A N 1
ATOM 2680 C CA . GLU A 1 372 ? 37.075 61.530 72.608 1.00 20.90 391 GLU A CA 1
ATOM 2681 C C . GLU A 1 372 ? 38.019 60.475 72.018 1.00 19.21 391 GLU A C 1
ATOM 2682 O O . GLU A 1 372 ? 38.614 60.725 70.988 1.00 18.71 391 GLU A O 1
ATOM 2688 N N . ILE A 1 373 ? 38.089 59.283 72.622 1.00 16.17 392 ILE A N 1
ATOM 2689 C CA . ILE A 1 373 ? 39.001 58.246 72.161 1.00 15.54 392 ILE A CA 1
ATOM 2690 C C . ILE A 1 373 ? 38.216 56.926 71.915 1.00 16.36 392 ILE A C 1
ATOM 2691 O O . ILE A 1 373 ? 37.143 56.691 72.522 1.00 16.91 392 ILE A O 1
ATOM 2696 N N . PRO A 1 374 ? 38.693 56.108 70.962 1.00 12.74 393 PRO A N 1
ATOM 2697 C CA . PRO A 1 374 ? 37.880 54.990 70.520 1.00 13.65 393 PRO A CA 1
ATOM 2698 C C . PRO A 1 374 ? 37.833 53.797 71.439 1.00 13.21 393 PRO A C 1
ATOM 2699 O O . PRO A 1 374 ? 36.822 53.103 71.472 1.00 14.29 393 PRO A O 1
ATOM 2703 N N . TYR A 1 375 ? 38.886 53.527 72.193 1.00 12.71 394 TYR A N 1
ATOM 2704 C CA . TYR A 1 375 ? 38.976 52.233 72.872 1.00 11.37 394 TYR A CA 1
ATOM 2705 C C . TYR A 1 375 ? 38.880 52.310 74.378 1.00 11.49 394 TYR A C 1
ATOM 2706 O O . TYR A 1 375 ? 39.221 51.361 75.073 1.00 11.70 394 TYR A O 1
ATOM 2715 N N . ASP A 1 376 ? 38.427 53.443 74.883 1.00 13.64 395 ASP A N 1
ATOM 2716 C CA . ASP A 1 376 ? 38.025 53.573 76.307 1.00 17.77 395 ASP A CA 1
ATOM 2717 C C . ASP A 1 376 ? 36.842 54.527 76.401 1.00 19.42 395 ASP A C 1
ATOM 2718 O O . ASP A 1 376 ? 36.713 55.428 75.573 1.00 20.48 395 ASP A O 1
ATOM 2723 N N . PRO A 1 377 ? 35.960 54.338 77.400 1.00 21.46 396 PRO A N 1
ATOM 2724 C CA . PRO A 1 377 ? 34.852 55.283 77.569 1.00 19.72 396 PRO A CA 1
ATOM 2725 C C . PRO A 1 377 ? 35.310 56.455 78.436 1.00 22.27 396 PRO A C 1
ATOM 2726 O O . PRO A 1 377 ? 36.346 56.367 79.074 1.00 21.23 396 PRO A O 1
ATOM 2738 N N . ILE A 1 379 ? 33.494 58.367 81.426 1.00 22.73 398 ILE A N 1
ATOM 2739 C CA . ILE A 1 379 ? 32.433 58.426 82.432 1.00 24.07 398 ILE A CA 1
ATOM 2740 C C . ILE A 1 379 ? 31.312 57.428 82.196 1.00 23.25 398 ILE A C 1
ATOM 2741 O O . ILE A 1 379 ? 31.002 56.680 83.085 1.00 26.03 398 ILE A O 1
ATOM 2746 N N . SER A 1 380 ? 30.720 57.401 81.004 1.00 22.53 399 SER A N 1
ATOM 2747 C CA . SER A 1 380 ? 29.652 56.440 80.655 1.00 20.48 399 SER A CA 1
ATOM 2748 C C . SER A 1 380 ? 29.684 56.208 79.164 1.00 19.58 399 SER A C 1
ATOM 2749 O O . SER A 1 380 ? 30.018 57.132 78.392 1.00 19.20 399 SER A O 1
ATOM 2752 N N . THR A 1 381 ? 29.304 55.003 78.752 1.00 18.35 400 THR A N 1
ATOM 2753 C CA . THR A 1 381 ? 29.268 54.653 77.332 1.00 20.95 400 THR A CA 1
ATOM 2754 C C . THR A 1 381 ? 28.300 55.592 76.570 1.00 18.07 400 THR A C 1
ATOM 2755 O O . THR A 1 381 ? 28.582 56.011 75.456 1.00 19.64 400 THR A O 1
ATOM 2759 N N . ASN A 1 382 ? 27.182 55.922 77.204 1.00 17.76 401 ASN A N 1
ATOM 2760 C CA . ASN A 1 382 ? 26.121 56.793 76.628 1.00 17.20 401 ASN A CA 1
ATOM 2761 C C . ASN A 1 382 ? 25.526 56.293 75.312 1.00 18.97 401 ASN A C 1
ATOM 2762 O O . ASN A 1 382 ? 25.030 57.082 74.481 1.00 16.34 401 ASN A O 1
ATOM 2767 N N . VAL A 1 383 ? 25.521 54.972 75.158 1.00 19.63 402 VAL A N 1
ATOM 2768 C CA . VAL A 1 383 ? 24.955 54.332 73.989 1.00 19.86 402 VAL A CA 1
ATOM 2769 C C . VAL A 1 383 ? 24.251 53.053 74.409 1.00 21.47 402 VAL A C 1
ATOM 2770 O O . VAL A 1 383 ? 24.682 52.361 75.301 1.00 21.66 402 VAL A O 1
ATOM 2774 N N . SER A 1 384 ? 23.108 52.812 73.798 1.00 22.08 403 SER A N 1
ATOM 2775 C CA . SER A 1 384 ? 22.351 51.582 73.957 1.00 23.17 403 SER A CA 1
ATOM 2776 C C . SER A 1 384 ? 22.243 50.972 72.548 1.00 22.26 403 SER A C 1
ATOM 2777 O O . SER A 1 384 ? 22.057 51.716 71.556 1.00 21.35 403 SER A O 1
ATOM 2780 N N . ALA A 1 385 ? 22.455 49.661 72.440 1.00 19.56 404 ALA A N 1
ATOM 2781 C CA . ALA A 1 385 ? 22.438 48.988 71.156 1.00 19.75 404 ALA A CA 1
ATOM 2782 C C . ALA A 1 385 ? 21.438 47.843 71.115 1.00 19.37 404 ALA A C 1
ATOM 2783 O O . ALA A 1 385 ? 21.305 47.110 72.056 1.00 16.27 404 ALA A O 1
ATOM 2785 N N . SER A 1 386 ? 20.767 47.730 69.984 1.00 18.94 405 SER A N 1
ATOM 2786 C CA . SER A 1 386 ? 19.891 46.664 69.632 1.00 19.86 405 SER A CA 1
ATOM 2787 C C . SER A 1 386 ? 20.462 46.031 68.355 1.00 20.29 405 SER A C 1
ATOM 2788 O O . SER A 1 386 ? 20.586 46.712 67.314 1.00 18.41 405 SER A O 1
ATOM 2791 N N . VAL A 1 387 ? 20.776 44.737 68.446 1.00 17.81 406 VAL A N 1
ATOM 2792 C CA . VAL A 1 387 ? 21.391 43.978 67.371 1.00 16.22 406 VAL A CA 1
ATOM 2793 C C . VAL A 1 387 ? 20.427 42.871 66.920 1.00 17.09 406 VAL A C 1
ATOM 2794 O O . VAL A 1 387 ? 20.111 41.967 67.688 1.00 14.54 406 VAL A O 1
ATOM 2798 N N . LYS A 1 388 ? 19.951 42.965 65.674 1.00 16.07 407 LYS A N 1
ATOM 2799 C CA . LYS A 1 388 ? 19.172 41.905 65.046 1.00 15.53 407 LYS A CA 1
ATOM 2800 C C . LYS A 1 388 ? 20.093 41.047 64.260 1.00 15.69 407 LYS A C 1
ATOM 2801 O O . LYS A 1 388 ? 20.910 41.556 63.476 1.00 13.09 407 LYS A O 1
ATOM 2807 N N . VAL A 1 389 ? 19.941 39.749 64.448 1.00 15.13 408 VAL A N 1
ATOM 2808 C CA . VAL A 1 389 ? 20.614 38.761 63.658 1.00 17.78 408 VAL A CA 1
ATOM 2809 C C . VAL A 1 389 ? 19.596 38.027 62.782 1.00 18.99 408 VAL A C 1
ATOM 2810 O O . VAL A 1 389 ? 18.578 37.543 63.277 1.00 17.44 408 VAL A O 1
ATOM 2814 N N . GLU A 1 390 ? 19.921 37.960 61.492 1.00 21.17 409 GLU A N 1
ATOM 2815 C CA . GLU A 1 390 ? 19.130 37.336 60.440 1.00 24.04 409 GLU A CA 1
ATOM 2816 C C . GLU A 1 390 ? 20.030 36.356 59.708 1.00 24.33 409 GLU A C 1
ATOM 2817 O O . GLU A 1 390 ? 21.169 36.719 59.385 1.00 18.83 409 GLU A O 1
ATOM 2823 N N . PRO A 1 391 ? 19.552 35.117 59.433 1.00 28.47 410 PRO A N 1
ATOM 2824 C CA . PRO A 1 391 ? 20.323 34.286 58.497 1.00 27.67 410 PRO A CA 1
ATOM 2825 C C . PRO A 1 391 ? 20.441 34.964 57.139 1.00 26.91 410 PRO A C 1
ATOM 2826 O O . PRO A 1 391 ? 19.572 35.721 56.740 1.00 23.09 410 PRO A O 1
ATOM 2830 N N . TRP A 1 392 ? 21.537 34.695 56.447 1.00 27.82 411 TRP A N 1
ATOM 2831 C CA . TRP A 1 392 ? 21.957 35.543 55.343 1.00 27.83 411 TRP A CA 1
ATOM 2832 C C . TRP A 1 392 ? 21.457 35.039 53.980 1.00 31.32 411 TRP A C 1
ATOM 2833 O O . TRP A 1 392 ? 22.076 34.137 53.384 1.00 31.74 411 TRP A O 1
ATOM 2844 N N . ASN A 1 393 ? 20.376 35.672 53.508 1.00 33.98 412 ASN A N 1
ATOM 2845 C CA . ASN A 1 393 ? 19.838 35.581 52.120 1.00 37.12 412 ASN A CA 1
ATOM 2846 C C 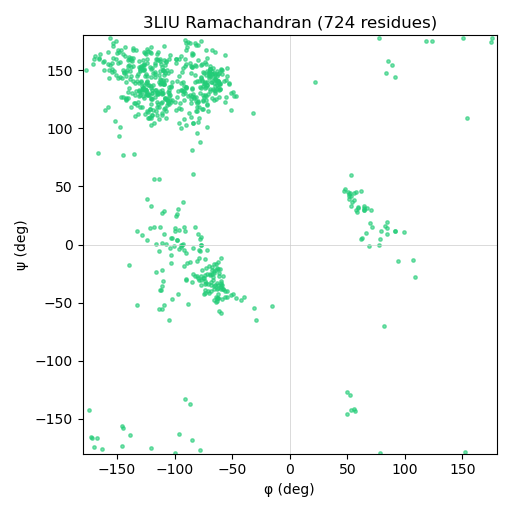. ASN A 1 393 ? 18.916 34.378 51.911 1.00 37.25 412 ASN A C 1
ATOM 2847 O O . ASN A 1 393 ? 18.227 33.979 52.849 1.00 38.67 412 ASN A O 1
ATOM 2849 N N . ALA B 1 11 ? 70.789 51.652 85.711 1.00 38.62 30 ALA B N 1
ATOM 2850 C CA . ALA B 1 11 ? 69.601 50.853 85.295 1.00 39.72 30 ALA B CA 1
ATOM 2851 C C . ALA B 1 11 ? 69.279 50.891 83.773 1.00 39.48 30 ALA B C 1
ATOM 2852 O O . ALA B 1 11 ? 68.128 51.164 83.412 1.00 43.82 30 ALA B O 1
ATOM 2854 N N . PRO B 1 12 ? 70.268 50.596 82.890 1.00 35.57 31 PRO B N 1
ATOM 2855 C CA . PRO B 1 12 ? 70.061 50.603 81.417 1.00 32.29 31 PRO B CA 1
ATOM 2856 C C . PRO B 1 12 ? 68.829 49.859 80.880 1.00 29.99 31 PRO B C 1
ATOM 2857 O O . PRO B 1 12 ? 68.589 48.675 81.194 1.00 25.62 31 PRO B O 1
ATOM 2861 N N . VAL B 1 13 ? 68.063 50.580 80.068 1.00 28.01 32 VAL B N 1
ATOM 2862 C CA . VAL B 1 13 ? 66.956 50.024 79.313 1.00 28.29 32 VAL B CA 1
ATOM 2863 C C . VAL B 1 13 ? 67.174 50.351 77.841 1.00 29.33 32 VAL B C 1
ATOM 2864 O O . VAL B 1 13 ? 67.993 51.222 77.497 1.00 28.20 32 VAL B O 1
ATOM 2868 N N . LEU B 1 14 ? 66.458 49.656 76.967 1.00 30.87 33 LEU B N 1
ATOM 2869 C CA . LEU B 1 14 ? 66.503 50.004 75.545 1.00 32.44 33 LEU B CA 1
ATOM 2870 C C . LEU B 1 14 ? 65.986 51.446 75.341 1.00 31.30 33 LEU B C 1
ATOM 2871 O O . LEU B 1 14 ? 64.960 51.823 75.917 1.00 28.87 33 LEU B O 1
ATOM 2876 N N . GLU B 1 15 ? 66.724 52.231 74.558 1.00 30.67 34 GLU B N 1
ATOM 2877 C CA . GLU B 1 15 ? 66.336 53.611 74.204 1.00 31.08 34 GLU B CA 1
ATOM 2878 C C . GLU B 1 15 ? 65.539 53.738 72.892 1.00 29.33 34 GLU B C 1
ATOM 2879 O O . GLU B 1 15 ? 65.651 52.916 71.978 1.00 25.69 34 GLU B O 1
ATOM 2885 N N . LYS B 1 16 ? 64.701 54.767 72.831 1.00 28.13 35 LYS B N 1
ATOM 2886 C CA . LYS B 1 16 ? 63.882 55.018 71.668 1.00 27.22 35 LYS B CA 1
ATOM 2887 C C . LYS B 1 16 ? 64.683 55.850 70.650 1.00 24.74 35 LYS B C 1
ATOM 2888 O O . LYS B 1 16 ? 65.625 56.552 71.000 1.00 23.22 35 LYS B O 1
ATOM 2890 N N . ALA B 1 17 ? 64.316 55.691 69.385 1.00 21.90 36 ALA B N 1
ATOM 2891 C CA . ALA B 1 17 ? 64.845 56.480 68.288 1.00 21.64 36 ALA B CA 1
ATOM 2892 C C . ALA B 1 17 ? 63.808 56.438 67.189 1.00 19.50 36 ALA B C 1
ATOM 2893 O O . ALA B 1 17 ? 62.784 55.782 67.311 1.00 16.38 36 ALA B O 1
ATOM 2895 N N . GLN B 1 18 ? 64.086 57.152 66.114 1.00 19.23 37 GLN B N 1
ATOM 2896 C CA . GLN B 1 18 ? 63.233 57.117 64.960 1.00 17.85 37 GLN B CA 1
ATOM 2897 C C . GLN B 1 18 ? 64.060 56.791 63.727 1.00 17.15 37 GLN B C 1
ATOM 2898 O O . GLN B 1 18 ? 65.276 57.019 63.712 1.00 15.71 37 GLN B O 1
ATOM 2904 N N . LEU B 1 19 ? 63.389 56.219 62.728 1.00 14.79 38 LEU B N 1
ATOM 2905 C CA . LEU B 1 19 ? 63.996 55.838 61.470 1.00 15.44 38 LEU B CA 1
ATOM 2906 C C . LEU B 1 19 ? 63.150 56.361 60.310 1.00 13.82 38 LEU B C 1
ATOM 2907 O O . LEU B 1 19 ? 61.929 56.197 60.334 1.00 11.86 38 LEU B O 1
ATOM 2912 N N . ALA B 1 20 ? 63.797 56.986 59.320 1.00 11.46 39 ALA B N 1
ATOM 2913 C CA . ALA B 1 20 ? 63.171 57.238 58.017 1.00 11.15 39 ALA B CA 1
ATOM 2914 C C . ALA B 1 20 ? 64.072 56.653 56.952 1.00 12.85 39 ALA B C 1
ATOM 2915 O O . ALA B 1 20 ? 65.299 56.684 57.075 1.00 13.85 39 ALA B O 1
ATOM 2917 N N . LEU B 1 21 ? 63.480 56.135 55.897 1.00 13.93 40 LEU B N 1
ATOM 2918 C CA . LEU B 1 21 ? 64.275 55.441 54.869 1.00 13.69 40 LEU B CA 1
ATOM 2919 C C . LEU B 1 21 ? 63.808 55.834 53.480 1.00 15.74 40 LEU B C 1
ATOM 2920 O O . LEU B 1 21 ? 62.592 55.771 53.184 1.00 12.07 40 LEU B O 1
ATOM 2925 N N . ALA B 1 22 ? 64.775 56.211 52.625 1.00 15.60 41 ALA B N 1
ATOM 2926 C CA . ALA B 1 22 ? 64.501 56.527 51.210 1.00 15.61 41 ALA B CA 1
ATOM 2927 C C . ALA B 1 22 ? 65.047 55.474 50.250 1.00 15.30 41 ALA B C 1
ATOM 2928 O O . ALA B 1 22 ? 66.127 54.943 50.447 1.00 13.88 41 ALA B O 1
ATOM 2930 N N . ILE B 1 23 ? 64.252 55.141 49.243 1.00 16.92 42 ILE B N 1
ATOM 2931 C CA . ILE B 1 23 ? 64.657 54.182 48.210 1.00 18.93 42 ILE B CA 1
ATOM 2932 C C . ILE B 1 23 ? 64.847 54.865 46.860 1.00 18.55 42 ILE B C 1
ATOM 2933 O O . ILE B 1 23 ? 64.246 55.935 46.554 1.00 16.16 42 ILE B O 1
ATOM 2938 N N . LYS B 1 24 ? 65.666 54.237 46.026 1.00 22.34 43 LYS B N 1
ATOM 2939 C CA . LYS B 1 24 ? 65.870 54.751 44.667 1.00 24.92 43 LYS B CA 1
ATOM 2940 C C . LYS B 1 24 ? 64.715 54.361 43.756 1.00 24.74 43 LYS B C 1
ATOM 2941 O O . LYS B 1 24 ? 64.465 53.191 43.557 1.00 23.56 43 LYS B O 1
ATOM 2947 N N . SER B 1 25 ? 64.007 55.345 43.218 1.00 29.70 44 SER B N 1
ATOM 2948 C CA . SER B 1 25 ? 62.895 55.086 42.290 1.00 36.88 44 SER B CA 1
ATOM 2949 C C . SER B 1 25 ? 63.417 55.031 40.844 1.00 40.45 44 SER B C 1
ATOM 2950 O O . SER B 1 25 ? 64.575 55.361 40.590 1.00 40.95 44 SER B O 1
ATOM 2953 N N . GLU B 1 26 ? 62.572 54.607 39.903 1.00 43.87 45 GLU B N 1
ATOM 2954 C CA . GLU B 1 26 ? 63.014 54.373 38.512 1.00 45.94 45 GLU B CA 1
ATOM 2955 C C . GLU B 1 26 ? 62.048 55.008 37.510 1.00 45.84 45 GLU B C 1
ATOM 2956 O O . GLU B 1 26 ? 60.837 55.096 37.757 1.00 45.11 45 GLU B O 1
ATOM 2962 N N . THR B 1 37 ? 48.014 55.015 34.821 1.00 42.58 56 THR B N 1
ATOM 2963 C CA . THR B 1 37 ? 48.216 53.596 34.511 1.00 41.23 56 THR B CA 1
ATOM 2964 C C . THR B 1 37 ? 49.504 53.042 35.176 1.00 37.19 56 THR B C 1
ATOM 2965 O O . THR B 1 37 ? 50.529 53.731 35.218 1.00 36.22 56 THR B O 1
ATOM 2969 N N . PRO B 1 38 ? 49.450 51.803 35.712 1.00 34.52 57 PRO B N 1
ATOM 2970 C CA . PRO B 1 38 ? 50.579 51.212 36.446 1.00 31.57 57 PRO B CA 1
ATOM 2971 C C . PRO B 1 38 ? 51.797 50.825 35.596 1.00 30.73 57 PRO B C 1
ATOM 2972 O O . PRO B 1 38 ? 51.642 50.437 34.454 1.00 30.06 57 PRO B O 1
ATOM 2976 N N . THR B 1 39 ? 53.001 50.903 36.163 1.00 28.76 58 THR B N 1
ATOM 2977 C CA . THR B 1 39 ? 54.209 50.428 35.469 1.00 23.72 58 THR B CA 1
ATOM 2978 C C . THR B 1 39 ? 54.954 49.427 36.332 1.00 22.27 58 THR B C 1
ATOM 2979 O O . THR B 1 39 ? 54.754 49.363 37.536 1.00 21.48 58 THR B O 1
ATOM 2983 N N . ASP B 1 40 ? 55.872 48.709 35.694 1.00 17.70 59 ASP B N 1
ATOM 2984 C CA . ASP B 1 40 ? 56.646 47.647 36.332 1.00 17.78 59 ASP B CA 1
ATOM 2985 C C . ASP B 1 40 ? 57.777 48.151 37.229 1.00 17.81 59 ASP B C 1
ATOM 2986 O O . ASP B 1 40 ? 58.531 47.366 37.822 1.00 18.72 59 ASP B O 1
ATOM 2991 N N . ALA B 1 41 ? 57.877 49.471 37.285 1.00 15.86 60 ALA B N 1
ATOM 2992 C CA . ALA B 1 41 ? 58.773 50.198 38.162 1.00 15.96 60 ALA B CA 1
ATOM 2993 C C . ALA B 1 41 ? 58.041 50.829 39.372 1.00 16.41 60 ALA B C 1
ATOM 2994 O O . ALA B 1 41 ? 58.709 51.440 40.217 1.00 15.27 60 ALA B O 1
ATOM 2996 N N . ASP B 1 42 ? 56.707 50.705 39.456 1.00 14.86 61 ASP B N 1
ATOM 2997 C CA . ASP B 1 42 ? 55.943 51.351 40.545 1.00 15.11 61 ASP B CA 1
ATOM 2998 C C . ASP B 1 42 ? 56.342 50.838 41.929 1.00 17.26 61 ASP B C 1
ATOM 2999 O O . ASP B 1 42 ? 56.494 49.603 42.140 1.00 13.90 61 ASP B O 1
ATOM 3004 N N . VAL B 1 43 ? 56.453 51.775 42.883 1.00 15.35 62 VAL B N 1
ATOM 3005 C CA . VAL B 1 43 ? 56.685 51.439 44.300 1.00 14.10 62 VAL B CA 1
ATOM 3006 C C . VAL B 1 43 ? 55.527 52.066 45.068 1.00 15.73 62 VAL B C 1
ATOM 3007 O O . VAL B 1 43 ? 55.432 53.299 45.173 1.00 15.58 62 VAL B O 1
ATOM 3011 N N . ASN B 1 44 ? 54.635 51.210 45.556 1.00 14.29 63 ASN B N 1
ATOM 3012 C CA . ASN B 1 44 ? 53.363 51.626 46.128 1.00 13.13 63 ASN B CA 1
ATOM 3013 C C . ASN B 1 44 ? 53.434 51.581 47.645 1.00 14.65 63 ASN B C 1
ATOM 3014 O O . ASN B 1 44 ? 53.016 52.524 48.320 1.00 15.83 63 ASN B O 1
ATOM 3019 N N . THR B 1 45 ? 53.965 50.489 48.193 1.00 14.61 64 THR B N 1
ATOM 3020 C CA . THR B 1 45 ? 54.153 50.381 49.625 1.00 11.35 64 THR B CA 1
ATOM 3021 C C . THR B 1 45 ? 55.568 49.929 49.877 1.00 12.64 64 THR B C 1
ATOM 3022 O O . THR B 1 45 ? 56.185 49.284 49.016 1.00 11.77 64 THR B O 1
ATOM 3026 N N . LEU B 1 46 ? 56.051 50.210 51.076 1.00 12.99 65 LEU B N 1
ATOM 3027 C CA . LEU B 1 46 ? 57.354 49.763 51.528 1.00 12.87 65 LEU B CA 1
ATOM 3028 C C . LEU B 1 46 ? 57.179 49.116 52.871 1.00 14.59 65 LEU B C 1
ATOM 3029 O O . LEU B 1 46 ? 56.569 49.709 53.787 1.00 13.74 65 LEU B O 1
ATOM 3034 N N . THR B 1 47 ? 57.702 47.906 52.995 1.00 12.22 66 THR B N 1
ATOM 3035 C CA . THR B 1 47 ? 57.700 47.198 54.278 1.00 13.89 66 THR B CA 1
ATOM 3036 C C . THR B 1 47 ? 59.117 47.207 54.756 1.00 12.84 66 THR B C 1
ATOM 3037 O O . THR B 1 47 ? 60.010 46.750 54.059 1.00 12.53 66 THR B O 1
ATOM 3041 N N . VAL B 1 48 ? 59.343 47.683 55.956 1.00 13.70 67 VAL B N 1
ATOM 3042 C CA . VAL B 1 48 ? 60.708 47.730 56.487 1.00 12.23 67 VAL B CA 1
ATOM 3043 C C . VAL B 1 48 ? 60.832 46.821 57.690 1.00 12.18 67 VAL B C 1
ATOM 3044 O O . VAL B 1 48 ? 60.040 46.914 58.640 1.00 11.27 67 VAL B O 1
ATOM 3048 N N . GLY B 1 49 ? 61.848 45.974 57.658 1.00 10.88 68 GLY B N 1
ATOM 3049 C CA . GLY B 1 49 ? 62.233 45.136 58.798 1.00 10.62 68 GLY B CA 1
ATOM 3050 C C . GLY B 1 49 ? 63.504 45.663 59.460 1.00 12.31 68 GLY B C 1
ATOM 3051 O O . GLY B 1 49 ? 64.532 45.763 58.807 1.00 15.90 68 GLY B O 1
ATOM 3052 N N . VAL B 1 50 ? 63.423 45.975 60.757 1.00 12.68 69 VAL B N 1
ATOM 3053 C CA . VAL B 1 50 ? 64.531 46.530 61.547 1.00 11.98 69 VAL B CA 1
ATOM 3054 C C . VAL B 1 50 ? 64.795 45.538 62.657 1.00 11.86 69 VAL B C 1
ATOM 3055 O O . VAL B 1 50 ? 63.960 45.344 63.531 1.00 13.39 69 VAL B O 1
ATOM 3059 N N . PHE B 1 51 ? 65.940 44.881 62.588 1.00 12.71 70 PHE B N 1
ATOM 3060 C CA . PHE B 1 51 ? 66.274 43.793 63.512 1.00 11.75 70 PHE B CA 1
ATOM 3061 C C . PHE B 1 51 ? 67.497 44.218 64.294 1.00 14.87 70 PHE B C 1
ATOM 3062 O O . PHE B 1 51 ? 68.575 44.259 63.743 1.00 17.04 70 PHE B O 1
ATOM 3070 N N . GLY B 1 52 ? 67.312 44.596 65.551 1.00 16.25 71 GLY B N 1
ATOM 3071 C CA . GLY B 1 52 ? 68.440 44.883 66.421 1.00 19.89 71 GLY B CA 1
ATOM 3072 C C . GLY B 1 52 ? 69.267 43.636 66.710 1.00 23.32 71 GLY B C 1
ATOM 3073 O O . GLY B 1 52 ? 68.722 42.529 66.946 1.00 22.26 71 GLY B O 1
ATOM 3074 N N . VAL B 1 53 ? 70.587 43.810 66.710 1.00 24.02 72 VAL B N 1
ATOM 3075 C CA . VAL B 1 53 ? 71.477 42.726 67.056 1.00 23.54 72 VAL B CA 1
ATOM 3076 C C . VAL B 1 53 ? 71.199 42.290 68.487 1.00 23.28 72 VAL B C 1
ATOM 3077 O O . VAL B 1 53 ? 71.363 41.122 68.806 1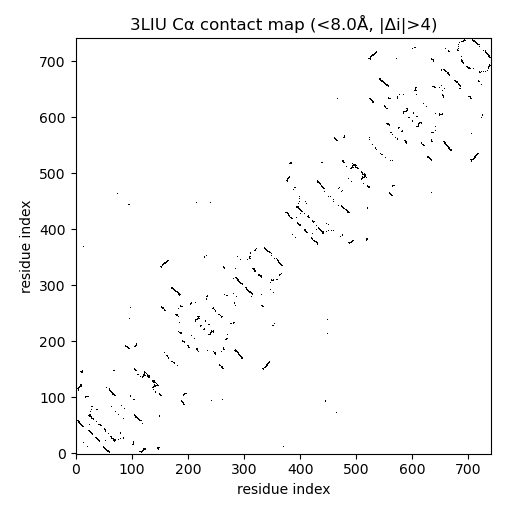.00 27.98 72 VAL B O 1
ATOM 3081 N N . ASP B 1 54 ? 70.699 43.187 69.326 1.00 23.23 73 ASP B N 1
ATOM 3082 C CA . ASP B 1 54 ? 70.335 42.821 70.694 1.00 26.58 73 ASP B CA 1
ATOM 3083 C C . ASP B 1 54 ? 68.982 42.103 70.864 1.00 26.45 73 ASP B C 1
ATOM 3084 O O . ASP B 1 54 ? 68.521 41.974 71.988 1.00 30.83 73 ASP B O 1
ATOM 3089 N N . GLY B 1 55 ? 68.335 41.697 69.776 1.00 25.90 74 GLY B N 1
ATOM 3090 C CA . GLY B 1 55 ? 67.132 40.854 69.829 1.00 26.49 74 GLY B CA 1
ATOM 3091 C C . GLY B 1 55 ? 65.778 41.479 69.465 1.00 24.70 74 GLY B C 1
ATOM 3092 O O . GLY B 1 55 ? 64.853 40.788 69.016 1.00 26.57 74 GLY B O 1
ATOM 3093 N N . TRP B 1 56 ? 65.625 42.770 69.669 1.00 21.86 75 TRP B N 1
ATOM 3094 C CA . TRP B 1 56 ? 64.343 43.415 69.396 1.00 19.33 75 TRP B CA 1
ATOM 3095 C C . TRP B 1 56 ? 64.125 43.488 67.882 1.00 17.20 75 TRP B C 1
ATOM 3096 O O . TRP B 1 56 ? 65.069 43.339 67.103 1.00 17.41 75 TRP B O 1
ATOM 3107 N N . SER B 1 57 ? 62.871 43.669 67.476 1.00 16.92 76 SER B N 1
ATOM 3108 C CA . SER B 1 57 ? 62.523 43.878 66.087 1.00 14.53 76 SER B CA 1
ATOM 3109 C C . SER B 1 57 ? 61.303 44.800 65.933 1.00 15.56 76 SER B C 1
ATOM 3110 O O . SER B 1 57 ? 60.377 44.793 66.761 1.00 13.88 76 SER B O 1
ATOM 3113 N N . VAL B 1 58 ? 61.344 45.621 64.882 1.00 13.33 77 VAL B N 1
ATOM 3114 C CA . VAL B 1 58 ? 60.290 46.542 64.526 1.00 13.37 77 VAL B CA 1
ATOM 3115 C C . VAL B 1 58 ? 60.055 46.350 63.026 1.00 12.91 77 VAL B C 1
ATOM 3116 O O . VAL B 1 58 ? 60.964 46.505 62.210 1.00 10.71 77 VAL B O 1
ATOM 3120 N N . ILE B 1 59 ? 58.836 45.966 62.673 1.00 12.99 78 ILE B N 1
ATOM 3121 C CA . ILE B 1 59 ? 58.471 45.771 61.285 1.00 14.71 78 ILE B CA 1
ATOM 3122 C C . ILE B 1 59 ? 57.184 46.498 60.977 1.00 15.79 78 ILE B C 1
ATOM 3123 O O . ILE B 1 59 ? 56.191 46.341 61.698 1.00 17.15 78 ILE B O 1
ATOM 3128 N N . TYR B 1 60 ? 57.191 47.260 59.885 1.00 12.77 79 TYR B N 1
ATOM 3129 C CA . TYR B 1 60 ? 56.029 48.064 59.491 1.00 14.21 79 TYR B CA 1
ATOM 3130 C C . TYR B 1 60 ? 55.915 48.226 57.971 1.00 12.39 79 TYR B C 1
ATOM 3131 O O . TYR B 1 60 ? 56.905 48.127 57.254 1.00 11.62 79 TYR B O 1
ATOM 3140 N N . THR B 1 61 ? 54.696 48.497 57.509 1.00 12.85 80 THR B N 1
ATOM 3141 C CA . THR B 1 61 ? 54.415 48.726 56.105 1.00 13.28 80 THR B CA 1
ATOM 3142 C C . THR B 1 61 ? 53.667 50.034 56.009 1.00 15.81 80 THR B C 1
ATOM 3143 O O . THR B 1 61 ? 52.781 50.302 56.832 1.00 17.10 80 THR B O 1
ATOM 3147 N N . LYS B 1 62 ? 54.064 50.887 55.070 1.00 14.63 81 LYS B N 1
ATOM 3148 C CA . LYS B 1 62 ? 53.413 52.171 54.819 1.00 14.49 81 LYS B CA 1
ATOM 3149 C C . LYS B 1 62 ? 53.377 52.385 53.318 1.00 15.79 81 LYS B C 1
ATOM 3150 O O . LYS B 1 62 ? 54.215 51.827 52.592 1.00 15.80 81 LYS B O 1
ATOM 3156 N N . ASP B 1 63 ? 52.400 53.170 52.849 1.00 16.83 82 ASP B N 1
ATOM 3157 C CA . ASP B 1 63 ? 52.397 53.692 51.479 1.00 17.78 82 ASP B CA 1
ATOM 3158 C C . ASP B 1 63 ? 53.656 54.549 51.286 1.00 18.08 82 ASP B C 1
ATOM 3159 O O . ASP B 1 63 ? 54.051 55.284 52.168 1.00 15.54 82 ASP B O 1
ATOM 3164 N N . ALA B 1 64 ? 54.303 54.424 50.142 1.00 17.14 83 ALA B N 1
ATOM 3165 C CA . ALA B 1 64 ? 55.525 55.149 49.896 1.00 18.69 83 ALA B CA 1
ATOM 3166 C C . ALA B 1 64 ? 55.206 56.620 49.663 1.00 19.64 83 ALA B C 1
ATOM 3167 O O . ALA B 1 64 ? 54.263 56.937 48.972 1.00 17.89 83 ALA B O 1
ATOM 3169 N N . THR B 1 65 ? 55.966 57.525 50.264 1.00 20.62 84 THR B N 1
ATOM 3170 C CA A THR B 1 65 ? 55.735 58.935 50.006 0.50 22.67 84 THR B CA 1
ATOM 3171 C CA B THR B 1 65 ? 55.785 58.963 50.035 0.50 21.24 84 THR B CA 1
ATOM 3172 C C . THR B 1 65 ? 56.567 59.358 48.786 1.00 23.03 84 THR B C 1
ATOM 3173 O O . THR B 1 65 ? 57.789 59.187 48.756 1.00 21.40 84 THR B O 1
ATOM 3180 N N . PRO B 1 66 ? 55.885 59.889 47.748 1.00 21.29 85 PRO B N 1
ATOM 3181 C CA . PRO B 1 66 ? 56.621 60.251 46.545 1.00 22.91 85 PRO B CA 1
ATOM 3182 C C . PRO B 1 66 ? 57.373 61.561 46.710 1.00 21.69 85 PRO B C 1
ATOM 3183 O O . PRO B 1 66 ? 56.821 62.501 47.251 1.00 21.76 85 PRO B O 1
ATOM 3187 N N . ASN B 1 67 ? 58.623 61.625 46.267 1.00 23.53 86 ASN B N 1
ATOM 3188 C CA . ASN B 1 67 ? 59.390 62.882 46.292 1.00 28.50 86 ASN B CA 1
ATOM 3189 C C . ASN B 1 67 ? 59.584 63.425 44.864 1.00 31.24 86 ASN B C 1
ATOM 3190 O O . ASN B 1 67 ? 59.266 62.743 43.900 1.00 31.30 86 ASN B O 1
ATOM 3195 N N . SER B 1 68 ? 60.101 64.644 44.732 1.00 35.03 87 SER B N 1
ATOM 3196 C CA . SER B 1 68 ? 60.445 65.223 43.406 1.00 38.41 87 SER B CA 1
ATOM 3197 C C . SER B 1 68 ? 61.644 64.591 42.731 1.00 38.32 87 SER B C 1
ATOM 3198 O O . SER B 1 68 ? 61.705 64.530 41.518 1.00 41.64 87 SER B O 1
ATOM 3201 N N . ASP B 1 69 ? 62.617 64.169 43.519 1.00 37.67 88 ASP B N 1
ATOM 3202 C CA . ASP B 1 69 ? 63.946 63.853 42.997 1.00 36.60 88 ASP B CA 1
ATOM 3203 C C . ASP B 1 69 ? 64.168 62.381 42.610 1.00 34.69 88 ASP B C 1
ATOM 3204 O O . ASP B 1 69 ? 65.257 61.842 42.827 1.00 33.15 88 ASP B O 1
ATOM 3209 N N . GLY B 1 70 ? 63.154 61.718 42.062 1.00 33.25 89 GLY B N 1
ATOM 3210 C CA . GLY B 1 70 ? 63.265 60.281 41.738 1.00 32.91 89 GLY B CA 1
ATOM 3211 C C . GLY B 1 70 ? 63.442 59.329 42.936 1.00 31.34 89 GLY B C 1
ATOM 3212 O O . GLY B 1 70 ? 64.119 58.296 42.837 1.00 34.65 89 GLY B O 1
ATOM 3213 N N . THR B 1 71 ? 62.870 59.674 44.081 1.00 27.22 90 THR B N 1
ATOM 3214 C CA . THR B 1 71 ? 62.924 58.778 45.223 1.00 23.44 90 THR B CA 1
ATOM 3215 C C . THR B 1 71 ? 61.590 58.731 45.871 1.00 20.89 90 THR B C 1
ATOM 3216 O O . THR B 1 71 ? 60.778 59.631 45.726 1.00 19.71 90 THR B O 1
ATOM 3220 N N . LYS B 1 72 ? 61.399 57.679 46.649 1.00 21.48 91 LYS B N 1
ATOM 3221 C CA . LYS B 1 72 ? 60.264 57.593 47.518 1.00 18.40 91 LYS B CA 1
ATOM 3222 C C . LYS B 1 72 ? 60.752 57.286 48.907 1.00 16.66 91 LYS B C 1
ATOM 3223 O O . LYS B 1 72 ? 61.864 56.790 49.095 1.00 18.81 91 LYS B O 1
ATOM 3229 N N . ASP B 1 73 ? 59.952 57.575 49.909 1.00 16.17 92 ASP B N 1
ATOM 3230 C CA . ASP B 1 73 ? 60.407 57.238 51.254 1.00 19.35 92 ASP B CA 1
ATOM 3231 C C . ASP B 1 73 ? 59.261 56.807 52.162 1.00 17.93 92 ASP B C 1
ATOM 3232 O O . ASP B 1 73 ? 58.085 57.003 51.821 1.00 13.60 92 ASP B O 1
ATOM 3237 N N . VAL B 1 74 ? 59.631 56.176 53.275 1.00 18.71 93 VAL B N 1
ATOM 3238 C CA . VAL B 1 74 ? 58.733 55.992 54.408 1.00 18.67 93 VAL B CA 1
ATOM 3239 C C . VAL B 1 74 ? 59.342 56.797 55.522 1.00 19.14 93 VAL B C 1
ATOM 3240 O O . VAL B 1 74 ? 60.510 56.631 55.870 1.00 18.81 93 VAL B O 1
ATOM 3244 N N . GLY B 1 75 ? 58.557 57.746 56.017 1.00 22.48 94 GLY B N 1
ATOM 3245 C CA . GLY B 1 75 ? 59.030 58.762 56.946 1.00 23.17 94 GLY B CA 1
ATOM 3246 C C . GLY B 1 75 ? 59.138 58.196 58.334 1.00 23.30 94 GLY B C 1
ATOM 3247 O O . GLY B 1 75 ? 58.902 57.004 58.530 1.00 22.00 94 GLY B O 1
ATOM 3248 N N . PRO B 1 76 ? 59.506 59.049 59.295 1.00 23.94 95 PRO B N 1
ATOM 3249 C CA . PRO B 1 76 ? 59.887 58.636 60.631 1.00 22.56 95 PRO B CA 1
ATOM 3250 C C . PRO B 1 76 ? 58.983 57.633 61.294 1.00 19.81 95 PRO B C 1
ATOM 3251 O O . PRO B 1 76 ? 57.790 57.821 61.366 1.00 18.42 95 PRO B O 1
ATOM 3255 N N . GLN B 1 77 ? 59.585 56.558 61.779 1.00 19.37 96 GLN B N 1
ATOM 3256 C CA . GLN B 1 77 ? 58.874 55.522 62.481 1.00 17.86 96 GLN B CA 1
ATOM 3257 C C . GLN B 1 77 ? 59.659 55.229 63.749 1.00 17.88 96 GLN B C 1
ATOM 3258 O O . GLN B 1 77 ? 60.896 55.287 63.755 1.00 14.30 96 GLN B O 1
ATOM 3264 N N . GLU B 1 78 ? 58.952 54.886 64.816 1.00 18.70 97 GLU B N 1
ATOM 3265 C CA A GLU B 1 78 ? 59.594 54.606 66.103 0.50 18.84 97 GLU B CA 1
ATOM 3266 C CA B GLU B 1 78 ? 59.599 54.614 66.102 0.50 19.50 97 GLU B CA 1
ATOM 3267 C C . GLU B 1 78 ? 60.282 53.243 66.090 1.00 17.00 97 GLU B C 1
ATOM 3268 O O . GLU B 1 78 ? 59.684 52.249 65.719 1.00 17.46 97 GLU B O 1
ATOM 3279 N N . VAL B 1 79 ? 61.550 53.228 66.487 1.00 15.43 98 VAL B N 1
ATOM 3280 C CA . VAL B 1 79 ? 62.365 52.047 66.545 1.00 15.98 98 VAL B CA 1
ATOM 3281 C C . VAL B 1 79 ? 63.170 52.157 67.852 1.00 17.93 98 VAL B C 1
ATOM 3282 O O . VAL B 1 79 ? 62.829 52.966 68.705 1.00 15.13 98 VAL B O 1
ATOM 3286 N N . TYR B 1 80 ? 64.230 51.371 68.002 1.00 19.31 99 TYR B N 1
ATOM 3287 C CA . TYR B 1 80 ? 65.127 51.518 69.142 1.00 21.12 99 TYR B CA 1
ATOM 3288 C C . TYR B 1 80 ? 66.523 51.809 68.685 1.00 20.83 99 TYR B C 1
ATOM 3289 O O . TYR B 1 80 ? 66.842 51.580 67.526 1.00 21.49 99 TYR B O 1
ATOM 3298 N N . ALA B 1 81 ? 67.349 52.279 69.626 1.00 19.67 100 ALA B N 1
ATOM 3299 C CA . ALA B 1 81 ? 68.740 52.652 69.395 1.00 21.31 100 ALA B CA 1
ATOM 3300 C C . ALA B 1 81 ? 69.616 51.407 69.403 1.00 22.44 100 ALA B C 1
ATOM 3301 O O . ALA B 1 81 ? 69.265 50.408 70.030 1.00 26.85 100 ALA B O 1
ATOM 3303 N N . GLY B 1 82 ? 70.746 51.466 68.709 1.00 20.65 101 GLY B N 1
ATOM 3304 C CA . GLY B 1 82 ? 71.683 50.359 68.684 1.00 21.16 101 GLY B CA 1
ATOM 3305 C C . GLY B 1 82 ? 71.864 49.813 67.298 1.00 19.00 101 GLY B C 1
ATOM 3306 O O . GLY B 1 82 ? 71.224 50.258 66.360 1.00 19.51 101 GLY B O 1
ATOM 3307 N N . GLU B 1 83 ? 72.772 48.863 67.172 1.00 19.02 102 GLU B N 1
ATOM 3308 C CA . GLU B 1 83 ? 73.010 48.226 65.904 1.00 17.72 102 GLU B CA 1
ATOM 3309 C C . GLU B 1 83 ? 71.818 47.388 65.477 1.00 16.46 102 GLU B C 1
ATOM 3310 O O . GLU B 1 83 ? 71.222 46.690 66.292 1.00 16.18 102 GLU B O 1
ATOM 3316 N N . ALA B 1 84 ? 71.509 47.453 64.186 1.00 13.20 103 ALA B N 1
ATOM 3317 C CA . ALA B 1 84 ? 70.366 46.761 63.604 1.00 13.93 103 ALA B CA 1
ATOM 3318 C C . ALA B 1 84 ? 70.655 46.421 62.155 1.00 12.85 103 ALA B C 1
ATOM 3319 O O . ALA B 1 84 ? 71.416 47.107 61.478 1.00 15.86 103 ALA B O 1
ATOM 3321 N N . HIS B 1 85 ? 70.128 45.288 61.719 1.00 16.40 104 HIS B N 1
ATOM 3322 C CA . HIS B 1 85 ? 70.103 44.935 60.316 1.00 14.57 104 HIS B CA 1
ATOM 3323 C C . HIS B 1 85 ? 68.741 45.379 59.762 1.00 15.89 104 HIS B C 1
ATOM 3324 O O . HIS B 1 85 ? 67.718 45.278 60.455 1.00 20.43 104 HIS B O 1
ATOM 3331 N N . VAL B 1 86 ? 68.738 45.946 58.560 1.00 14.46 105 VAL B N 1
ATOM 3332 C CA . VAL B 1 86 ? 67.529 46.524 57.985 1.00 14.49 105 VAL B CA 1
ATOM 3333 C C . VAL B 1 86 ? 67.352 45.998 56.564 1.00 17.35 105 VAL B C 1
ATOM 3334 O O . VAL B 1 86 ? 68.336 45.891 55.823 1.00 17.36 105 VAL B O 1
ATOM 3338 N N . VAL B 1 87 ? 66.104 45.667 56.192 1.00 15.09 106 VAL B N 1
ATOM 3339 C CA . VAL B 1 87 ? 65.799 45.198 54.851 1.00 14.43 106 VAL B CA 1
ATOM 3340 C C . VAL B 1 87 ? 64.435 45.786 54.417 1.00 15.40 106 VAL B C 1
ATOM 3341 O O . VAL B 1 87 ? 63.576 46.076 55.265 1.00 13.40 106 VAL B O 1
ATOM 3345 N N . VAL B 1 88 ? 64.290 46.096 53.126 1.00 14.59 107 VAL B N 1
ATOM 3346 C CA . VAL B 1 88 ? 63.120 46.814 52.624 1.00 14.84 107 VAL B CA 1
ATOM 3347 C C . VAL B 1 88 ? 62.538 45.982 51.507 1.00 16.17 107 VAL B C 1
ATOM 3348 O O . VAL B 1 88 ? 63.299 45.460 50.661 1.00 14.95 107 VAL B O 1
ATOM 3352 N N . VAL B 1 89 ? 61.212 45.820 51.534 1.00 14.04 108 VAL B N 1
ATOM 3353 C CA . VAL B 1 89 ? 60.461 45.108 50.496 1.00 12.07 108 VAL B CA 1
ATOM 3354 C C . VAL B 1 89 ? 59.420 46.060 49.958 1.00 14.08 108 VAL B C 1
ATOM 3355 O O . VAL B 1 89 ? 58.682 46.651 50.732 1.00 14.04 108 VAL B O 1
ATOM 3359 N N . ALA B 1 90 ? 59.357 46.231 48.633 1.00 11.39 109 ALA B N 1
ATOM 3360 C CA . ALA B 1 90 ? 58.357 47.074 48.047 1.00 10.76 109 ALA B CA 1
ATOM 3361 C C . ALA B 1 90 ? 57.207 46.213 47.566 1.00 10.28 109 ALA B C 1
ATOM 3362 O O . ALA B 1 90 ? 57.438 45.125 47.008 1.00 9.89 109 ALA B O 1
ATOM 3364 N N . ASN B 1 91 ? 55.978 46.708 47.755 1.00 11.96 110 ASN B N 1
ATOM 3365 C CA . ASN B 1 91 ? 54.771 46.112 47.152 1.00 11.00 110 ASN B CA 1
ATOM 3366 C C . ASN B 1 91 ? 54.430 44.695 47.632 1.00 12.34 110 ASN B C 1
ATOM 3367 O O . ASN B 1 91 ? 53.890 43.873 46.888 1.00 12.98 110 ASN B O 1
ATOM 3372 N N . ALA B 1 92 ? 54.724 44.389 48.880 1.00 14.38 111 ALA B N 1
ATOM 3373 C CA . ALA B 1 92 ? 54.338 43.096 49.418 1.00 12.69 111 ALA B CA 1
ATOM 3374 C C . ALA B 1 92 ? 52.794 42.945 49.354 1.00 12.66 111 ALA B C 1
ATOM 3375 O O . ALA B 1 92 ? 52.057 43.872 49.715 1.00 10.19 111 ALA B O 1
ATOM 3377 N N . ALA B 1 93 ? 52.289 41.804 48.882 1.00 11.26 112 ALA B N 1
ATOM 3378 C CA . ALA B 1 93 ? 50.841 41.548 48.956 1.00 13.21 112 ALA B CA 1
ATOM 3379 C C . ALA B 1 93 ? 50.365 41.703 50.411 1.00 12.71 112 ALA B C 1
ATOM 3380 O O . ALA B 1 93 ? 51.157 41.519 51.340 1.00 13.03 112 ALA B O 1
ATOM 3382 N N . PRO B 1 94 ? 49.094 42.077 50.633 1.00 13.20 113 PRO B N 1
ATOM 3383 C CA . PRO B 1 94 ? 48.605 42.252 52.015 1.00 12.99 113 PRO B CA 1
ATOM 3384 C C . PRO B 1 94 ? 48.914 41.102 52.980 1.00 13.91 113 PRO B C 1
ATOM 3385 O O . PRO B 1 94 ? 49.324 41.353 54.117 1.00 15.47 113 PRO B O 1
ATOM 3389 N N . VAL B 1 95 ? 48.755 39.851 52.553 1.00 12.08 114 VAL B N 1
ATOM 3390 C CA . VAL B 1 95 ? 49.009 38.725 53.489 1.00 14.55 114 VAL B CA 1
ATOM 3391 C C . VAL B 1 95 ? 50.514 38.533 53.757 1.00 13.07 114 VAL B C 1
ATOM 3392 O O . VAL B 1 95 ? 50.922 38.216 54.867 1.00 11.48 114 VAL B O 1
ATOM 3396 N N . ILE B 1 96 ? 51.319 38.818 52.745 1.00 10.14 115 ILE B N 1
ATOM 3397 C CA . ILE B 1 96 ? 52.762 38.842 52.892 1.00 13.05 115 ILE B CA 1
ATOM 3398 C C . ILE B 1 96 ? 53.218 39.933 53.896 1.00 13.78 115 ILE B C 1
ATOM 3399 O O . ILE B 1 96 ? 54.119 39.700 54.732 1.00 12.48 115 ILE B O 1
ATOM 3404 N N . GLN B 1 97 ? 52.617 41.114 53.821 1.00 10.38 116 GLN B N 1
ATOM 3405 C CA . GLN B 1 97 ? 52.931 42.134 54.820 1.00 13.04 116 GLN B CA 1
ATOM 3406 C C . GLN B 1 97 ? 52.795 41.570 56.234 1.00 12.69 116 GLN B C 1
ATOM 3407 O O . GLN B 1 97 ? 53.652 41.820 57.093 1.00 13.44 116 GLN B O 1
ATOM 3413 N N . THR B 1 98 ? 51.734 40.805 56.473 1.00 11.72 117 THR B N 1
ATOM 3414 C CA . THR B 1 98 ? 51.503 40.284 57.813 1.00 13.72 117 THR B CA 1
ATOM 3415 C C . THR B 1 98 ? 52.521 39.208 58.174 1.00 11.83 117 THR B C 1
ATOM 3416 O O . THR B 1 98 ? 53.019 39.180 59.279 1.00 12.33 117 THR B O 1
ATOM 3420 N N . GLU B 1 99 ? 52.864 38.351 57.239 1.00 11.35 118 GLU B N 1
ATOM 3421 C CA . GLU B 1 99 ? 53.862 37.344 57.528 1.00 14.86 118 GLU B CA 1
ATOM 3422 C C . GLU B 1 99 ? 55.242 37.995 57.864 1.00 13.05 118 GLU B C 1
ATOM 3423 O O . GLU B 1 99 ? 55.909 37.639 58.852 1.00 14.13 118 GLU B O 1
ATOM 3429 N N . LEU B 1 100 ? 55.645 38.967 57.060 1.00 12.20 119 LEU B N 1
ATOM 3430 C CA . LEU B 1 100 ? 56.892 39.755 57.319 1.00 11.54 119 LEU B CA 1
ATOM 3431 C C . LEU B 1 100 ? 56.876 40.391 58.745 1.00 11.82 119 LEU B C 1
ATOM 3432 O O . LEU B 1 100 ? 57.831 40.297 59.524 1.00 12.31 119 LEU B O 1
ATOM 3437 N N . ALA B 1 101 ? 55.747 40.966 59.097 1.00 13.41 120 ALA B N 1
ATOM 3438 C CA . ALA B 1 101 ? 55.533 41.574 60.395 1.00 13.73 120 ALA B CA 1
ATOM 3439 C C . ALA B 1 101 ? 55.634 40.562 61.554 1.00 14.63 120 ALA B C 1
ATOM 3440 O O . ALA B 1 101 ? 55.875 40.937 62.701 1.00 15.70 120 ALA B O 1
ATOM 3442 N N . LYS B 1 102 ? 55.463 39.286 61.276 1.00 15.09 121 LYS B N 1
ATOM 3443 C CA . LYS B 1 102 ? 55.619 38.281 62.320 1.00 15.42 121 LYS B CA 1
ATOM 3444 C C . LYS B 1 102 ? 57.031 37.716 62.411 1.00 17.56 121 LYS B C 1
ATOM 3445 O O . LYS B 1 102 ? 57.298 36.895 63.281 1.00 18.60 121 LYS B O 1
ATOM 3451 N N . ALA B 1 103 ? 57.926 38.101 61.506 1.00 15.64 122 ALA B N 1
ATOM 3452 C CA . ALA B 1 103 ? 59.305 37.568 61.534 1.00 16.71 122 ALA B CA 1
ATOM 3453 C C . ALA B 1 103 ? 59.961 38.018 62.833 1.00 18.53 122 ALA B C 1
ATOM 3454 O O . ALA B 1 103 ? 59.751 39.175 63.273 1.00 20.44 122 ALA B O 1
ATOM 3456 N N . LYS B 1 104 ? 60.728 37.126 63.443 1.00 20.44 123 LYS B N 1
ATOM 3457 C CA . LYS B 1 104 ? 61.466 37.460 64.666 1.00 25.00 123 LYS B CA 1
ATOM 3458 C C . LYS B 1 104 ? 62.934 37.707 64.441 1.00 25.47 123 LYS B C 1
ATOM 3459 O O . LYS B 1 104 ? 63.581 38.302 65.313 1.00 27.89 123 LYS B O 1
ATOM 3465 N N . ASP B 1 105 ? 63.459 37.297 63.280 1.00 21.88 124 ASP B N 1
ATOM 3466 C CA . ASP B 1 105 ? 64.827 37.639 62.900 1.00 19.52 124 ASP B CA 1
ATOM 3467 C C . ASP B 1 105 ? 64.918 37.911 61.395 1.00 17.21 124 ASP B C 1
ATOM 3468 O O . ASP B 1 105 ? 63.973 37.704 60.662 1.00 18.13 124 ASP B O 1
ATOM 3473 N N . ILE B 1 106 ? 66.048 38.426 60.963 1.00 17.08 125 ILE B N 1
ATOM 3474 C CA . ILE B 1 106 ? 66.254 38.776 59.585 1.00 19.63 125 ILE B CA 1
ATOM 3475 C C . ILE B 1 106 ? 66.117 37.568 58.612 1.00 16.44 125 ILE B C 1
ATOM 3476 O O . ILE B 1 106 ? 65.604 37.719 57.496 1.00 17.31 125 ILE B O 1
ATOM 3481 N N . THR B 1 107 ? 66.537 36.377 59.029 1.00 16.84 126 THR B N 1
ATOM 3482 C CA . THR B 1 107 ? 66.491 35.176 58.158 1.00 16.55 126 THR B CA 1
ATOM 3483 C C . THR B 1 107 ? 65.042 34.756 57.819 1.00 14.78 126 THR B C 1
ATOM 3484 O O . THR B 1 107 ? 64.703 34.521 56.659 1.00 13.04 126 THR B O 1
ATOM 3488 N N . ASP B 1 108 ? 64.202 34.689 58.843 1.00 15.38 127 ASP B N 1
ATOM 3489 C CA . ASP B 1 108 ? 62.789 34.392 58.676 1.00 16.86 127 ASP B CA 1
ATOM 3490 C C . ASP B 1 108 ? 62.097 35.476 57.836 1.00 17.13 127 ASP B C 1
ATOM 3491 O O . ASP B 1 108 ? 61.233 35.151 57.041 1.00 16.35 127 ASP B O 1
ATOM 3496 N N . PHE B 1 109 ? 62.475 36.750 58.012 1.00 14.08 128 PHE B N 1
ATOM 3497 C CA . PHE B 1 109 ? 61.983 37.829 57.154 1.00 14.74 128 PHE B CA 1
ATOM 3498 C C . PHE B 1 109 ? 62.350 37.610 55.677 1.00 16.24 128 PHE B C 1
ATOM 3499 O O . PHE B 1 109 ? 61.466 37.566 54.849 1.00 12.97 128 PHE B O 1
ATOM 3507 N N . ILE B 1 110 ? 63.642 37.498 55.341 1.00 15.27 129 ILE B N 1
ATOM 3508 C CA . ILE B 1 110 ? 64.031 37.432 53.924 1.00 13.86 129 ILE B CA 1
ATOM 3509 C C . ILE B 1 110 ? 63.612 36.126 53.253 1.00 13.58 129 ILE B C 1
ATOM 3510 O O . ILE B 1 110 ? 63.404 36.105 52.034 1.00 14.55 129 ILE B O 1
ATOM 3515 N N . GLU B 1 111 ? 63.478 35.047 54.038 1.00 12.99 130 GLU B N 1
ATOM 3516 C CA . GLU B 1 111 ? 63.043 33.762 53.529 1.00 14.28 130 GLU B CA 1
ATOM 3517 C C . GLU B 1 111 ? 61.506 33.620 53.422 1.00 15.24 130 GLU B C 1
ATOM 3518 O O . GLU B 1 111 ? 61.000 32.609 52.906 1.00 12.02 130 GLU B O 1
ATOM 3524 N N . THR B 1 112 ? 60.765 34.635 53.844 1.00 14.26 131 THR B N 1
ATOM 3525 C CA . THR B 1 112 ? 59.297 34.617 53.668 1.00 15.54 131 THR B CA 1
ATOM 3526 C C . THR B 1 112 ? 58.998 34.282 52.187 1.00 15.92 131 THR B C 1
ATOM 3527 O O . THR B 1 112 ? 59.608 34.859 51.287 1.00 15.19 131 THR B O 1
ATOM 3531 N N . THR B 1 113 ? 58.109 33.316 51.963 1.00 14.31 132 THR B N 1
ATOM 3532 C CA . THR B 1 113 ? 57.675 32.908 50.633 1.00 12.35 132 THR B CA 1
ATOM 3533 C C . THR B 1 113 ? 56.645 33.870 49.990 1.00 13.35 132 THR B C 1
ATOM 3534 O O . THR B 1 113 ? 55.628 34.218 50.601 1.00 12.91 132 THR B O 1
ATOM 3538 N N . ILE B 1 114 ? 56.897 34.281 48.749 1.00 11.86 133 ILE B N 1
ATOM 3539 C CA . ILE B 1 114 ? 55.954 35.089 48.014 1.00 10.67 133 ILE B CA 1
ATOM 3540 C C . ILE B 1 114 ? 55.349 34.239 46.923 1.00 12.65 133 ILE B C 1
ATOM 3541 O O . ILE B 1 114 ? 55.948 33.232 46.505 1.00 12.44 133 ILE B O 1
ATOM 3546 N N . ASN B 1 115 ? 54.136 34.604 46.492 1.00 10.28 134 ASN B N 1
ATOM 3547 C CA . ASN B 1 115 ? 53.404 33.775 45.564 1.00 10.20 134 ASN B CA 1
ATOM 3548 C C . ASN B 1 115 ? 53.226 34.499 44.245 1.00 9.30 134 ASN B C 1
ATOM 3549 O O . ASN B 1 115 ? 52.797 35.641 44.222 1.00 11.39 134 ASN B O 1
ATOM 3554 N N . LEU B 1 116 ? 53.539 33.836 43.142 1.00 12.13 135 LEU B N 1
ATOM 3555 C CA . LEU B 1 116 ? 53.612 34.501 41.809 1.00 12.20 135 LEU B CA 1
ATOM 3556 C C . LEU B 1 116 ? 52.281 35.041 41.373 1.00 13.08 135 LEU B C 1
ATOM 3557 O O . LEU B 1 116 ? 52.233 36.081 40.703 1.00 12.88 135 LEU B O 1
ATOM 3562 N N . SER B 1 117 ? 51.197 34.359 41.745 1.00 12.44 136 SER B N 1
ATOM 3563 C CA . SER B 1 117 ? 49.867 34.833 41.338 1.00 15.25 136 SER B CA 1
ATOM 3564 C C . SER B 1 117 ? 49.522 36.249 41.868 1.00 14.13 136 SER B C 1
ATOM 3565 O O . SER B 1 117 ? 48.650 36.916 41.315 1.00 16.57 136 SER B O 1
ATOM 3568 N N . ASP B 1 118 ? 50.185 36.711 42.918 1.00 13.56 137 ASP B N 1
ATOM 3569 C CA . ASP B 1 118 ? 50.007 38.101 43.372 1.00 12.22 137 ASP B CA 1
ATOM 3570 C C . ASP B 1 118 ? 50.672 39.135 42.448 1.00 13.02 137 ASP B C 1
ATOM 3571 O O . ASP B 1 118 ? 50.362 40.343 42.516 1.00 12.29 137 ASP B O 1
ATOM 3576 N N . GLU B 1 119 ? 51.626 38.717 41.637 1.00 11.78 138 GLU B N 1
ATOM 3577 C CA . GLU B 1 119 ? 52.481 39.672 40.925 1.00 11.23 138 GLU B CA 1
ATOM 3578 C C . GLU B 1 119 ? 51.819 40.313 39.689 1.00 12.33 138 GLU B C 1
ATOM 3579 O O . GLU B 1 119 ? 51.986 39.853 38.565 1.00 16.43 138 GLU B O 1
ATOM 3585 N N . THR B 1 120 ? 51.119 41.407 39.916 1.00 15.51 139 THR B N 1
ATOM 3586 C CA . THR B 1 120 ? 50.527 42.207 38.851 1.00 15.65 139 THR B CA 1
ATOM 3587 C C . THR B 1 120 ? 51.033 43.667 38.941 1.00 17.16 139 THR B C 1
ATOM 3588 O O . THR B 1 120 ? 51.613 44.104 39.954 1.00 17.97 139 THR B O 1
ATOM 3592 N N . LEU B 1 121 ? 50.803 44.426 37.879 1.00 17.30 140 LEU B N 1
ATOM 3593 C CA . LEU B 1 121 ? 51.131 45.837 37.892 1.00 17.78 140 LEU B CA 1
ATOM 3594 C C . LEU B 1 121 ? 50.168 46.596 38.791 1.00 16.15 140 LEU B C 1
ATOM 3595 O O . LEU B 1 121 ? 50.521 47.633 39.335 1.00 16.46 140 LEU B O 1
ATOM 3600 N N . THR B 1 122 ? 48.966 46.071 38.993 1.00 16.08 141 THR B N 1
ATOM 3601 C CA . THR B 1 122 ? 48.092 46.697 39.968 1.00 19.32 141 THR B CA 1
ATOM 3602 C C . THR B 1 122 ? 48.685 46.639 41.391 1.00 17.42 141 THR B C 1
ATOM 3603 O O . THR B 1 122 ? 48.695 47.638 42.075 1.00 16.74 141 THR B O 1
ATOM 3607 N N . LYS B 1 123 ? 49.203 45.500 41.826 1.00 16.84 142 LYS B N 1
ATOM 3608 C CA . LYS B 1 123 ? 49.864 45.453 43.115 1.00 15.94 142 LYS B CA 1
ATOM 3609 C C . LYS B 1 123 ? 51.177 46.257 43.052 1.00 16.41 142 LYS B C 1
ATOM 3610 O O . LYS B 1 123 ? 51.598 46.878 44.038 1.00 14.64 142 LYS B O 1
ATOM 3616 N N . GLY B 1 124 ? 51.804 46.268 41.880 1.00 16.25 143 GLY B N 1
ATOM 3617 C CA . GLY B 1 124 ? 53.238 46.533 41.802 1.00 15.17 143 GLY B CA 1
ATOM 3618 C C . GLY B 1 124 ? 54.004 45.240 42.059 1.00 14.55 143 GLY B C 1
ATOM 3619 O O . GLY B 1 124 ? 53.557 44.337 42.793 1.00 12.92 143 GLY B O 1
ATOM 3620 N N . LEU B 1 125 ? 55.153 45.123 41.417 1.00 14.37 144 LEU B N 1
ATOM 3621 C CA . LEU B 1 125 ? 55.904 43.864 41.438 1.00 12.33 144 LEU B CA 1
ATOM 3622 C C . LEU B 1 125 ? 56.721 43.942 42.707 1.00 13.70 144 LEU B C 1
ATOM 3623 O O . LEU B 1 125 ? 57.262 45.021 43.051 1.00 15.04 144 LEU B O 1
ATOM 3628 N N . THR B 1 126 ? 56.726 42.846 43.449 1.00 12.11 145 THR B N 1
ATOM 3629 C CA . THR B 1 126 ? 57.539 42.733 44.656 1.00 13.58 145 THR B CA 1
ATOM 3630 C C . THR B 1 126 ? 59.027 42.998 44.362 1.00 15.33 145 THR B C 1
ATOM 3631 O O . THR B 1 126 ? 59.584 42.452 43.403 1.00 14.43 145 THR B O 1
ATOM 3643 N N . SER B 1 128 ? 63.003 44.018 46.516 1.00 14.73 147 SER B N 1
ATOM 3644 C CA . SER B 1 128 ? 63.731 43.989 47.786 1.00 14.12 147 SER B CA 1
ATOM 3645 C C . SER B 1 128 ? 65.098 44.637 47.682 1.00 14.93 147 SER B C 1
ATOM 3646 O O . SER B 1 128 ? 65.729 44.651 46.618 1.00 14.42 147 SER B O 1
ATOM 3649 N N . SER B 1 129 ? 65.526 45.202 48.803 1.00 15.37 148 SER B N 1
ATOM 3650 C CA . SER B 1 129 ? 66.875 45.689 48.980 1.00 14.73 148 SER B CA 1
ATOM 3651 C C . SER B 1 129 ? 67.722 44.562 49.531 1.00 16.33 148 SER B C 1
ATOM 3652 O O . SER B 1 129 ? 67.215 43.482 49.878 1.00 13.69 148 SER B O 1
ATOM 3655 N N . LYS B 1 130 ? 69.024 44.836 49.618 1.00 14.82 149 LYS B N 1
ATOM 3656 C CA . LYS B 1 130 ? 69.952 44.034 50.398 1.00 15.00 149 LYS B CA 1
ATOM 3657 C C . LYS B 1 130 ? 69.725 44.274 51.879 1.00 16.58 149 LYS B C 1
ATOM 3658 O O . LYS B 1 130 ? 69.015 45.209 52.256 1.00 18.38 149 LYS B O 1
ATOM 3664 N N . VAL B 1 131 ? 70.317 43.418 52.718 1.00 17.30 150 VAL B N 1
ATOM 3665 C CA . VAL B 1 131 ? 70.260 43.573 54.162 1.00 16.68 150 VAL B CA 1
ATOM 3666 C C . VAL B 1 131 ? 71.311 44.625 54.472 1.00 18.23 150 VAL B C 1
ATOM 3667 O O . VAL B 1 131 ? 72.476 44.429 54.127 1.00 17.86 150 VAL B O 1
ATOM 3671 N N . LEU B 1 132 ? 70.905 45.710 55.135 1.00 15.35 151 LEU B N 1
ATOM 3672 C CA . LEU B 1 132 ? 71.818 46.781 55.517 1.00 17.78 151 LEU B CA 1
ATOM 3673 C C . LEU B 1 132 ? 72.230 46.610 56.960 1.00 19.46 151 LEU B C 1
ATOM 3674 O O . LEU B 1 132 ? 71.515 46.024 57.755 1.00 20.32 151 LEU B O 1
ATOM 3679 N N . ASP B 1 133 ? 73.379 47.160 57.310 1.00 20.83 152 ASP B N 1
ATOM 3680 C CA . ASP B 1 133 ? 73.891 47.101 58.689 1.00 20.77 152 ASP B CA 1
ATOM 3681 C C . ASP B 1 133 ? 74.172 48.522 59.146 1.00 17.79 152 ASP B C 1
ATOM 3682 O O . ASP B 1 133 ? 75.060 49.169 58.601 1.00 19.18 152 ASP B O 1
ATOM 3687 N N . VAL B 1 134 ? 73.406 49.023 60.109 1.00 16.33 153 VAL B N 1
ATOM 3688 C CA . VAL B 1 134 ? 73.547 50.414 60.550 1.00 16.61 153 VAL B CA 1
ATOM 3689 C C . VAL B 1 134 ? 73.566 50.454 62.060 1.00 17.55 153 VAL B C 1
ATOM 3690 O O . VAL B 1 134 ? 73.241 49.446 62.715 1.00 21.19 153 VAL B O 1
ATOM 3694 N N . THR B 1 135 ? 73.949 51.601 62.620 1.00 17.08 154 THR B N 1
ATOM 3695 C CA . THR B 1 135 ? 73.770 51.868 64.056 1.00 17.08 154 THR B CA 1
ATOM 3696 C C . THR B 1 135 ? 72.848 53.079 64.263 1.00 19.68 154 THR B C 1
ATOM 3697 O O . THR B 1 135 ? 73.146 54.229 63.871 1.00 17.22 154 THR B O 1
ATOM 3701 N N . LEU B 1 136 ? 71.704 52.800 64.868 1.00 19.41 155 LEU B N 1
ATOM 3702 C CA . LEU B 1 136 ? 70.724 53.804 65.096 1.00 20.20 155 LEU B CA 1
ATOM 3703 C C . LEU B 1 136 ? 71.060 54.534 66.386 1.00 20.82 155 LEU B C 1
ATOM 3704 O O . LEU B 1 136 ? 71.331 53.908 67.401 1.00 18.96 155 LEU B O 1
ATOM 3709 N N . VAL B 1 137 ? 70.993 55.859 66.324 1.00 21.94 156 VAL B N 1
ATOM 3710 C CA . VAL B 1 137 ? 71.335 56.744 67.417 1.00 20.94 156 VAL B CA 1
ATOM 3711 C C . VAL B 1 137 ? 70.105 57.063 68.260 1.00 20.57 156 VAL B C 1
ATOM 3712 O O . VAL B 1 137 ? 69.034 57.371 67.732 1.00 19.51 156 VAL B O 1
ATOM 3716 N N . ALA B 1 138 ? 70.264 57.032 69.581 1.00 21.61 157 ALA B N 1
ATOM 3717 C CA . ALA B 1 138 ? 69.156 57.234 70.485 1.00 21.29 157 ALA B CA 1
ATOM 3718 C C . ALA B 1 138 ? 68.647 58.680 70.423 1.00 19.72 157 ALA B C 1
ATOM 3719 O O . ALA B 1 138 ? 69.411 59.607 70.197 1.00 19.59 157 ALA B O 1
ATOM 3721 N N . ASN B 1 139 ? 67.349 58.828 70.617 1.00 19.77 158 ASN B N 1
ATOM 3722 C CA . ASN B 1 139 ? 66.670 60.124 70.705 1.00 23.83 158 ASN B CA 1
ATOM 3723 C C . ASN B 1 139 ? 66.942 61.020 69.514 1.00 24.53 158 ASN B C 1
ATOM 3724 O O . ASN B 1 139 ? 67.069 62.233 69.667 1.00 23.23 158 ASN B O 1
ATOM 3729 N N . THR B 1 140 ? 67.039 60.390 68.333 1.00 25.25 159 THR B N 1
ATOM 3730 C CA . THR B 1 140 ? 67.364 61.079 67.064 1.00 23.43 159 THR B CA 1
ATOM 3731 C C . THR B 1 140 ? 66.510 60.500 65.957 1.00 21.06 159 THR B C 1
ATOM 3732 O O . THR B 1 140 ? 66.021 59.375 66.077 1.00 22.52 159 THR B O 1
ATOM 3736 N N . THR B 1 141 ? 66.271 61.298 64.927 1.00 18.38 160 THR B N 1
ATOM 3737 C CA . THR B 1 141 ? 65.691 60.812 63.696 1.00 19.54 160 THR B CA 1
ATOM 3738 C C . THR B 1 141 ? 66.839 60.303 62.855 1.00 18.48 160 THR B C 1
ATOM 3739 O O . THR B 1 141 ? 67.677 61.082 62.388 1.00 19.82 160 THR B O 1
ATOM 3743 N N . ASN B 1 142 ? 66.892 58.981 62.701 1.00 15.28 161 ASN B N 1
ATOM 3744 C CA . ASN B 1 142 ? 67.914 58.340 61.911 1.00 15.65 161 ASN B CA 1
ATOM 3745 C C . ASN B 1 142 ? 67.426 58.226 60.484 1.00 16.61 161 ASN B C 1
ATOM 3746 O O . ASN B 1 142 ? 66.289 57.833 60.248 1.00 19.69 161 ASN B O 1
ATOM 3751 N N . TYR B 1 143 ? 68.295 58.549 59.539 1.00 15.40 162 TYR B N 1
ATOM 3752 C CA . TYR B 1 143 ? 67.959 58.502 58.113 1.00 14.53 162 TYR B CA 1
ATOM 3753 C C . TYR B 1 143 ? 68.758 57.409 57.405 1.00 13.79 162 TYR B C 1
ATOM 3754 O O . TYR B 1 143 ? 69.930 57.227 57.666 1.00 11.29 162 TYR B O 1
ATOM 3763 N N . ILE B 1 144 ? 68.098 56.666 56.523 1.00 15.01 163 ILE B N 1
ATOM 3764 C CA . ILE B 1 144 ? 68.770 55.705 55.661 1.00 13.60 163 ILE B CA 1
ATOM 3765 C C . ILE B 1 144 ? 68.489 56.069 54.216 1.00 13.94 163 ILE B C 1
ATOM 3766 O O . ILE B 1 144 ? 67.325 56.058 53.772 1.00 13.01 163 ILE B O 1
ATOM 3771 N N . GLY B 1 145 ? 69.547 56.409 53.481 1.00 11.82 164 GLY B N 1
ATOM 3772 C CA . GLY B 1 145 ? 69.428 56.666 52.042 1.00 14.08 164 GLY B CA 1
ATOM 3773 C C . GLY B 1 145 ? 69.146 58.128 51.605 1.00 15.62 164 GLY B C 1
ATOM 3774 O O . GLY B 1 145 ? 68.819 58.386 50.441 1.00 16.62 164 GLY B O 1
ATOM 3775 N N . TYR B 1 146 ? 69.261 59.077 52.532 1.00 11.10 165 TYR B N 1
ATOM 3776 C CA . TYR B 1 146 ? 68.893 60.484 52.284 1.00 12.58 165 TYR B CA 1
ATOM 3777 C C . TYR B 1 146 ? 70.109 61.317 51.905 1.00 16.19 165 TYR B C 1
ATOM 3778 O O . TYR B 1 146 ? 69.999 62.512 51.610 1.00 18.15 165 TYR B O 1
ATOM 3787 N N . ASP B 1 147 ? 71.279 60.706 51.940 1.00 17.38 166 ASP B N 1
ATOM 3788 C CA . ASP B 1 147 ? 72.500 61.425 51.582 1.00 20.72 166 ASP B CA 1
ATOM 3789 C C . ASP B 1 147 ? 73.573 60.368 51.264 1.00 21.29 166 ASP B C 1
ATOM 3790 O O . ASP B 1 147 ? 73.491 59.212 51.689 1.00 19.51 166 ASP B O 1
ATOM 3795 N N . ASP B 1 148 ? 74.580 60.769 50.506 1.00 22.93 167 ASP B N 1
ATOM 3796 C CA . ASP B 1 148 ? 75.644 59.861 50.091 1.00 24.22 167 ASP B CA 1
ATOM 3797 C C . ASP B 1 148 ? 76.882 59.987 50.972 1.00 23.04 167 ASP B C 1
ATOM 3798 O O . ASP B 1 148 ? 77.971 59.712 50.528 1.00 23.69 167 ASP B O 1
ATOM 3803 N N . GLU B 1 149 ? 76.695 60.413 52.215 1.00 22.33 168 GLU B N 1
ATOM 3804 C CA . GLU B 1 149 ? 77.713 60.387 53.236 1.00 23.30 168 GLU B CA 1
ATOM 3805 C C . GLU B 1 149 ? 76.964 60.201 54.527 1.00 22.68 168 GLU B C 1
ATOM 3806 O O . GLU B 1 149 ? 75.900 60.785 54.680 1.00 24.96 168 GLU B O 1
ATOM 3812 N N . VAL B 1 150 ? 77.514 59.444 55.471 1.00 21.59 169 VAL B N 1
ATOM 3813 C CA . VAL B 1 150 ? 77.020 59.458 56.849 1.00 22.32 169 VAL B CA 1
ATOM 3814 C C . VAL B 1 150 ? 77.210 60.879 57.446 1.00 22.30 169 VAL B C 1
ATOM 3815 O O . VAL B 1 150 ? 78.135 61.580 57.083 1.00 23.27 169 VAL B O 1
ATOM 3819 N N . GLY B 1 151 ? 76.316 61.330 58.316 1.00 22.19 170 GLY B N 1
ATOM 3820 C CA . GLY B 1 151 ? 76.436 62.692 58.847 1.00 22.14 170 GLY B CA 1
ATOM 3821 C C . GLY B 1 151 ? 75.151 63.367 59.272 1.00 21.93 170 GLY B C 1
ATOM 3822 O O . GLY B 1 151 ? 74.050 62.770 59.214 1.00 19.34 170 GLY B O 1
ATOM 3823 N N . ASP B 1 152 ? 75.293 64.623 59.715 1.00 22.41 171 ASP B N 1
ATOM 3824 C CA . ASP B 1 152 ? 74.146 65.382 60.196 1.00 20.81 171 ASP B CA 1
ATOM 3825 C C . ASP B 1 152 ? 73.461 66.029 59.001 1.00 21.08 171 ASP B C 1
ATOM 3826 O O . ASP B 1 152 ? 74.116 66.680 58.181 1.00 19.54 171 ASP B O 1
ATOM 3831 N N . ILE B 1 153 ? 72.154 65.807 58.894 1.00 19.66 172 ILE B N 1
ATOM 3832 C CA . ILE B 1 153 ? 71.348 66.405 57.833 1.00 19.11 172 ILE B CA 1
ATOM 3833 C C . ILE B 1 153 ? 70.037 66.927 58.394 1.00 18.05 172 ILE B C 1
ATOM 3834 O O . ILE B 1 153 ? 69.704 66.681 59.592 1.00 16.15 172 ILE B O 1
ATOM 3839 N N . THR B 1 154 ? 69.339 67.726 57.582 1.00 15.82 173 THR B N 1
ATOM 3840 C CA . THR B 1 154 ? 67.922 68.014 57.852 1.00 18.97 173 THR B CA 1
ATOM 3841 C C . THR B 1 154 ? 67.083 67.645 56.629 1.00 19.45 173 THR B C 1
ATOM 3842 O O . THR B 1 154 ? 67.495 67.865 55.501 1.00 22.03 173 THR B O 1
ATOM 3846 N N . VAL B 1 155 ? 65.907 67.082 56.870 1.00 18.92 174 VAL B N 1
ATOM 3847 C CA . VAL B 1 155 ? 65.068 66.620 55.789 1.00 19.42 174 VAL B CA 1
ATOM 3848 C C . VAL B 1 155 ? 63.677 66.962 56.175 1.00 17.69 174 VAL B C 1
ATOM 3849 O O . VAL B 1 155 ? 63.249 66.544 57.241 1.00 14.65 174 VAL B O 1
ATOM 3853 N N . LYS B 1 156 ? 62.957 67.672 55.312 1.00 15.59 175 LYS B N 1
ATOM 3854 C CA . LYS B 1 156 ? 61.552 67.961 55.546 1.00 19.25 175 LYS B CA 1
ATOM 3855 C C . LYS B 1 156 ? 61.311 68.538 56.946 1.00 18.71 175 LYS B C 1
ATOM 3856 O O . LYS B 1 156 ? 60.405 68.130 57.637 1.00 18.00 175 LYS B O 1
ATOM 3862 N N . ASP B 1 157 ? 62.152 69.489 57.337 1.00 19.30 176 ASP B N 1
ATOM 3863 C CA . ASP B 1 157 ? 62.052 70.184 58.619 1.00 22.05 176 ASP B CA 1
ATOM 3864 C C . ASP B 1 157 ? 62.567 69.440 59.823 1.00 19.85 176 ASP B C 1
ATOM 3865 O O . ASP B 1 157 ? 62.417 69.942 60.938 1.00 17.97 176 ASP B O 1
ATOM 3870 N N . ILE B 1 158 ? 63.161 68.261 59.623 1.00 18.16 177 ILE B N 1
ATOM 3871 C CA . ILE B 1 158 ? 63.591 67.448 60.758 1.00 19.26 177 ILE B CA 1
ATOM 3872 C C . ILE B 1 158 ? 65.096 67.214 60.700 1.00 18.76 177 ILE B C 1
ATOM 3873 O O . ILE B 1 158 ? 65.606 66.563 59.788 1.00 15.14 177 ILE B O 1
ATOM 3878 N N . SER B 1 159 ? 65.796 67.814 61.657 1.00 17.42 178 SER B N 1
ATOM 3879 C CA . SER B 1 159 ? 67.217 67.576 61.866 1.00 17.47 178 SER B CA 1
ATOM 3880 C C . SER B 1 159 ? 67.413 66.155 62.381 1.00 17.60 178 SER B C 1
ATOM 3881 O O . SER B 1 159 ? 66.630 65.662 63.225 1.00 16.99 178 SER B O 1
ATOM 3884 N N . GLY B 1 160 ? 68.459 65.512 61.876 1.00 17.08 179 GLY B N 1
ATOM 3885 C CA . GLY B 1 160 ? 68.793 64.126 62.221 1.00 18.11 179 GLY B CA 1
ATOM 3886 C C . GLY B 1 160 ? 70.132 63.690 61.644 1.00 16.67 179 GLY B C 1
ATOM 3887 O O . GLY B 1 160 ? 70.913 64.510 61.159 1.00 16.37 179 GLY B O 1
ATOM 3888 N N . LYS B 1 161 ? 70.365 62.386 61.649 1.00 16.86 180 LYS B N 1
ATOM 3889 C CA . LYS B 1 161 ? 71.631 61.809 61.181 1.00 17.10 180 LYS B CA 1
ATOM 3890 C C . LYS B 1 161 ? 71.413 60.746 60.130 1.00 15.82 180 LYS B C 1
ATOM 3891 O O . LYS B 1 161 ? 70.647 59.826 60.337 1.00 13.50 180 LYS B O 1
ATOM 3897 N N . GLU B 1 162 ? 72.077 60.904 58.990 1.00 15.87 181 GLU B N 1
ATOM 3898 C CA . GLU B 1 162 ? 72.170 59.854 58.009 1.00 18.03 181 GLU B CA 1
ATOM 3899 C C . GLU B 1 162 ? 73.168 58.848 58.567 1.00 19.81 181 GLU B C 1
ATOM 3900 O O . GLU B 1 162 ? 74.327 59.209 58.834 1.00 17.92 181 GLU B O 1
ATOM 3906 N N . VAL B 1 163 ? 72.715 57.593 58.693 1.00 19.80 182 VAL B N 1
ATOM 3907 C CA . VAL B 1 163 ? 73.505 56.492 59.278 1.00 18.71 182 VAL B CA 1
ATOM 3908 C C . VAL B 1 163 ? 73.825 55.361 58.299 1.00 19.83 182 VAL B C 1
ATOM 3909 O O . VAL B 1 163 ? 74.491 54.396 58.681 1.00 20.07 182 VAL B O 1
ATOM 3913 N N . TYR B 1 164 ? 73.375 55.492 57.047 1.00 20.36 183 TYR B N 1
ATOM 3914 C CA . TYR B 1 164 ? 73.766 54.585 55.943 1.00 18.75 183 TYR B CA 1
ATOM 3915 C C . TYR B 1 164 ? 74.764 55.251 55.017 1.00 18.96 183 TYR B C 1
ATOM 3916 O O . TYR B 1 164 ? 75.885 54.802 54.905 1.00 20.43 183 TYR B O 1
ATOM 3925 N N . GLY B 1 165 ? 74.348 56.307 54.334 1.00 20.64 184 GLY B N 1
ATOM 3926 C CA . GLY B 1 165 ? 75.282 57.192 53.624 1.00 20.34 184 GLY B CA 1
ATOM 3927 C C . GLY B 1 165 ? 75.728 56.810 52.219 1.00 19.84 184 GLY B C 1
ATOM 3928 O O . GLY B 1 165 ? 76.724 57.328 51.750 1.00 19.65 184 GLY B O 1
ATOM 3929 N N . ALA B 1 166 ? 75.005 55.940 51.522 1.00 16.49 185 ALA B N 1
ATOM 3930 C CA . ALA B 1 166 ? 75.416 55.549 50.193 1.00 16.97 185 ALA B CA 1
ATOM 3931 C C . ALA B 1 166 ? 74.353 55.884 49.198 1.00 17.62 185 ALA B C 1
ATOM 3932 O O . ALA B 1 166 ? 74.176 55.140 48.244 1.00 20.69 185 ALA B O 1
ATOM 3934 N N . GLY B 1 167 ? 73.618 56.967 49.431 1.00 15.62 186 GLY B N 1
ATOM 3935 C CA . GLY B 1 167 ? 72.523 57.366 48.555 1.00 17.05 186 GLY B CA 1
ATOM 3936 C C . GLY B 1 167 ? 71.271 56.521 48.775 1.00 17.98 186 GLY B C 1
ATOM 3937 O O . GLY B 1 167 ? 71.285 55.620 49.602 1.00 17.36 186 GLY B O 1
ATOM 3938 N N . PRO B 1 168 ? 70.182 56.830 48.049 1.00 19.80 187 PRO B N 1
ATOM 3939 C CA . PRO B 1 168 ? 68.900 56.164 48.226 1.00 20.98 187 PRO B CA 1
ATOM 3940 C C . PRO B 1 168 ? 69.038 54.645 48.099 1.00 22.60 187 PRO B C 1
ATOM 3941 O O . PRO B 1 168 ? 69.873 54.186 47.317 1.00 21.16 187 PRO B O 1
ATOM 3945 N N . VAL B 1 169 ? 68.256 53.877 48.881 1.00 19.42 188 VAL B N 1
ATOM 3946 C CA . VAL B 1 169 ? 68.442 52.427 48.931 1.00 17.15 188 VAL B CA 1
ATOM 3947 C C . VAL B 1 169 ? 67.907 51.816 47.647 1.00 17.65 188 VAL B C 1
ATOM 3948 O O . VAL B 1 169 ? 66.750 52.060 47.262 1.00 20.32 188 VAL B O 1
ATOM 3952 N N . PRO B 1 170 ? 68.740 51.009 46.968 1.00 17.70 189 PRO B N 1
ATOM 3953 C CA . PRO B 1 170 ? 68.252 50.444 45.724 1.00 17.18 189 PRO B CA 1
ATOM 3954 C C . PRO B 1 170 ? 67.393 49.212 45.962 1.00 15.30 189 PRO B C 1
ATOM 3955 O O . PRO B 1 170 ? 67.613 48.449 46.915 1.00 17.68 189 PRO B O 1
ATOM 3959 N N . LEU B 1 171 ? 66.387 49.057 45.113 1.00 18.20 190 LEU B N 1
ATOM 3960 C CA . LEU B 1 171 ? 65.494 47.915 45.164 1.00 16.98 190 LEU B CA 1
ATOM 3961 C C . LEU B 1 171 ? 65.721 47.106 43.904 1.00 19.04 190 LEU B C 1
ATOM 3962 O O . LEU B 1 171 ? 65.995 47.679 42.845 1.00 19.93 190 LEU B O 1
ATOM 3967 N N . VAL B 1 172 ? 65.604 45.785 44.023 1.00 16.09 191 VAL B N 1
ATOM 3968 C CA . VAL B 1 172 ? 65.735 44.859 42.905 1.00 14.05 191 VAL B CA 1
ATOM 3969 C C . VAL B 1 172 ? 64.454 43.996 42.833 1.00 14.85 191 VAL B C 1
ATOM 3970 O O . VAL B 1 172 ? 63.972 43.458 43.854 1.00 15.97 191 VAL B O 1
ATOM 3974 N N . ARG B 1 173 ? 63.861 43.908 41.650 1.00 14.72 192 ARG B N 1
ATOM 3975 C CA . ARG B 1 173 ? 62.626 43.174 41.500 1.00 15.38 192 ARG B CA 1
ATOM 3976 C C . ARG B 1 173 ? 62.858 41.706 41.833 1.00 16.24 192 ARG B C 1
ATOM 3977 O O . ARG B 1 173 ? 63.969 41.163 41.657 1.00 12.13 192 ARG B O 1
ATOM 3985 N N . ASP B 1 174 ? 61.818 41.070 42.338 1.00 15.29 193 ASP B N 1
ATOM 3986 C CA . ASP B 1 174 ? 61.893 39.663 42.695 1.00 14.04 193 ASP B CA 1
ATOM 3987 C C . ASP B 1 174 ? 61.389 38.777 41.523 1.00 12.51 193 ASP B C 1
ATOM 3988 O O . ASP B 1 174 ? 61.375 37.535 41.619 1.00 16.55 193 ASP B O 1
ATOM 3993 N N . VAL B 1 175 ? 60.974 39.403 40.437 1.00 11.68 194 VAL B N 1
ATOM 3994 C CA . VAL B 1 175 ? 60.512 38.695 39.242 1.00 12.20 194 VAL B CA 1
ATOM 3995 C C . VAL B 1 175 ? 61.438 38.953 38.026 1.00 14.58 194 VAL B C 1
ATOM 3996 O O . VAL B 1 175 ? 62.163 39.944 37.996 1.00 12.11 194 VAL B O 1
ATOM 4000 N N . ALA B 1 176 ? 61.364 38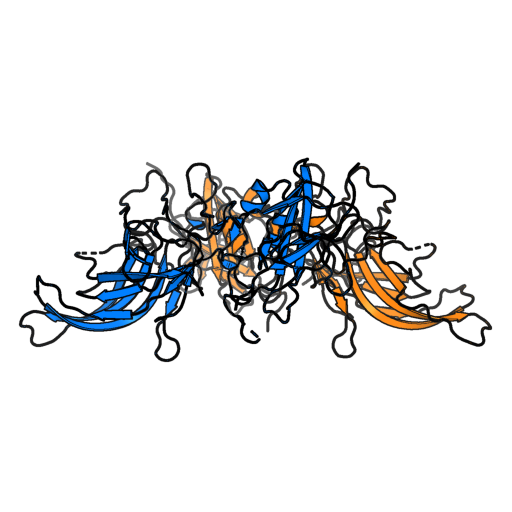.043 37.045 1.00 15.03 195 ALA B N 1
ATOM 4001 C CA . ALA B 1 176 ? 61.958 38.206 35.704 1.00 14.09 195 ALA B CA 1
ATOM 4002 C C . ALA B 1 176 ? 60.815 38.397 34.759 1.00 12.20 195 ALA B C 1
ATOM 4003 O O . ALA B 1 176 ? 59.650 38.044 35.076 1.00 10.24 195 ALA B O 1
ATOM 4005 N N . SER B 1 177 ? 61.139 38.979 33.611 1.00 13.59 196 SER B N 1
ATOM 4006 C CA . SER B 1 177 ? 60.213 39.123 32.500 1.00 14.27 196 SER B CA 1
ATOM 4007 C C . SER B 1 177 ? 60.619 38.238 31.320 1.00 12.82 196 SER B C 1
ATOM 4008 O O . SER B 1 177 ? 61.759 38.275 30.906 1.00 14.93 196 SER B O 1
ATOM 4011 N N . ILE B 1 178 ? 59.677 37.498 30.733 1.00 12.41 197 ILE B N 1
ATOM 4012 C CA . ILE B 1 178 ? 59.986 36.676 29.572 1.00 12.22 197 ILE B CA 1
ATOM 4013 C C . ILE B 1 178 ? 59.041 37.093 28.480 1.00 15.23 197 ILE B C 1
ATOM 4014 O O . ILE B 1 178 ? 57.846 37.177 28.704 1.00 14.04 197 ILE B O 1
ATOM 4019 N N . ALA B 1 179 ? 59.576 37.374 27.287 1.00 13.46 198 ALA B N 1
ATOM 4020 C CA . ALA B 1 179 ? 58.732 37.695 26.156 1.00 13.18 198 ALA B CA 1
ATOM 4021 C C . ALA B 1 179 ? 59.273 37.071 24.861 1.00 13.69 198 ALA B C 1
ATOM 4022 O O . ALA B 1 179 ? 60.494 36.849 24.734 1.00 13.13 198 ALA B O 1
ATOM 4024 N N . LEU B 1 180 ? 58.345 36.758 23.945 1.00 13.83 199 LEU B N 1
ATOM 4025 C CA . LEU B 1 180 ? 58.658 36.401 22.568 1.00 12.65 199 LEU B CA 1
ATOM 4026 C C . LEU B 1 180 ? 58.806 37.704 21.764 1.00 16.29 199 LEU B C 1
ATOM 4027 O O . LEU B 1 180 ? 57.823 38.368 21.428 1.00 15.54 199 LEU B O 1
ATOM 4032 N N . ALA B 1 181 ? 60.054 38.044 21.468 1.00 17.19 200 ALA B N 1
ATOM 4033 C CA . ALA B 1 181 ? 60.374 39.226 20.680 1.00 18.36 200 ALA B CA 1
ATOM 4034 C C . ALA B 1 181 ? 60.167 38.966 19.192 1.00 19.38 200 ALA B C 1
ATOM 4035 O O . ALA B 1 181 ? 59.844 39.876 18.469 1.00 19.80 200 ALA B O 1
ATOM 4037 N N . GLY B 1 182 ? 60.320 37.725 18.746 1.00 21.48 201 GLY B N 1
ATOM 4038 C CA . GLY B 1 182 ? 60.133 37.396 17.341 1.00 21.83 201 GLY B CA 1
ATOM 4039 C C . GLY B 1 182 ? 59.914 35.915 17.076 1.00 20.55 201 GLY B C 1
ATOM 4040 O O . GLY B 1 182 ? 60.433 35.059 17.795 1.00 18.66 201 GLY B O 1
ATOM 4041 N N . ALA B 1 183 ? 59.157 35.628 16.016 1.00 21.68 202 ALA B N 1
ATOM 4042 C CA . ALA B 1 183 ? 58.902 34.256 15.527 1.00 23.55 202 ALA B CA 1
ATOM 4043 C C . ALA B 1 183 ? 58.812 34.226 13.994 1.00 24.80 202 ALA B C 1
ATOM 4044 O O . ALA B 1 183 ? 57.709 34.140 13.431 1.00 27.52 202 ALA B O 1
ATOM 4046 N N . ASP B 1 184 ? 59.955 34.281 13.322 1.00 21.48 203 ASP B N 1
ATOM 4047 C CA . ASP B 1 184 ? 59.972 34.266 11.856 1.00 21.79 203 ASP B CA 1
ATOM 4048 C C . ASP B 1 184 ? 60.305 32.859 11.286 1.00 18.69 203 ASP B C 1
ATOM 4049 O O . ASP B 1 184 ? 60.468 31.898 12.036 1.00 19.10 203 ASP B O 1
ATOM 4054 N N . ILE B 1 185 ? 60.349 32.762 9.966 1.00 18.32 204 ILE B N 1
ATOM 4055 C CA . ILE B 1 185 ? 60.716 31.547 9.258 1.00 18.29 204 ILE B CA 1
ATOM 4056 C C . ILE B 1 185 ? 62.062 31.736 8.573 1.00 16.81 204 ILE B C 1
ATOM 4057 O O . ILE B 1 185 ? 62.474 32.887 8.250 1.00 17.12 204 ILE B O 1
ATOM 4062 N N . GLY B 1 186 ? 62.753 30.611 8.405 1.00 13.73 205 GLY B N 1
ATOM 4063 C CA . GLY B 1 186 ? 64.015 30.534 7.682 1.00 15.50 205 GLY B CA 1
ATOM 4064 C C . GLY B 1 186 ? 64.154 29.165 7.006 1.00 14.91 205 GLY B C 1
ATOM 4065 O O . GLY B 1 186 ? 63.388 28.257 7.290 1.00 14.84 205 GLY B O 1
ATOM 4066 N N . ASN B 1 187 ? 65.099 29.041 6.081 1.00 16.53 206 ASN B N 1
ATOM 4067 C CA . ASN B 1 187 ? 65.427 27.758 5.474 1.00 17.61 206 ASN B CA 1
ATOM 4068 C C . ASN B 1 187 ? 66.790 27.281 5.923 1.00 18.10 206 ASN B C 1
ATOM 4069 O O . ASN B 1 187 ? 67.754 28.035 5.817 1.00 15.57 206 ASN B O 1
ATOM 4074 N N . PRO B 1 188 ? 66.882 26.007 6.379 1.00 20.58 207 PRO B N 1
ATOM 4075 C CA . PRO B 1 188 ? 68.185 25.431 6.610 1.00 21.25 207 PRO B CA 1
ATOM 4076 C C . PRO B 1 188 ? 68.943 25.363 5.309 1.00 20.90 207 PRO B C 1
ATOM 4077 O O . PRO B 1 188 ? 68.354 25.068 4.257 1.00 16.54 207 PRO B O 1
ATOM 4081 N N . GLU B 1 189 ? 70.232 25.650 5.402 1.00 22.66 208 GLU B N 1
ATOM 4082 C CA . GLU B 1 189 ? 71.176 25.590 4.295 1.00 25.57 208 GLU B CA 1
ATOM 4083 C C . GLU B 1 189 ? 71.012 24.365 3.374 1.00 29.23 208 GLU B C 1
ATOM 4084 O O . GLU B 1 189 ? 71.006 24.486 2.150 1.00 30.18 208 GLU B O 1
ATOM 4090 N N . ASN B 1 190 ? 70.901 23.181 3.953 1.00 30.31 209 ASN B N 1
ATOM 4091 C CA . ASN B 1 190 ? 70.889 21.986 3.142 1.00 32.54 209 ASN B CA 1
ATOM 4092 C C . ASN B 1 190 ? 69.489 21.427 2.881 1.00 31.44 209 ASN B C 1
ATOM 4093 O O . ASN B 1 190 ? 69.360 20.306 2.434 1.00 31.19 209 ASN B O 1
ATOM 4098 N N . ALA B 1 191 ? 68.445 22.210 3.142 1.00 28.20 210 ALA B N 1
ATOM 4099 C CA . ALA B 1 191 ? 67.077 21.715 3.001 1.00 26.66 210 ALA B CA 1
ATOM 4100 C C . ALA B 1 191 ? 66.658 21.382 1.552 1.00 24.06 210 ALA B C 1
ATOM 4101 O O . ALA B 1 191 ? 67.041 22.053 0.618 1.00 21.44 210 ALA B O 1
ATOM 4103 N N . ASN B 1 192 ? 65.865 20.328 1.399 1.00 22.55 211 ASN B N 1
ATOM 4104 C CA . ASN B 1 192 ? 65.176 20.017 0.132 1.00 23.20 211 ASN B CA 1
ATOM 4105 C C . ASN B 1 192 ? 63.742 20.555 0.190 1.00 23.42 211 ASN B C 1
ATOM 4106 O O . ASN B 1 192 ? 62.817 19.966 -0.375 1.00 22.42 211 ASN B O 1
ATOM 4111 N N . TYR B 1 193 ? 63.559 21.652 0.929 1.00 20.30 212 TYR B N 1
ATOM 4112 C CA . TYR B 1 193 ? 62.290 22.336 1.022 1.00 20.11 212 TYR B CA 1
ATOM 4113 C C . TYR B 1 193 ? 62.483 23.800 1.352 1.00 19.95 212 TYR B C 1
ATOM 4114 O O . TYR B 1 193 ? 63.581 24.247 1.699 1.00 20.16 212 TYR B O 1
ATOM 4123 N N . GLU B 1 194 ? 61.380 24.527 1.267 1.00 17.05 213 GLU B N 1
ATOM 4124 C CA . GLU B 1 194 ? 61.353 25.929 1.544 1.00 18.03 213 GLU B CA 1
ATOM 4125 C C . GLU B 1 194 ? 60.256 26.243 2.550 1.00 18.14 213 GLU B C 1
ATOM 4126 O O . GLU B 1 194 ? 59.131 25.752 2.428 1.00 19.25 213 GLU B O 1
ATOM 4132 N N . SER B 1 195 ? 60.584 27.054 3.553 1.00 17.13 214 SER B N 1
ATOM 4133 C CA . SER B 1 195 ? 59.586 27.540 4.504 1.00 18.46 214 SER B CA 1
ATOM 4134 C C . SER B 1 195 ? 58.730 28.589 3.818 1.00 18.07 214 SER B C 1
ATOM 4135 O O . SER B 1 195 ? 59.257 29.466 3.145 1.00 13.76 214 SER B O 1
ATOM 4138 N N . LYS B 1 196 ? 57.412 28.512 3.985 1.00 16.88 215 LYS B N 1
ATOM 4139 C CA . LYS B 1 196 ? 56.530 29.508 3.341 1.00 17.51 215 LYS B CA 1
ATOM 4140 C C . LYS B 1 196 ? 55.842 30.428 4.311 1.00 17.32 215 LYS B C 1
ATOM 4141 O O . LYS B 1 196 ? 55.724 31.607 4.030 1.00 16.56 215 LYS B O 1
ATOM 4147 N N . SER B 1 197 ? 55.396 29.907 5.452 1.00 15.13 216 SER B N 1
ATOM 4148 C CA . SER B 1 197 ? 54.821 30.745 6.475 1.00 15.26 216 SER B CA 1
ATOM 4149 C C . SER B 1 197 ? 54.763 30.087 7.827 1.00 13.70 216 SER B C 1
ATOM 4150 O O . SER B 1 197 ? 54.788 28.841 7.961 1.00 13.87 216 SER B O 1
ATOM 4153 N N . PHE B 1 198 ? 54.697 30.948 8.841 1.00 15.05 217 PHE B N 1
ATOM 4154 C CA . PHE B 1 198 ? 54.340 30.521 10.158 1.00 15.37 217 PHE B CA 1
ATOM 4155 C C . PHE B 1 198 ? 53.330 31.474 10.718 1.00 18.51 217 PHE B C 1
ATOM 4156 O O . PHE B 1 198 ? 53.600 32.684 10.819 1.00 18.01 217 PHE B O 1
ATOM 4164 N N . VAL B 1 199 ? 52.166 30.928 11.087 1.00 18.46 218 VAL B N 1
ATOM 4165 C CA . VAL B 1 199 ? 51.108 31.724 11.693 1.00 18.81 218 VAL B CA 1
ATOM 4166 C C . VAL B 1 199 ? 51.044 31.353 13.194 1.00 16.12 218 VAL B C 1
ATOM 4167 O O . VAL B 1 199 ? 50.654 30.252 13.556 1.00 17.68 218 VAL B O 1
ATOM 4171 N N . LEU B 1 200 ? 51.475 32.291 14.036 1.00 18.68 219 LEU B N 1
ATOM 4172 C CA . LEU B 1 200 ? 51.497 32.174 15.491 1.00 17.85 219 LEU B CA 1
ATOM 4173 C C . LEU B 1 200 ? 50.100 32.254 16.073 1.00 18.67 219 LEU B C 1
ATOM 4174 O O . LEU B 1 200 ? 49.413 33.252 15.874 1.00 19.38 219 LEU B O 1
ATOM 4179 N N . LYS B 1 201 ? 49.721 31.245 16.842 1.00 18.04 220 LYS B N 1
ATOM 4180 C CA . LYS B 1 201 ? 48.412 31.183 17.476 1.00 17.96 220 LYS B CA 1
ATOM 4181 C C . LYS B 1 201 ? 48.456 31.348 19.014 1.00 18.75 220 LYS B C 1
ATOM 4182 O O . LYS B 1 201 ? 47.500 31.868 19.602 1.00 17.91 220 LYS B O 1
ATOM 4188 N N . GLU B 1 202 ? 49.546 30.904 19.657 1.00 16.55 221 GLU B N 1
ATOM 4189 C CA . GLU B 1 202 ? 49.604 30.830 21.127 1.00 16.48 221 GLU B CA 1
ATOM 4190 C C . GLU B 1 202 ? 51.052 30.859 21.632 1.00 14.20 221 GLU B C 1
ATOM 4191 O O . GLU B 1 202 ? 51.955 30.343 20.980 1.00 15.72 221 GLU B O 1
ATOM 4197 N N . VAL B 1 203 ? 51.265 31.522 22.753 1.00 12.26 222 VAL B N 1
ATOM 4198 C CA . VAL B 1 203 ? 52.541 31.567 23.454 1.00 13.85 222 VAL B CA 1
ATOM 4199 C C . VAL B 1 203 ? 52.276 31.259 24.934 1.00 16.26 222 VAL B C 1
ATOM 4200 O O . VAL B 1 203 ? 51.413 31.894 25.548 1.00 17.93 222 VAL B O 1
ATOM 4204 N N . PHE B 1 204 ? 52.980 30.304 25.530 1.00 14.27 223 PHE B N 1
ATOM 4205 C CA . PHE B 1 204 ? 52.796 30.092 26.964 1.00 13.24 223 PHE B CA 1
ATOM 4206 C C . PHE B 1 204 ? 54.036 29.650 27.674 1.00 13.09 223 PHE B C 1
ATOM 4207 O O . PHE B 1 204 ? 55.024 29.282 27.052 1.00 15.98 223 PHE B O 1
ATOM 4215 N N . ILE B 1 205 ? 53.967 29.702 28.999 1.00 11.26 224 ILE B N 1
ATOM 4216 C CA . ILE B 1 205 ? 55.091 29.364 29.836 1.00 9.80 224 ILE B CA 1
ATOM 4217 C C . ILE B 1 205 ? 54.763 28.076 30.583 1.00 11.85 224 ILE B C 1
ATOM 4218 O O . ILE B 1 205 ? 53.616 27.875 31.015 1.00 13.74 224 ILE B O 1
ATOM 4223 N N . ALA B 1 206 ? 55.755 27.178 30.703 1.00 11.29 225 ALA B N 1
ATOM 4224 C CA . ALA B 1 206 ? 55.647 25.999 31.559 1.00 8.15 225 ALA B CA 1
ATOM 4225 C C . ALA B 1 206 ? 56.800 26.007 32.547 1.00 11.91 225 ALA B C 1
ATOM 4226 O O . ALA B 1 206 ? 57.832 26.660 32.302 1.00 13.16 225 ALA B O 1
ATOM 4228 N N . SER B 1 207 ? 56.638 25.262 33.647 1.00 12.72 226 SER B N 1
ATOM 4229 C CA . SER B 1 207 ? 57.665 25.139 34.680 1.00 12.73 226 SER B CA 1
ATOM 4230 C C . SER B 1 207 ? 58.208 26.518 35.184 1.00 11.80 226 SER B C 1
ATOM 4231 O O . SER B 1 207 ? 59.406 26.685 35.394 1.00 10.48 226 SER B O 1
ATOM 4234 N N . ALA B 1 208 ? 57.291 27.473 35.379 1.00 11.68 227 ALA B N 1
ATOM 4235 C CA . ALA B 1 208 ? 57.548 28.726 36.107 1.00 10.94 227 ALA B CA 1
ATOM 4236 C C . ALA B 1 208 ? 57.477 28.463 37.587 1.00 12.00 227 ALA B C 1
ATOM 4237 O O . ALA B 1 208 ? 56.473 27.969 38.058 1.00 14.03 227 ALA B O 1
ATOM 4239 N N . LYS B 1 209 ? 58.548 28.739 38.332 1.00 11.12 228 LYS B N 1
ATOM 4240 C CA . LYS B 1 209 ? 58.470 28.590 39.773 1.00 11.82 228 LYS B CA 1
ATOM 4241 C C . LYS B 1 209 ? 57.502 29.651 40.290 1.00 12.08 228 LYS B C 1
ATOM 4242 O O . LYS B 1 209 ? 57.602 30.851 39.933 1.00 12.44 228 LYS B O 1
ATOM 4248 N N . GLY B 1 210 ? 56.503 29.195 41.048 1.00 12.59 229 GLY B N 1
ATOM 4249 C CA . GLY B 1 210 ? 55.455 30.069 41.579 1.00 12.66 229 GLY B CA 1
ATOM 4250 C C . GLY B 1 210 ? 55.698 30.606 42.978 1.00 10.26 229 GLY B C 1
ATOM 4251 O O . GLY B 1 210 ? 54.890 31.391 43.512 1.00 9.18 229 GLY B O 1
ATOM 4252 N N . VAL B 1 211 ? 56.819 30.206 43.551 1.00 10.03 230 VAL B N 1
ATOM 4253 C CA . VAL B 1 211 ? 57.243 30.610 44.887 1.00 8.68 230 VAL B CA 1
ATOM 4254 C C . VAL B 1 211 ? 58.652 31.112 44.819 1.00 9.29 230 VAL B C 1
ATOM 4255 O O . VAL B 1 211 ? 59.420 30.705 43.952 1.00 11.56 230 VAL B O 1
ATOM 4259 N N . SER B 1 212 ? 58.984 32.003 45.744 1.00 11.88 231 SER B N 1
ATOM 4260 C CA . SER B 1 212 ? 60.288 32.634 45.836 1.00 13.54 231 SER B CA 1
ATOM 4261 C C . SER B 1 212 ? 60.481 33.133 47.279 1.00 14.64 231 SER B C 1
ATOM 4262 O O . SER B 1 212 ? 59.492 33.458 47.974 1.00 13.88 231 SER B O 1
ATOM 4265 N N . SER B 1 213 ? 61.736 33.266 47.712 1.00 14.18 232 SER B N 1
ATOM 4266 C CA . SER B 1 213 ? 62.047 34.093 48.875 1.00 11.48 232 SER B CA 1
ATOM 4267 C C . SER B 1 213 ? 61.760 35.559 48.551 1.00 12.00 232 SER B C 1
ATOM 4268 O O . SER B 1 213 ? 61.851 35.978 47.388 1.00 13.69 232 SER B O 1
ATOM 4271 N N . VAL B 1 214 ? 61.422 36.349 49.564 1.00 11.49 233 VAL B N 1
ATOM 4272 C CA . VAL B 1 214 ? 61.153 37.793 49.353 1.00 11.26 233 VAL B CA 1
ATOM 4273 C C . VAL B 1 214 ? 62.428 38.667 49.135 1.00 14.19 233 VAL B C 1
ATOM 4274 O O . VAL B 1 214 ? 62.367 39.669 48.431 1.00 13.19 233 VAL B O 1
ATOM 4278 N N . ALA B 1 215 ? 63.558 38.256 49.707 1.00 12.39 234 ALA B N 1
ATOM 4279 C CA . ALA B 1 215 ? 64.769 39.094 49.748 1.00 13.77 234 ALA B CA 1
ATOM 4280 C C . ALA B 1 215 ? 66.025 38.230 49.865 1.00 10.29 234 ALA B C 1
ATOM 4281 O O . ALA B 1 215 ? 65.949 37.104 50.295 1.00 12.55 234 ALA B O 1
ATOM 4283 N N . SER B 1 216 ? 67.160 38.759 49.441 1.00 13.73 235 SER B N 1
ATOM 4284 C CA . SER B 1 216 ? 68.462 38.132 49.640 1.00 14.35 235 SER B CA 1
ATOM 4285 C C . SER B 1 216 ? 69.322 39.034 50.507 1.00 16.87 235 SER B C 1
ATOM 4286 O O . SER B 1 216 ? 69.098 40.234 50.550 1.00 13.97 235 SER B O 1
ATOM 4289 N N . THR B 1 217 ? 70.284 38.448 51.214 1.00 15.84 236 THR B N 1
ATOM 4290 C CA . THR B 1 217 ? 71.234 39.214 52.003 1.00 14.72 236 THR B CA 1
ATOM 4291 C C . THR B 1 217 ? 72.014 40.191 51.154 1.00 16.25 236 THR B C 1
ATOM 4292 O O . THR B 1 217 ? 72.121 41.374 51.515 1.00 16.50 236 THR B O 1
ATOM 4296 N N . GLU B 1 218 ? 72.530 39.727 50.022 1.00 18.21 237 GLU B N 1
ATOM 4297 C CA . GLU B 1 218 ? 73.296 40.592 49.119 1.00 17.12 237 GLU B CA 1
ATOM 4298 C C . GLU B 1 218 ? 72.399 41.253 48.115 1.00 17.22 237 GLU B C 1
ATOM 4299 O O . GLU B 1 218 ? 71.320 40.741 47.796 1.00 19.10 237 GLU B O 1
ATOM 4305 N N . GLU B 1 219 ? 72.824 42.397 47.585 1.00 17.26 238 GLU B N 1
ATOM 4306 C CA . GLU B 1 219 ? 72.004 43.069 46.588 1.00 17.09 238 GLU B CA 1
ATOM 4307 C C . GLU B 1 219 ? 71.923 42.232 45.320 1.00 18.49 238 GLU B C 1
ATOM 4308 O O . GLU B 1 219 ? 72.932 41.722 44.853 1.00 19.93 238 GLU B O 1
ATOM 4314 N N . TRP B 1 220 ? 70.720 42.073 44.771 1.00 20.26 239 TRP B N 1
ATOM 4315 C CA . TRP B 1 220 ? 70.507 41.263 43.558 1.00 20.26 239 TRP B CA 1
ATOM 4316 C C . TRP B 1 220 ? 70.974 39.821 43.774 1.00 19.99 239 TRP B C 1
ATOM 4317 O O . TRP B 1 220 ? 71.367 39.150 42.840 1.00 22.10 239 TRP B O 1
ATOM 4328 N N . GLY B 1 221 ? 70.931 39.352 45.010 1.00 17.78 240 GLY B N 1
ATOM 4329 C CA . GLY B 1 221 ? 71.282 37.994 45.318 1.00 18.10 240 GLY B CA 1
ATOM 4330 C C . GLY B 1 221 ? 70.159 37.017 45.015 1.00 18.03 240 GLY B C 1
ATOM 4331 O O . GLY B 1 221 ? 69.021 37.407 44.698 1.00 19.73 240 GLY B O 1
ATOM 4332 N N . THR B 1 222 ? 70.499 35.740 45.119 1.00 17.18 241 THR B N 1
ATOM 4333 C CA . THR B 1 222 ? 69.600 34.664 44.775 1.00 18.11 241 THR B CA 1
ATOM 4334 C C . THR B 1 222 ? 68.444 34.570 45.769 1.00 14.53 241 THR B C 1
ATOM 4335 O O . THR B 1 222 ? 68.639 34.657 46.989 1.00 13.49 241 THR B O 1
ATOM 4339 N N . ILE B 1 223 ? 67.236 34.469 45.225 1.00 14.39 242 ILE B N 1
ATOM 4340 C CA . ILE B 1 223 ? 66.016 34.309 45.998 1.00 13.98 242 ILE B CA 1
ATOM 4341 C C . ILE B 1 223 ? 65.193 33.062 45.611 1.00 16.54 242 ILE B C 1
ATOM 4342 O O . ILE B 1 223 ? 64.136 32.820 46.156 1.00 14.12 242 ILE B O 1
ATOM 4347 N N . GLU B 1 224 ? 65.714 32.256 44.699 1.00 15.27 243 GLU B N 1
ATOM 4348 C CA . GLU B 1 224 ? 65.068 31.049 44.278 1.00 13.43 243 GLU B CA 1
ATOM 4349 C C . GLU B 1 224 ? 64.772 30.089 45.412 1.00 13.13 243 GLU B C 1
ATOM 4350 O O . GLU B 1 224 ? 65.585 29.882 46.317 1.00 11.66 243 GLU B O 1
ATOM 4356 N N . LYS B 1 225 ? 63.619 29.450 45.355 1.00 12.60 244 LYS B N 1
ATOM 4357 C CA . LYS B 1 225 ? 63.353 28.360 46.286 1.00 12.93 244 LYS B CA 1
ATOM 4358 C C . LYS B 1 225 ? 63.802 27.040 45.692 1.00 11.97 244 LYS B C 1
ATOM 4359 O O . LYS B 1 225 ? 63.419 26.697 44.587 1.00 13.30 244 LYS B O 1
ATOM 4365 N N . ASP B 1 226 ? 64.555 26.269 46.462 1.00 10.44 245 ASP B N 1
ATOM 4366 C CA . ASP B 1 226 ? 64.755 24.879 46.133 1.00 13.76 245 ASP B CA 1
ATOM 4367 C C . ASP B 1 226 ? 63.401 24.124 46.185 1.00 16.69 245 ASP B C 1
ATOM 4368 O O . ASP B 1 226 ? 62.521 24.427 47.017 1.00 11.03 245 ASP B O 1
ATOM 4373 N N . PHE B 1 227 ? 63.269 23.146 45.282 1.00 13.75 246 PHE B N 1
ATOM 4374 C CA . PHE B 1 227 ? 62.086 22.339 45.164 1.00 13.64 246 PHE B CA 1
ATOM 4375 C C . PHE B 1 227 ? 62.464 20.889 45.542 1.00 15.06 246 PHE B C 1
ATOM 4376 O O . PHE B 1 227 ? 63.613 20.490 45.457 1.00 12.84 246 PHE B O 1
ATOM 4384 N N . PHE B 1 228 ? 61.464 20.107 45.912 1.00 14.22 247 PHE B N 1
ATOM 4385 C CA . PHE B 1 228 ? 61.644 18.721 46.303 1.00 12.79 247 PHE B CA 1
ATOM 4386 C C . PHE B 1 228 ? 62.659 18.618 47.439 1.00 13.89 247 PHE B C 1
ATOM 4387 O O . PHE B 1 228 ? 62.638 19.442 48.332 1.00 13.28 247 PHE B O 1
ATOM 4395 N N . GLY B 1 229 ? 63.510 17.597 47.440 1.00 17.65 248 GLY B N 1
ATOM 4396 C CA . GLY B 1 229 ? 64.431 17.368 48.560 1.00 19.49 248 GLY B CA 1
ATOM 4397 C C . GLY B 1 229 ? 63.717 17.403 49.901 1.00 20.50 248 GLY B C 1
ATOM 4398 O O . GLY B 1 229 ? 62.721 16.744 50.097 1.00 21.73 248 GLY B O 1
ATOM 4399 N N . ASP B 1 230 ? 64.220 18.220 50.808 1.00 22.90 249 ASP B N 1
ATOM 4400 C CA . ASP B 1 230 ? 63.652 18.350 52.131 1.00 27.21 249 ASP B CA 1
ATOM 4401 C C . ASP B 1 230 ? 62.640 19.489 52.190 1.00 24.91 249 ASP B C 1
ATOM 4402 O O . ASP B 1 230 ? 62.053 19.731 53.227 1.00 27.50 249 ASP B O 1
ATOM 4407 N N . THR B 1 231 ? 62.413 20.168 51.072 1.00 21.85 250 THR B N 1
ATOM 4408 C CA . THR B 1 231 ? 61.512 21.326 51.050 1.00 19.87 250 THR B CA 1
ATOM 4409 C C . THR B 1 231 ? 60.104 20.756 50.943 1.00 19.51 250 THR B C 1
ATOM 4410 O O . THR B 1 231 ? 59.945 19.563 50.758 1.00 23.39 250 THR B O 1
ATOM 4414 N N . HIS B 1 232 ? 59.094 21.596 51.073 1.00 21.02 251 HIS B N 1
ATOM 4415 C CA . HIS B 1 232 ? 57.706 21.186 50.818 1.00 19.79 251 HIS B CA 1
ATOM 4416 C C . HIS B 1 232 ? 57.161 21.824 49.518 1.00 17.66 251 HIS B C 1
ATOM 4417 O O . HIS B 1 232 ? 55.971 22.084 49.376 1.00 14.41 251 HIS B O 1
ATOM 4424 N N . PHE B 1 233 ? 58.048 22.093 48.573 1.00 15.06 252 PHE B N 1
ATOM 4425 C CA . PHE B 1 233 ? 57.644 22.603 47.276 1.00 14.75 252 PHE B CA 1
ATOM 4426 C C . PHE B 1 233 ? 57.757 21.459 46.268 1.00 14.78 252 PHE B C 1
ATOM 4427 O O . PHE B 1 233 ? 58.734 20.728 46.244 1.00 10.80 252 PHE B O 1
ATOM 4435 N N . GLY B 1 234 ? 56.748 21.333 45.430 1.00 15.41 253 GLY B N 1
ATOM 4436 C CA . GLY B 1 234 ? 56.663 20.294 44.457 1.00 14.86 253 GLY B CA 1
ATOM 4437 C C . GLY B 1 234 ? 56.015 20.764 43.185 1.00 14.52 253 GLY B C 1
ATOM 4438 O O . GLY B 1 234 ? 55.993 21.969 42.894 1.00 12.66 253 GLY B O 1
ATOM 4439 N N . TYR B 1 235 ? 55.482 19.812 42.423 1.00 13.88 254 TYR B N 1
ATOM 4440 C CA . TYR B 1 235 ? 54.970 20.093 41.083 1.00 12.91 254 TYR B CA 1
ATOM 4441 C C . TYR B 1 235 ? 53.867 21.119 41.066 1.00 14.49 254 TYR B C 1
ATOM 4442 O O . TYR B 1 235 ? 53.785 21.934 40.126 1.00 13.80 254 TYR B O 1
ATOM 4451 N N . LEU B 1 236 ? 53.007 21.104 42.085 1.00 11.29 255 LEU B N 1
ATOM 4452 C CA . LEU B 1 236 ? 51.930 22.114 42.152 1.00 13.15 255 LEU B CA 1
ATOM 4453 C C . LEU B 1 236 ? 52.448 23.563 42.320 1.00 12.73 255 LEU B C 1
ATOM 4454 O O . LEU B 1 236 ? 51.750 24.540 41.994 1.00 14.09 255 LEU B O 1
ATOM 4459 N N . ASP B 1 237 ? 53.667 23.704 42.819 1.00 11.60 256 ASP B N 1
ATOM 4460 C CA . ASP B 1 237 ? 54.338 24.994 42.928 1.00 10.58 256 ASP B CA 1
ATOM 4461 C C . ASP B 1 237 ? 54.965 25.457 41.635 1.00 13.05 256 ASP B C 1
ATOM 4462 O O . ASP B 1 237 ? 55.309 26.634 41.515 1.00 12.25 256 ASP B O 1
ATOM 4467 N N . TYR B 1 238 ? 55.095 24.564 40.663 1.00 12.44 257 TYR B N 1
ATOM 4468 C CA . TYR B 1 238 ? 55.400 24.990 39.296 1.00 12.79 257 TYR B CA 1
ATOM 4469 C C . TYR B 1 238 ? 54.068 25.448 38.690 1.00 14.14 257 TYR B C 1
ATOM 4470 O O . TYR B 1 238 ? 53.009 24.835 38.959 1.00 16.00 257 TYR B O 1
ATOM 4479 N N . LYS B 1 239 ? 54.112 26.529 37.917 1.00 11.28 258 LYS B N 1
ATOM 4480 C CA . LYS B 1 239 ? 52.926 27.066 37.257 1.00 11.93 258 LYS B CA 1
ATOM 4481 C C . LYS B 1 239 ? 53.123 26.989 35.757 1.00 11.17 258 LYS B C 1
ATOM 4482 O O . LYS B 1 239 ? 54.245 27.096 35.273 1.00 13.11 258 LYS B O 1
ATOM 4488 N N . VAL B 1 240 ? 52.017 26.798 35.044 1.00 10.75 259 VAL B N 1
ATOM 4489 C CA . VAL B 1 240 ? 52.016 26.595 33.636 1.00 9.50 259 VAL B CA 1
ATOM 4490 C C . VAL B 1 240 ? 50.799 27.333 33.087 1.00 14.10 259 VAL B C 1
ATOM 4491 O O . VAL B 1 240 ? 49.767 27.467 33.777 1.00 11.08 259 VAL B O 1
ATOM 4495 N N . GLY B 1 241 ? 50.904 27.833 31.864 1.00 12.31 260 GLY B N 1
ATOM 4496 C CA . GLY B 1 241 ? 49.809 28.614 31.279 1.00 12.53 260 GLY B CA 1
ATOM 4497 C C . GLY B 1 241 ? 48.573 27.853 30.808 1.00 14.63 260 GLY B C 1
ATOM 4498 O O . GLY B 1 241 ? 47.470 28.430 30.770 1.00 12.60 260 GLY B O 1
ATOM 4499 N N . LEU B 1 242 ? 48.787 26.587 30.414 1.00 13.49 261 LEU B N 1
ATOM 4500 C CA . LEU B 1 242 ? 47.808 25.725 29.816 1.00 14.26 261 LEU B CA 1
ATOM 4501 C C . LEU B 1 242 ? 47.877 24.317 30.415 1.00 15.19 261 LEU B C 1
ATOM 4502 O O . LEU B 1 242 ? 48.905 23.887 30.945 1.00 15.75 261 LEU B O 1
ATOM 4507 N N . LEU B 1 243 ? 46.746 23.625 30.369 1.00 15.66 262 LEU B N 1
ATOM 4508 C CA . LEU B 1 243 ? 46.675 22.234 30.804 1.00 15.09 262 LEU B CA 1
ATOM 4509 C C . LEU B 1 243 ? 46.300 21.381 29.617 1.00 17.77 262 LEU B C 1
ATOM 4510 O O . LEU B 1 243 ? 45.549 21.815 28.751 1.00 18.69 262 LEU B O 1
ATOM 4515 N N . PHE B 1 244 ? 46.812 20.167 29.573 1.00 19.48 263 PHE B N 1
ATOM 4516 C CA . PHE B 1 244 ? 46.533 19.298 28.448 1.00 24.45 263 PHE B CA 1
ATOM 4517 C C . PHE B 1 244 ? 45.873 18.004 28.907 1.00 27.40 263 PHE B C 1
ATOM 4518 O O . PHE B 1 244 ? 45.849 17.694 30.091 1.00 28.31 263 PHE B O 1
ATOM 4526 N N . LEU B 1 245 ? 45.313 17.268 27.951 1.00 35.50 264 LEU B N 1
ATOM 4527 C CA . LEU B 1 245 ? 44.579 16.022 28.247 1.00 40.04 264 LEU B CA 1
ATOM 4528 C C . LEU B 1 245 ? 45.551 14.937 28.727 1.00 42.62 264 LEU B C 1
ATOM 4529 O O . LEU B 1 245 ? 46.631 14.722 28.136 1.00 41.19 264 LEU B O 1
ATOM 4534 N N . THR B 1 246 ? 45.155 14.264 29.806 1.00 45.50 265 THR B N 1
ATOM 4535 C CA . THR B 1 246 ? 45.999 13.259 30.454 1.00 47.36 265 THR B CA 1
ATOM 4536 C C . THR B 1 246 ? 45.553 11.819 30.103 1.00 49.55 265 THR B C 1
ATOM 4537 O O . THR B 1 246 ? 46.088 10.846 30.649 1.00 49.50 265 THR B O 1
ATOM 4541 N N . SER B 1 247 ? 44.574 11.718 29.195 1.00 52.04 266 SER B N 1
ATOM 4542 C CA . SER B 1 247 ? 44.008 10.450 28.692 1.00 53.98 266 SER B CA 1
ATOM 4543 C C . SER B 1 247 ? 43.415 10.646 27.277 1.00 55.76 266 SER B C 1
ATOM 4544 O O . SER B 1 247 ? 43.000 11.760 26.906 1.00 57.13 266 SER B O 1
ATOM 4547 N N . PRO B 1 248 ? 43.409 9.579 26.464 1.00 55.85 267 PRO B N 1
ATOM 4548 C CA . PRO B 1 248 ? 44.051 8.291 26.740 1.00 55.10 267 PRO B CA 1
ATOM 4549 C C . PRO B 1 248 ? 45.596 8.400 26.730 1.00 53.58 267 PRO B C 1
ATOM 4550 O O . PRO B 1 248 ? 46.254 7.782 27.577 1.00 54.82 267 PRO B O 1
ATOM 4554 N N . ASN B 1 249 ? 46.158 9.179 25.793 1.00 50.12 268 ASN B N 1
ATOM 4555 C CA . ASN B 1 249 ? 47.568 9.589 25.868 1.00 45.01 268 ASN B CA 1
ATOM 4556 C C . ASN B 1 249 ? 47.686 10.793 26.818 1.00 41.25 268 ASN B C 1
ATOM 4557 O O . ASN B 1 249 ? 46.944 11.786 26.673 1.00 40.64 268 ASN B O 1
ATOM 4559 N N . ASN B 1 250 ? 48.571 10.686 27.817 1.00 35.42 269 ASN B N 1
ATOM 4560 C CA . ASN B 1 250 ? 48.838 11.790 28.724 1.00 30.19 269 ASN B CA 1
ATOM 4561 C C . ASN B 1 250 ? 49.797 12.792 28.097 1.00 26.28 269 ASN B C 1
ATOM 4562 O O . ASN B 1 250 ? 51.020 12.624 28.155 1.00 22.96 269 ASN B O 1
ATOM 4567 N N . ILE B 1 251 ? 49.255 13.843 27.499 1.00 23.99 270 ILE B N 1
ATOM 4568 C CA . ILE B 1 251 ? 50.122 14.832 26.878 1.00 23.39 270 ILE B CA 1
ATOM 4569 C C . ILE B 1 251 ? 50.386 16.065 27.778 1.00 21.75 270 ILE B C 1
ATOM 4570 O O . ILE B 1 251 ? 51.086 17.011 27.362 1.00 16.66 270 ILE B O 1
ATOM 4575 N N . ASP B 1 252 ? 49.874 16.039 29.022 1.00 18.90 271 ASP B N 1
ATOM 4576 C CA . ASP B 1 252 ? 50.193 17.091 30.002 1.00 16.32 271 ASP B CA 1
ATOM 4577 C C . ASP B 1 252 ? 51.599 16.943 30.627 1.00 16.67 271 ASP B C 1
ATOM 4578 O O . ASP B 1 252 ? 52.019 17.771 31.431 1.00 19.57 271 ASP B O 1
ATOM 4583 N N . GLU B 1 253 ? 52.327 15.914 30.219 1.00 17.14 272 GLU B N 1
ATOM 4584 C CA A GLU B 1 253 ? 53.664 15.622 30.733 0.50 19.10 272 GLU B CA 1
ATOM 4585 C CA B GLU B 1 253 ? 53.645 15.597 30.759 0.50 18.35 272 GLU B CA 1
ATOM 4586 C C . GLU B 1 253 ? 54.456 15.038 29.581 1.00 18.98 272 GLU B C 1
ATOM 4587 O O . GLU B 1 253 ? 53.892 14.478 28.655 1.00 21.18 272 GLU B O 1
ATOM 4598 N N . GLY B 1 254 ? 55.757 15.217 29.601 1.00 18.79 273 GLY B N 1
ATOM 4599 C CA . GLY B 1 254 ? 56.615 14.626 28.586 1.00 14.06 273 GLY B CA 1
ATOM 4600 C C . GLY B 1 254 ? 58.043 14.741 29.031 1.00 14.37 273 GLY B C 1
ATOM 4601 O O . GLY B 1 254 ? 58.320 15.042 30.207 1.00 15.93 273 GLY B O 1
ATOM 4602 N N . SER B 1 255 ? 58.960 14.509 28.100 1.00 14.37 274 SER B N 1
ATOM 4603 C CA . SER B 1 255 ? 60.395 14.600 28.382 1.00 15.03 274 SER B CA 1
ATOM 4604 C C . SER B 1 255 ? 60.810 16.035 28.717 1.00 15.39 274 SER B C 1
ATOM 4605 O O . SER B 1 255 ? 61.807 16.253 29.423 1.00 16.48 274 SER B O 1
ATOM 4608 N N . TYR B 1 256 ? 60.010 17.003 28.258 1.00 12.53 275 TYR B N 1
ATOM 4609 C CA . TYR B 1 256 ? 60.345 18.442 28.390 1.00 14.35 275 TYR B CA 1
ATOM 4610 C C . TYR B 1 256 ? 59.767 19.053 29.678 1.00 13.50 275 TYR B C 1
ATOM 4611 O O . TYR B 1 256 ? 60.232 20.111 30.122 1.00 12.87 275 TYR B O 1
ATOM 4620 N N . LYS B 1 257 ? 58.772 18.386 30.271 1.00 12.55 276 LYS B N 1
ATOM 4621 C CA . LYS B 1 257 ? 57.963 18.973 31.366 1.00 14.21 276 LYS B CA 1
ATOM 4622 C C . LYS B 1 257 ? 57.322 17.852 32.194 1.00 16.23 276 LYS B C 1
ATOM 4623 O O . LYS B 1 257 ? 56.557 17.033 31.671 1.00 16.92 276 LYS B O 1
ATOM 4629 N N . LYS B 1 258 ? 57.673 17.799 33.477 1.00 13.47 277 LYS B N 1
ATOM 4630 C CA . LYS B 1 258 ? 57.155 16.801 34.389 1.00 14.44 277 LYS B CA 1
ATOM 4631 C C . LYS B 1 258 ? 56.182 17.342 35.427 1.00 13.77 277 LYS B C 1
ATOM 4632 O O . LYS B 1 258 ? 56.273 18.491 35.864 1.00 11.94 277 LYS B O 1
ATOM 4638 N N . GLY B 1 259 ? 55.240 16.488 35.832 1.00 12.65 278 GLY B N 1
ATOM 4639 C CA . GLY B 1 259 ? 54.331 16.833 36.920 1.00 11.64 278 GLY B CA 1
ATOM 4640 C C . GLY B 1 259 ? 53.056 17.541 36.542 1.00 12.92 278 GLY B C 1
ATOM 4641 O O . GLY B 1 259 ? 52.985 18.237 35.555 1.00 16.33 278 GLY B O 1
ATOM 4642 N N . LEU B 1 260 ? 52.037 17.383 37.379 1.00 15.60 279 LEU B N 1
ATOM 4643 C CA . LEU B 1 260 ? 50.817 18.157 37.274 1.00 13.06 279 LEU B CA 1
ATOM 4644 C C . LEU B 1 260 ? 51.142 19.489 37.911 1.00 11.35 279 LEU B C 1
ATOM 4645 O O . LEU B 1 260 ? 51.290 19.584 39.132 1.00 14.05 279 LEU B O 1
ATOM 4650 N N . GLN B 1 261 ? 51.314 20.508 37.062 1.00 13.03 280 GLN B N 1
ATOM 4651 C CA . GLN B 1 261 ? 51.601 21.866 37.518 1.00 13.12 280 GLN B CA 1
ATOM 4652 C C . GLN B 1 261 ? 50.285 22.644 37.611 1.00 14.02 280 GLN B C 1
ATOM 4653 O O . GLN B 1 261 ? 49.277 22.252 37.036 1.00 15.53 280 GLN B O 1
ATOM 4659 N N . THR B 1 262 ? 50.291 23.741 38.337 1.00 13.71 281 THR B N 1
ATOM 4660 C CA . THR B 1 262 ? 49.101 24.544 38.521 1.00 13.41 281 THR B CA 1
ATOM 4661 C C . THR B 1 262 ? 48.924 25.493 37.345 1.00 10.27 281 THR B C 1
ATOM 4662 O O . THR B 1 262 ? 49.833 26.236 36.997 1.00 11.31 281 THR B O 1
ATOM 4666 N N . LYS B 1 263 ? 47.748 25.447 36.726 1.00 10.75 282 LYS B N 1
ATOM 4667 C CA . LYS B 1 263 ? 47.408 26.362 35.637 1.00 12.40 282 LYS B CA 1
ATOM 4668 C C . LYS B 1 263 ? 47.355 27.790 36.182 1.00 14.69 282 LYS B C 1
ATOM 4669 O O . LYS B 1 263 ? 46.730 28.019 37.230 1.00 14.97 282 LYS B O 1
ATOM 4675 N N . TYR B 1 264 ? 48.010 28.726 35.496 1.00 13.53 283 TYR B N 1
ATOM 4676 C CA . TYR B 1 264 ? 47.906 30.134 35.797 1.00 15.95 283 TYR B CA 1
ATOM 4677 C C . TYR B 1 264 ? 47.652 30.866 34.489 1.00 15.21 283 TYR B C 1
ATOM 4678 O O . TYR B 1 264 ? 48.500 30.883 33.583 1.00 17.10 283 TYR B O 1
ATOM 4687 N N . ASP B 1 265 ? 46.464 31.434 34.363 1.00 14.06 284 ASP B N 1
ATOM 4688 C CA . ASP B 1 265 ? 45.986 31.985 33.079 1.00 16.33 284 ASP B CA 1
ATOM 4689 C C . ASP B 1 265 ? 46.882 33.104 32.531 1.00 15.66 284 ASP B C 1
ATOM 4690 O O . ASP B 1 265 ? 47.085 33.217 31.326 1.00 17.02 284 ASP B O 1
ATOM 4695 N N . ALA B 1 266 ? 47.502 33.865 33.416 1.00 14.92 285 ALA B N 1
ATOM 4696 C CA . ALA B 1 266 ? 48.446 34.889 33.020 1.00 15.21 285 ALA B CA 1
ATOM 4697 C C . ALA B 1 266 ? 49.684 34.345 32.286 1.00 16.51 285 ALA B C 1
ATOM 4698 O O . ALA B 1 266 ? 50.402 35.123 31.655 1.00 14.17 285 ALA B O 1
ATOM 4700 N N . LEU B 1 267 ? 49.932 33.031 32.349 1.00 14.47 286 LEU B N 1
ATOM 4701 C CA . LEU B 1 267 ? 51.093 32.440 31.674 1.00 15.83 286 LEU B CA 1
ATOM 4702 C C . LEU B 1 267 ? 50.770 31.865 30.325 1.00 13.09 286 LEU B C 1
ATOM 4703 O O . LEU B 1 267 ? 51.564 31.123 29.775 1.00 14.68 286 LEU B O 1
ATOM 4708 N N . ALA B 1 268 ? 49.594 32.168 29.798 1.00 13.60 287 ALA B N 1
ATOM 4709 C CA . ALA B 1 268 ? 49.301 31.870 28.402 1.00 16.34 287 ALA B CA 1
ATOM 4710 C C . ALA B 1 268 ? 48.747 33.104 27.725 1.00 17.58 287 ALA B C 1
ATOM 4711 O O . ALA B 1 268 ? 48.083 33.930 28.356 1.00 15.38 287 ALA B O 1
ATOM 4713 N N . LYS B 1 269 ? 49.001 33.227 26.434 1.00 16.24 288 LYS B N 1
ATOM 4714 C CA . LYS B 1 269 ? 48.481 34.352 25.672 1.00 18.01 288 LYS B CA 1
ATOM 4715 C C . LYS B 1 269 ? 48.136 33.884 24.266 1.00 18.91 288 LYS B C 1
ATOM 4716 O O . LYS B 1 269 ? 48.960 33.252 23.596 1.00 17.23 288 LYS B O 1
ATOM 4722 N N . LYS B 1 270 ? 46.902 34.144 23.831 1.00 20.29 289 LYS B N 1
ATOM 4723 C CA . LYS B 1 270 ? 46.500 33.907 22.427 1.00 22.80 289 LYS B CA 1
ATOM 4724 C C . LYS B 1 270 ? 47.061 35.043 21.543 1.00 24.38 289 LYS B C 1
ATOM 4725 O O . LYS B 1 270 ? 47.128 36.188 21.988 1.00 24.61 289 LYS B O 1
ATOM 4731 N N . HIS B 1 271 ? 47.471 34.730 20.317 1.00 23.57 290 HIS B N 1
ATOM 4732 C CA . HIS B 1 271 ? 47.959 35.751 19.378 1.00 27.51 290 HIS B CA 1
ATOM 4733 C C . HIS B 1 271 ? 46.803 36.147 18.472 1.00 30.78 290 HIS B C 1
ATOM 4734 O O . HIS B 1 271 ? 46.408 35.383 17.582 1.00 32.57 290 HIS B O 1
ATOM 4741 N N . VAL B 1 272 ? 46.240 37.320 18.738 1.00 34.31 291 VAL B N 1
ATOM 4742 C CA . VAL B 1 272 ? 45.237 37.908 17.850 1.00 39.69 291 VAL B CA 1
ATOM 4743 C C . VAL B 1 272 ? 45.709 39.276 17.326 1.00 42.68 291 VAL B C 1
ATOM 4744 O O . VAL B 1 272 ? 46.387 40.049 18.030 1.00 41.12 291 VAL B O 1
ATOM 4748 N N . GLU B 1 273 ? 45.350 39.528 16.067 1.00 46.83 292 GLU B N 1
ATOM 4749 C CA . GLU B 1 273 ? 45.653 40.767 15.342 1.00 49.73 292 GLU B CA 1
ATOM 4750 C C . GLU B 1 273 ? 45.767 41.995 16.255 1.00 49.50 292 GLU B C 1
ATOM 4751 O O . GLU B 1 273 ? 46.847 42.582 16.404 1.00 50.38 292 GLU B O 1
ATOM 4757 N N . ASN B 1 274 ? 44.651 42.345 16.883 1.00 48.63 293 ASN B N 1
ATOM 4758 C CA . ASN B 1 274 ? 44.559 43.522 17.761 1.00 48.95 293 ASN B CA 1
ATOM 4759 C C . ASN B 1 274 ? 45.161 43.378 19.180 1.00 46.85 293 ASN B C 1
ATOM 4760 O O . ASN B 1 274 ? 45.011 44.281 20.004 1.00 46.02 293 ASN B O 1
ATOM 4765 N N . ASP B 1 275 ? 45.827 42.260 19.475 1.00 44.63 294 ASP B N 1
ATOM 4766 C CA . ASP B 1 275 ? 46.317 41.976 20.832 1.00 41.70 294 ASP B CA 1
ATOM 4767 C C . ASP B 1 275 ? 47.326 40.807 20.767 1.00 38.43 294 ASP B C 1
ATOM 4768 O O . ASP B 1 275 ? 46.980 39.654 21.074 1.00 37.13 294 ASP B O 1
ATOM 4773 N N . PRO B 1 276 ? 48.569 41.109 20.343 1.00 34.78 295 PRO B N 1
ATOM 4774 C CA . PRO B 1 276 ? 49.509 40.048 20.004 1.00 33.38 295 PRO B CA 1
ATOM 4775 C C . PRO B 1 276 ? 50.170 39.423 21.220 1.00 31.20 295 PRO B C 1
ATOM 4776 O O . PRO B 1 276 ? 50.206 40.031 22.306 1.00 28.03 295 PRO B O 1
ATOM 4780 N N . ALA B 1 277 ? 50.666 38.201 21.016 1.00 28.72 296 ALA B N 1
ATOM 4781 C CA . ALA B 1 277 ? 51.475 37.484 21.987 1.00 28.04 296 ALA B CA 1
ATOM 4782 C C . ALA B 1 277 ? 52.900 37.991 21.844 1.00 28.34 296 ALA B C 1
ATOM 4783 O O . ALA B 1 277 ? 53.683 37.928 22.790 1.00 30.30 296 ALA B O 1
ATOM 4785 N N . LEU B 1 278 ? 53.242 38.466 20.643 1.00 26.73 297 LEU B N 1
ATOM 4786 C CA . LEU B 1 278 ? 54.522 39.140 20.416 1.00 26.53 297 LEU B CA 1
ATOM 4787 C C . LEU B 1 278 ? 54.738 40.304 21.357 1.00 23.22 297 LEU B C 1
ATOM 4788 O O . LEU B 1 278 ? 53.906 41.184 21.467 1.00 21.03 297 LEU B O 1
ATOM 4793 N N . ASN B 1 279 ? 55.884 40.264 22.034 1.00 22.04 298 ASN B N 1
ATOM 4794 C CA . ASN B 1 279 ? 56.279 41.201 23.089 1.00 20.33 298 ASN B CA 1
ATOM 4795 C C . ASN B 1 279 ? 55.438 41.263 24.331 1.00 17.31 298 ASN B C 1
ATOM 4796 O O . ASN B 1 279 ? 55.735 42.045 25.225 1.00 19.37 298 ASN B O 1
ATOM 4801 N N . HIS B 1 280 ? 54.441 40.393 24.434 1.00 17.10 299 HIS B N 1
ATOM 4802 C CA . HIS B 1 280 ? 53.741 40.273 25.679 1.00 15.67 299 HIS B CA 1
ATOM 4803 C C . HIS B 1 280 ? 54.693 39.723 26.753 1.00 15.69 299 HIS B C 1
ATOM 4804 O O . HIS B 1 280 ? 55.256 38.633 26.575 1.00 17.28 299 HIS B O 1
ATOM 4811 N N . GLU B 1 281 ? 54.821 40.452 27.862 1.00 16.20 300 GLU B N 1
ATOM 4812 C CA . GLU B 1 281 ? 55.711 40.073 28.970 1.00 16.50 300 GLU B CA 1
ATOM 4813 C C . GLU B 1 281 ? 55.048 39.162 29.996 1.00 19.67 300 GLU B C 1
ATOM 4814 O O . GLU B 1 281 ? 53.966 39.433 30.488 1.00 19.84 300 GLU B O 1
ATOM 4820 N N . PHE B 1 282 ? 55.700 38.053 30.287 1.00 18.61 301 PHE B N 1
ATOM 4821 C CA . PHE B 1 282 ? 55.224 37.123 31.287 1.00 17.69 301 PHE B CA 1
ATOM 4822 C C . PHE B 1 282 ? 56.140 37.310 32.492 1.00 15.51 301 PHE B C 1
ATOM 4823 O O . PHE B 1 282 ? 57.354 37.345 32.323 1.00 15.57 301 PHE B O 1
ATOM 4831 N N . TYR B 1 283 ? 55.576 37.457 33.688 1.00 13.18 302 TYR B N 1
ATOM 4832 C CA . TYR B 1 283 ? 56.373 37.571 34.913 1.00 13.32 302 TYR B CA 1
ATOM 4833 C C . TYR B 1 283 ? 56.477 36.190 35.634 1.00 13.55 302 TYR B C 1
ATOM 4834 O O . TYR B 1 283 ? 55.459 35.470 35.804 1.00 14.13 302 TYR B O 1
ATOM 4843 N N . VAL B 1 284 ? 57.700 35.832 36.022 1.00 12.46 303 VAL B N 1
ATOM 4844 C CA . VAL B 1 284 ? 58.018 34.561 36.682 1.00 13.07 303 VAL B CA 1
ATOM 4845 C C . VAL B 1 284 ? 59.031 34.835 37.787 1.00 14.53 303 VAL B C 1
ATOM 4846 O O . VAL B 1 284 ? 59.660 35.930 37.826 1.00 15.18 303 VAL B O 1
ATOM 4850 N N . TYR B 1 285 ? 59.134 33.892 38.719 1.00 11.59 304 TYR B N 1
ATOM 4851 C CA . TYR B 1 285 ? 60.226 33.914 39.706 1.00 13.27 304 TYR B CA 1
ATOM 4852 C C . TYR B 1 285 ? 61.468 33.180 39.216 1.00 11.36 304 TYR B C 1
ATOM 4853 O O . TYR B 1 285 ? 61.468 32.559 38.163 1.00 11.00 304 TYR B O 1
ATOM 4862 N N . GLU B 1 286 ? 62.534 33.254 39.994 1.00 13.78 305 GLU B N 1
ATOM 4863 C CA . GLU B 1 286 ? 63.778 32.578 39.673 1.00 12.72 305 GLU B CA 1
ATOM 4864 C C . GLU B 1 286 ? 63.633 31.075 39.577 1.00 14.06 305 GLU B C 1
ATOM 4865 O O . GLU B 1 286 ? 63.025 30.440 40.442 1.00 12.25 305 GLU B O 1
ATOM 4871 N N . ASN B 1 287 ? 64.224 30.535 38.508 1.00 14.26 306 ASN B N 1
ATOM 4872 C CA . ASN B 1 287 ? 64.388 29.105 38.282 1.00 14.31 306 ASN B CA 1
ATOM 4873 C C . ASN B 1 287 ? 65.687 28.872 37.520 1.00 14.00 306 ASN B C 1
ATOM 4874 O O . ASN B 1 287 ? 65.770 29.107 36.292 1.00 13.44 306 ASN B O 1
ATOM 4879 N N . THR B 1 288 ? 66.696 28.465 38.259 1.00 13.35 307 THR B N 1
ATOM 4880 C CA . THR B 1 288 ? 67.944 27.997 37.655 1.00 12.72 307 THR B CA 1
ATOM 4881 C C . THR B 1 288 ? 68.146 26.497 37.860 1.00 12.55 307 THR B C 1
ATOM 4882 O O . THR B 1 288 ? 68.913 25.905 37.142 1.00 11.64 307 THR B O 1
ATOM 4886 N N . LYS B 1 289 ? 67.497 25.896 38.862 1.00 12.88 308 LYS B N 1
ATOM 4887 C CA . LYS B 1 289 ? 67.703 24.470 39.166 1.00 11.97 308 LYS B CA 1
ATOM 4888 C C . LYS B 1 289 ? 66.778 23.467 38.454 1.00 13.50 308 LYS B C 1
ATOM 4889 O O . LYS B 1 289 ? 67.149 22.317 38.249 1.00 11.95 308 LYS B O 1
ATOM 4895 N N . GLY B 1 290 ? 65.556 23.857 38.131 1.00 12.01 309 GLY B N 1
ATOM 4896 C CA . GLY B 1 290 ? 64.673 22.964 37.344 1.00 13.39 309 GLY B CA 1
ATOM 4897 C C . GLY B 1 290 ? 64.439 21.586 37.938 1.00 12.88 309 GLY B C 1
ATOM 4898 O O . GLY B 1 290 ? 64.323 20.592 37.198 1.00 13.10 309 GLY B O 1
ATOM 4899 N N . GLU B 1 291 ? 64.308 21.517 39.267 1.00 12.62 310 GLU B N 1
ATOM 4900 C CA . GLU B 1 291 ? 64.240 20.232 39.927 1.00 11.76 310 GLU B CA 1
ATOM 4901 C C . GLU B 1 291 ? 62.995 19.510 39.505 1.00 13.90 310 GLU B C 1
ATOM 4902 O O . GLU B 1 291 ? 61.915 20.124 39.313 1.00 10.66 310 GLU B O 1
ATOM 4908 N N . VAL B 1 292 ? 63.169 18.198 39.353 1.00 11.98 311 VAL B N 1
ATOM 4909 C CA . VAL B 1 292 ? 62.073 17.270 39.188 1.00 13.58 311 VAL B CA 1
ATOM 4910 C C . VAL B 1 292 ? 62.180 16.275 40.351 1.00 16.89 311 VAL B C 1
ATOM 4911 O O . VAL B 1 292 ? 63.166 16.247 41.085 1.00 17.52 311 VAL B O 1
ATOM 4915 N N . LYS B 1 293 ? 61.151 15.461 40.520 1.00 18.28 312 LYS B N 1
ATOM 4916 C CA . LYS B 1 293 ? 61.098 14.515 41.632 1.00 19.21 312 LYS B CA 1
ATOM 4917 C C . LYS B 1 293 ? 62.077 13.331 41.353 1.00 17.53 312 LYS B C 1
ATOM 4918 O O . LYS B 1 293 ? 62.325 12.952 40.219 1.00 20.43 312 LYS B O 1
ATOM 4924 N N . SER B 1 294 ? 62.669 12.755 42.377 1.00 21.18 313 SER B N 1
ATOM 4925 C CA . SER B 1 294 ? 63.613 11.673 42.143 1.00 21.80 313 SER B CA 1
ATOM 4926 C C . SER B 1 294 ? 62.822 10.471 41.641 1.00 21.27 313 SER B C 1
ATOM 4927 O O . SER B 1 294 ? 61.658 10.297 41.983 1.00 24.15 313 SER B O 1
ATOM 4930 N N . GLY B 1 295 ? 63.435 9.676 40.786 1.00 23.04 314 GLY B N 1
ATOM 4931 C CA . GLY B 1 295 ? 62.764 8.514 40.207 1.00 23.63 314 GLY B CA 1
ATOM 4932 C C . GLY B 1 295 ? 61.828 8.829 39.067 1.00 24.23 314 GLY B C 1
ATOM 4933 O O . GLY B 1 295 ? 61.041 7.973 38.621 1.00 25.44 314 GLY B O 1
ATOM 4934 N N . GLU B 1 296 ? 61.904 10.055 38.574 1.00 23.72 315 GLU B N 1
ATOM 4935 C CA . GLU B 1 296 ? 61.134 10.436 37.422 1.00 23.20 315 GLU B CA 1
ATOM 4936 C C . GLU B 1 296 ? 61.836 9.790 36.243 1.00 23.19 315 GLU B C 1
ATOM 4937 O O . GLU B 1 296 ? 63.053 9.778 36.204 1.00 22.98 315 GLU B O 1
ATOM 4943 N N . SER B 1 297 ? 61.087 9.201 35.320 1.00 21.44 316 SER B N 1
ATOM 4944 C CA . SER B 1 297 ? 61.683 8.581 34.144 1.00 25.45 316 SER B CA 1
ATOM 4945 C C . SER B 1 297 ? 61.612 9.486 32.922 1.00 26.79 316 SER B C 1
ATOM 4946 O O . SER B 1 297 ? 60.818 10.412 32.904 1.00 28.44 316 SER B O 1
ATOM 4949 N N . ASN B 1 298 ? 62.468 9.239 31.920 1.00 26.27 317 ASN B N 1
ATOM 4950 C CA . ASN B 1 298 ? 62.325 9.870 30.613 1.00 26.47 317 ASN B CA 1
ATOM 4951 C C . ASN B 1 298 ? 62.444 11.412 30.717 1.00 25.14 317 ASN B C 1
ATOM 4952 O O . ASN B 1 298 ? 61.645 12.147 30.153 1.00 25.68 317 ASN B O 1
ATOM 4957 N N . VAL B 1 299 ? 63.448 11.873 31.457 1.00 21.44 318 VAL B N 1
ATOM 4958 C CA . VAL B 1 299 ? 63.667 13.286 31.722 1.00 21.61 318 VAL B CA 1
ATOM 4959 C C . VAL B 1 299 ? 64.734 13.823 30.786 1.00 21.60 318 VAL B C 1
ATOM 4960 O O . VAL B 1 299 ? 65.871 13.394 30.873 1.00 22.32 318 VAL B O 1
ATOM 4964 N N . ASN B 1 300 ? 64.391 14.748 29.895 1.00 19.82 319 ASN B N 1
ATOM 4965 C CA . ASN B 1 300 ? 65.417 15.512 29.198 1.00 16.99 319 ASN B CA 1
ATOM 4966 C C . ASN B 1 300 ? 65.796 16.669 30.129 1.00 17.02 319 ASN B C 1
ATOM 4967 O O . ASN B 1 300 ? 65.055 17.636 30.296 1.00 15.18 319 ASN B O 1
ATOM 4972 N N . GLU B 1 301 ? 66.952 16.565 30.766 1.00 18.35 320 GLU B N 1
ATOM 4973 C CA . GLU B 1 301 ? 67.318 17.558 31.778 1.00 19.63 320 GLU B CA 1
ATOM 4974 C C . GLU B 1 301 ? 67.697 18.947 31.262 1.00 18.13 320 GLU B C 1
ATOM 4975 O O . GLU B 1 301 ? 67.927 19.849 32.074 1.00 17.30 320 GLU B O 1
ATOM 4981 N N . ALA B 1 302 ? 67.770 19.132 29.941 1.00 17.35 321 ALA B N 1
ATOM 4982 C CA . ALA B 1 302 ? 67.948 20.476 29.372 1.00 17.59 321 ALA B CA 1
ATOM 4983 C C . ALA B 1 302 ? 66.624 21.226 29.438 1.00 17.00 321 ALA B C 1
ATOM 4984 O O . ALA B 1 302 ? 66.608 22.457 29.462 1.00 18.07 321 ALA B O 1
ATOM 4986 N N . TYR B 1 303 ? 65.511 20.482 29.530 1.00 17.12 322 TYR B N 1
ATOM 4987 C CA . TYR B 1 303 ? 64.180 21.071 29.503 1.00 14.50 322 TYR B CA 1
ATOM 4988 C C . TYR B 1 303 ? 63.376 20.940 30.829 1.00 16.93 322 TYR B C 1
ATOM 4989 O O . TYR B 1 303 ? 62.917 21.941 31.351 1.00 13.71 322 TYR B O 1
ATOM 4998 N N . ALA B 1 304 ? 63.196 19.713 31.338 1.00 15.62 323 ALA B N 1
ATOM 4999 C CA . ALA B 1 304 ? 62.373 19.502 32.531 1.00 16.06 323 ALA B CA 1
ATOM 5000 C C . ALA B 1 304 ? 63.214 19.679 33.788 1.00 14.78 323 ALA B C 1
ATOM 5001 O O . ALA B 1 304 ? 64.229 19.047 33.886 1.00 14.19 323 ALA B O 1
ATOM 5003 N N . ASN B 1 305 ? 62.816 20.492 34.775 1.00 15.80 324 ASN B N 1
ATOM 5004 C CA . ASN B 1 305 ? 61.659 21.405 34.760 1.00 13.98 324 ASN B CA 1
ATOM 5005 C C . ASN B 1 305 ? 62.207 22.813 34.813 1.00 13.54 324 ASN B C 1
ATOM 5006 O O . ASN B 1 305 ? 61.933 23.599 35.748 1.00 12.16 324 ASN B O 1
ATOM 5011 N N . HIS B 1 306 ? 63.069 23.106 33.840 1.00 13.47 325 HIS B N 1
ATOM 5012 C CA . HIS B 1 306 ? 63.462 24.490 33.556 1.00 12.08 325 HIS B CA 1
ATOM 5013 C C . HIS B 1 306 ? 62.255 25.191 32.947 1.00 12.73 325 HIS B C 1
ATOM 5014 O O . HIS B 1 306 ? 61.426 24.571 32.253 1.00 11.11 325 HIS B O 1
ATOM 5021 N N . THR B 1 307 ? 62.128 26.472 33.274 1.00 10.56 326 THR B N 1
ATOM 5022 C CA . THR B 1 307 ? 61.139 27.337 32.678 1.00 12.05 326 THR B CA 1
ATOM 5023 C C . THR B 1 307 ? 61.245 27.380 31.148 1.00 11.18 326 THR B C 1
ATOM 5024 O O . THR B 1 307 ? 62.305 27.664 30.587 1.00 11.90 326 THR B O 1
ATOM 5028 N N . LEU B 1 308 ? 60.126 27.019 30.517 1.00 10.99 327 LEU B N 1
ATOM 5029 C CA . LEU B 1 308 ? 60.004 26.924 29.084 1.00 12.14 327 LEU B CA 1
ATOM 5030 C C . LEU B 1 308 ? 59.065 28.003 28.563 1.00 13.40 327 LEU B C 1
ATOM 5031 O O . LEU B 1 308 ? 58.028 28.352 29.196 1.00 15.32 327 LEU B O 1
ATOM 5036 N N . LEU B 1 309 ? 59.446 28.550 27.415 1.00 14.38 328 LEU B N 1
ATOM 5037 C CA . LEU B 1 309 ? 58.540 29.327 26.599 1.00 14.15 328 LEU B CA 1
ATOM 5038 C C . LEU B 1 309 ? 58.239 28.468 25.408 1.00 15.27 328 LEU B C 1
ATOM 5039 O O . LEU B 1 309 ? 59.157 27.978 24.716 1.00 16.33 328 LEU B O 1
ATOM 5044 N N . ILE B 1 310 ? 56.940 28.277 25.185 1.00 12.92 329 ILE B N 1
ATOM 5045 C CA . ILE B 1 310 ? 56.457 27.403 24.134 1.00 11.62 329 ILE B CA 1
ATOM 5046 C C . ILE B 1 310 ? 55.500 28.164 23.211 1.00 13.12 329 ILE B C 1
ATOM 5047 O O . ILE B 1 310 ? 54.588 28.888 23.691 1.00 10.17 329 ILE B O 1
ATOM 5052 N N . VAL B 1 311 ? 55.702 28.029 21.904 1.00 14.19 330 VAL B N 1
ATOM 5053 C CA . VAL B 1 311 ? 54.806 28.643 20.928 1.00 15.39 330 VAL B CA 1
ATOM 5054 C C . VAL B 1 311 ? 54.060 27.580 20.164 1.00 16.52 330 VAL B C 1
ATOM 5055 O O . VAL B 1 311 ? 54.556 26.472 19.995 1.00 18.58 330 VAL B O 1
ATOM 5059 N N . LYS B 1 312 ? 52.838 27.928 19.749 1.00 15.80 331 LYS B N 1
ATOM 5060 C CA . LYS B 1 312 ? 52.017 27.091 18.882 1.00 13.80 331 LYS B CA 1
ATOM 5061 C C . LYS B 1 312 ? 51.597 27.867 17.651 1.00 14.94 331 LYS B C 1
ATOM 5062 O O . LYS B 1 312 ? 51.147 29.021 17.766 1.00 16.30 331 LYS B O 1
ATOM 5068 N N . GLY B 1 313 ? 51.746 27.247 16.483 1.00 13.81 332 GLY B N 1
ATOM 5069 C CA . GLY B 1 313 ? 51.247 27.820 15.245 1.00 17.11 332 GLY B CA 1
ATOM 5070 C C . GLY B 1 313 ? 51.139 26.844 14.085 1.00 16.62 332 GLY B C 1
ATOM 5071 O O . GLY B 1 313 ? 51.396 25.655 14.237 1.00 16.19 332 GLY B O 1
ATOM 5072 N N . ASP B 1 314 ? 50.760 27.389 12.932 1.00 18.19 333 ASP B N 1
ATOM 5073 C CA . ASP B 1 314 ? 50.619 26.653 11.680 1.00 16.48 333 ASP B CA 1
ATOM 5074 C C . ASP B 1 314 ? 51.815 26.999 10.801 1.00 15.37 333 ASP B C 1
ATOM 5075 O O . ASP B 1 314 ? 52.020 28.170 10.456 1.00 15.37 333 ASP B O 1
ATOM 5080 N N . TYR B 1 315 ? 52.589 25.973 10.431 1.00 15.11 334 TYR B N 1
ATOM 5081 C CA . TYR B 1 315 ? 53.787 26.107 9.611 1.00 13.84 334 TYR B CA 1
ATOM 5082 C C . TYR B 1 315 ? 53.541 25.491 8.239 1.00 15.18 334 TYR B C 1
ATOM 5083 O O . TYR B 1 315 ? 53.113 24.363 8.157 1.00 20.03 334 TYR B O 1
ATOM 5092 N N . THR B 1 316 ? 53.848 26.218 7.171 1.00 18.77 335 THR B N 1
ATOM 5093 C CA . THR B 1 316 ? 53.701 25.728 5.772 1.00 15.23 335 THR B CA 1
ATOM 5094 C C . THR B 1 316 ? 55.050 25.720 5.090 1.00 14.12 335 THR B C 1
ATOM 5095 O O . THR B 1 316 ? 55.820 26.656 5.256 1.00 14.74 335 THR B O 1
ATOM 5099 N N . TYR B 1 317 ? 55.344 24.654 4.339 1.00 14.06 336 TYR B N 1
ATOM 5100 C CA . TYR B 1 317 ? 56.559 24.532 3.575 1.00 13.38 336 TYR B CA 1
ATOM 5101 C C . TYR B 1 317 ? 56.277 23.891 2.214 1.00 16.30 336 TYR B C 1
ATOM 5102 O O . TYR B 1 317 ? 55.276 23.207 2.044 1.00 14.82 336 TYR B O 1
ATOM 5111 N N . LEU B 1 318 ? 57.183 24.120 1.270 1.00 16.74 337 LEU B N 1
ATOM 5112 C CA . LEU B 1 318 ? 57.074 23.626 -0.099 1.00 17.75 337 LEU B CA 1
ATOM 5113 C C . LEU B 1 318 ? 58.297 22.774 -0.371 1.00 18.00 337 LEU B C 1
ATOM 5114 O O . LEU B 1 318 ? 59.411 23.292 -0.421 1.00 15.94 337 LEU B O 1
ATOM 5119 N N . PRO B 1 319 ? 58.100 21.445 -0.477 1.00 16.28 338 PRO B N 1
ATOM 5120 C CA . PRO B 1 319 ? 59.223 20.583 -0.833 1.00 20.06 338 PRO B CA 1
ATOM 5121 C C . PRO B 1 319 ? 59.778 20.936 -2.222 1.00 24.33 338 PRO B C 1
ATOM 5122 O O . PRO B 1 319 ? 59.016 21.399 -3.105 1.00 21.73 338 PRO B O 1
ATOM 5126 N N . GLN B 1 320 ? 61.091 20.762 -2.387 1.00 27.58 339 GLN B N 1
ATOM 5127 C CA . GLN B 1 320 ? 61.754 20.927 -3.673 1.00 30.84 339 GLN B CA 1
ATOM 5128 C C . GLN B 1 320 ? 60.989 20.093 -4.697 1.00 32.63 339 GLN B C 1
ATOM 5129 O O . GLN B 1 320 ? 60.893 18.871 -4.557 1.00 30.52 339 GLN B O 1
ATOM 5131 N N . GLY B 1 321 ? 60.400 20.770 -5.681 1.00 33.61 340 GLY B N 1
ATOM 5132 C CA . GLY B 1 321 ? 59.690 20.097 -6.764 1.00 35.33 340 GLY B CA 1
ATOM 5133 C C . GLY B 1 321 ? 58.187 19.906 -6.601 1.00 35.85 340 GLY B C 1
ATOM 5134 O O . GLY B 1 321 ? 57.498 19.553 -7.563 1.00 39.25 340 GLY B O 1
ATOM 5135 N N . ALA B 1 322 ? 57.664 20.097 -5.397 1.00 33.19 341 ALA B N 1
ATOM 5136 C CA . ALA B 1 322 ? 56.265 19.779 -5.128 1.00 31.02 341 ALA B CA 1
ATOM 5137 C C . ALA B 1 322 ? 55.374 20.803 -5.819 1.00 29.81 341 ALA B C 1
ATOM 5138 O O . ALA B 1 322 ? 55.766 21.945 -6.015 1.00 28.31 341 ALA B O 1
ATOM 5140 N N . LYS B 1 323 ? 54.185 20.376 -6.226 1.00 31.28 342 LYS B N 1
ATOM 5141 C CA . LYS B 1 323 ? 53.236 21.278 -6.876 1.00 32.90 342 LYS B CA 1
ATOM 5142 C C . LYS B 1 323 ? 52.492 22.121 -5.824 1.00 31.97 342 LYS B C 1
ATOM 5143 O O . LYS B 1 323 ? 52.062 23.236 -6.101 1.00 37.22 342 LYS B O 1
ATOM 5145 N N . GLU B 1 324 ? 52.358 21.579 -4.615 1.00 30.24 343 GLU B N 1
ATOM 5146 C CA . GLU B 1 324 ? 51.563 22.173 -3.543 1.00 28.89 343 GLU B CA 1
ATOM 5147 C C . GLU B 1 324 ? 52.385 22.274 -2.260 1.00 25.50 343 GLU B C 1
ATOM 5148 O O . GLU B 1 324 ? 53.224 21.434 -2.006 1.00 25.34 343 GLU B O 1
ATOM 5154 N N . SER B 1 325 ? 52.093 23.254 -1.429 1.00 24.95 344 SER B N 1
ATOM 5155 C CA . SER B 1 325 ? 52.724 23.354 -0.123 1.00 23.63 344 SER B CA 1
ATOM 5156 C C . SER B 1 325 ? 51.976 22.502 0.904 1.00 22.85 344 SER B C 1
ATOM 5157 O O . SER B 1 325 ? 50.851 22.075 0.673 1.00 22.51 344 SER B O 1
ATOM 5160 N N . ILE B 1 326 ? 52.638 22.242 2.023 1.00 19.06 345 ILE B N 1
ATOM 5161 C CA . ILE B 1 326 ? 52.151 21.383 3.074 1.00 17.39 345 ILE B CA 1
ATOM 5162 C C . ILE B 1 326 ? 52.079 22.262 4.313 1.00 19.20 345 ILE B C 1
ATOM 5163 O O . ILE B 1 326 ? 53.035 22.993 4.642 1.00 15.35 345 ILE B O 1
ATOM 5168 N N . THR B 1 327 ? 50.896 22.303 4.912 1.00 19.65 346 THR B N 1
ATOM 5169 C CA . THR B 1 327 ? 50.700 23.002 6.161 1.00 19.00 346 THR B CA 1
ATOM 5170 C C . THR B 1 327 ? 50.554 21.997 7.279 1.00 19.81 346 THR B C 1
ATOM 5171 O O . THR B 1 327 ? 49.693 21.146 7.207 1.00 20.20 346 THR B O 1
ATOM 5175 N N . LYS B 1 328 ? 51.374 22.086 8.322 1.00 19.17 347 LYS B N 1
ATOM 5176 C CA A LYS B 1 328 ? 51.156 21.271 9.517 0.50 19.18 347 LYS B CA 1
ATOM 5177 C CA B LYS B 1 328 ? 51.179 21.273 9.509 0.50 17.88 347 LYS B CA 1
ATOM 5178 C C . LYS B 1 328 ? 50.526 22.177 10.577 1.00 20.22 347 LYS B C 1
ATOM 5179 O O . LYS B 1 328 ? 51.124 23.181 11.015 1.00 17.46 347 LYS B O 1
ATOM 5190 N N . GLU B 1 329 ? 49.290 21.854 10.988 1.00 20.73 348 GLU B N 1
ATOM 5191 C CA . GLU B 1 329 ? 48.572 22.731 11.907 1.00 19.36 348 GLU B CA 1
ATOM 5192 C C . GLU B 1 329 ? 48.939 22.446 13.339 1.00 18.62 348 GLU B C 1
ATOM 5193 O O . GLU B 1 329 ? 49.365 21.353 13.663 1.00 20.46 348 GLU B O 1
ATOM 5199 N N . ASN B 1 330 ? 48.818 23.476 14.170 1.00 19.23 349 ASN B N 1
ATOM 5200 C CA . ASN B 1 330 ? 48.950 23.355 15.603 1.00 19.56 349 ASN B CA 1
ATOM 5201 C C . ASN B 1 330 ? 50.249 22.639 16.020 1.00 21.34 349 ASN B C 1
ATOM 5202 O O . ASN B 1 330 ? 50.238 21.776 16.904 1.00 22.04 349 ASN B O 1
ATOM 5207 N N . CYS B 1 331 ? 51.353 23.026 15.350 1.00 19.69 350 CYS B N 1
ATOM 5208 C CA . CYS B 1 331 ? 52.742 22.644 15.686 1.00 19.76 350 CYS B CA 1
ATOM 5209 C C . CYS B 1 331 ? 53.218 23.381 16.917 1.00 16.70 350 CYS B C 1
ATOM 5210 O O . CYS B 1 331 ? 53.004 24.594 17.016 1.00 14.08 350 CYS B O 1
ATOM 5213 N N . TYR B 1 332 ? 53.935 22.677 17.793 1.00 17.69 351 TYR B N 1
ATOM 5214 C CA . TYR B 1 332 ? 54.586 23.272 18.967 1.00 15.26 351 TYR B CA 1
ATOM 5215 C C . TYR B 1 332 ? 56.108 23.356 18.831 1.00 15.79 351 TYR B C 1
ATOM 5216 O O . TYR B 1 332 ? 56.753 22.452 18.304 1.00 12.69 351 TYR B O 1
ATOM 5225 N N . TYR B 1 333 ? 56.652 24.466 19.341 1.00 16.50 352 TYR B N 1
ATOM 5226 C CA . TYR B 1 333 ? 58.082 24.675 19.526 1.00 15.45 352 TYR B CA 1
ATOM 5227 C C . TYR B 1 333 ? 58.406 25.170 20.946 1.00 17.00 352 TYR B C 1
ATOM 5228 O O . TYR B 1 333 ? 57.979 26.261 21.327 1.00 13.48 352 TYR B O 1
ATOM 5237 N N . ALA B 1 334 ? 59.191 24.389 21.699 1.00 14.84 353 ALA B N 1
ATOM 5238 C CA . ALA B 1 334 ? 59.544 24.689 23.100 1.00 14.16 353 ALA B CA 1
ATOM 5239 C C . ALA B 1 334 ? 60.996 25.098 23.232 1.00 15.41 353 ALA B C 1
ATOM 5240 O O . ALA B 1 334 ? 61.855 24.473 22.643 1.00 16.45 353 ALA B O 1
ATOM 5242 N N . ILE B 1 335 ? 61.254 26.113 24.054 1.00 14.13 354 ILE B N 1
ATOM 5243 C CA . ILE B 1 335 ? 62.564 26.660 24.306 1.00 18.49 354 ILE B CA 1
ATOM 5244 C C . ILE B 1 335 ? 62.863 26.717 25.808 1.00 16.86 354 ILE B C 1
ATOM 5245 O O . ILE B 1 335 ? 62.079 27.266 26.566 1.00 13.91 354 ILE B O 1
ATOM 5250 N N . PRO B 1 336 ? 64.010 26.166 26.235 1.00 12.56 355 PRO B N 1
ATOM 5251 C CA . PRO B 1 336 ? 64.402 26.382 27.617 1.00 15.73 355 PRO B CA 1
ATOM 5252 C C . PRO B 1 336 ? 64.958 27.787 27.773 1.00 17.96 355 PRO B C 1
ATOM 5253 O O . PRO B 1 336 ? 65.989 28.088 27.164 1.00 20.17 355 PRO B O 1
ATOM 5257 N N . VAL B 1 337 ? 64.293 28.632 28.575 1.00 14.55 356 VAL B N 1
ATOM 5258 C CA . VAL B 1 337 ? 64.650 30.048 28.667 1.00 13.98 356 VAL B CA 1
ATOM 5259 C C . VAL B 1 337 ? 65.981 30.282 29.412 1.00 17.34 356 VAL B C 1
ATOM 5260 O O . VAL B 1 337 ? 66.125 29.948 30.597 1.00 16.43 356 VAL B O 1
ATOM 5264 N N . GLY B 1 338 ? 66.942 30.895 28.728 1.00 17.21 357 GLY B N 1
ATOM 5265 C CA . GLY B 1 338 ? 68.242 31.152 29.326 1.00 19.18 357 GLY B CA 1
ATOM 5266 C C . GLY B 1 338 ? 69.236 29.997 29.263 1.00 19.75 357 GLY B C 1
ATOM 5267 O O . GLY B 1 338 ? 70.310 30.063 29.885 1.00 21.87 357 GLY B O 1
ATOM 5268 N N . GLU B 1 339 ? 68.911 28.939 28.522 1.00 20.99 358 GLU B N 1
ATOM 5269 C CA . GLU B 1 339 ? 69.880 27.849 28.307 1.00 22.44 358 GLU B CA 1
ATOM 5270 C C . GLU B 1 339 ? 71.162 28.432 27.697 1.00 22.18 358 GLU B C 1
ATOM 5271 O O . GLU B 1 339 ? 72.262 28.057 28.060 1.00 22.44 358 GLU B O 1
ATOM 5277 N N . GLU B 1 340 ? 70.991 29.377 26.785 1.00 22.04 359 GLU B N 1
ATOM 5278 C CA . GLU B 1 340 ? 72.098 30.110 26.209 1.00 24.07 359 GLU B CA 1
ATOM 5279 C C . GLU B 1 340 ? 71.645 31.546 26.038 1.00 22.65 359 GLU B C 1
ATOM 5280 O O . GLU B 1 340 ? 70.621 31.812 25.374 1.00 23.18 359 GLU B O 1
ATOM 5286 N N . VAL B 1 341 ? 72.417 32.463 26.616 1.00 19.67 360 VAL B N 1
ATOM 5287 C CA A VAL B 1 341 ? 72.065 33.872 26.572 0.50 21.58 360 VAL B CA 1
ATOM 5288 C CA B VAL B 1 341 ? 72.072 33.870 26.627 0.50 21.20 360 VAL B CA 1
ATOM 5289 C C . VAL B 1 341 ? 73.220 34.732 26.104 1.00 22.73 360 VAL B C 1
ATOM 5290 O O . VAL B 1 341 ? 74.390 34.307 26.131 1.00 22.80 360 VAL B O 1
ATOM 5297 N N . THR B 1 342 ? 72.854 35.930 25.641 1.00 22.64 361 THR B N 1
ATOM 5298 C CA . THR B 1 342 ? 73.759 37.051 25.467 1.00 22.01 361 THR B CA 1
ATOM 5299 C C . THR B 1 342 ? 73.194 38.172 26.328 1.00 23.19 361 THR B C 1
ATOM 5300 O O . THR B 1 342 ? 72.065 38.639 26.073 1.00 23.27 361 THR B O 1
ATOM 5304 N N . ILE B 1 343 ? 73.957 38.594 27.350 1.00 24.26 362 ILE B N 1
ATOM 5305 C CA . ILE B 1 343 ? 73.526 39.677 28.245 1.00 28.13 362 ILE B CA 1
ATOM 5306 C C . ILE B 1 343 ? 74.051 41.003 27.684 1.00 30.68 362 ILE B C 1
ATOM 5307 O O . ILE B 1 343 ? 75.219 41.080 27.303 1.00 31.92 362 ILE B O 1
ATOM 5312 N N . ASP B 1 344 ? 73.185 42.022 27.599 1.00 34.83 363 ASP B N 1
ATOM 5313 C CA . ASP B 1 344 ? 73.577 43.409 27.165 1.00 38.00 363 ASP B CA 1
ATOM 5314 C C . ASP B 1 344 ? 74.042 43.559 25.701 1.00 38.01 363 ASP B C 1
ATOM 5315 O O . ASP B 1 344 ? 74.532 44.612 25.306 1.00 41.86 363 ASP B O 1
ATOM 5320 N N . GLY B 1 345 ? 73.876 42.516 24.892 1.00 39.44 364 GLY B N 1
ATOM 5321 C CA . GLY B 1 345 ? 74.447 42.477 23.533 1.00 37.55 364 GLY B CA 1
ATOM 5322 C C . GLY B 1 345 ? 75.965 42.318 23.505 1.00 37.82 364 GLY B C 1
ATOM 5323 O O . GLY B 1 345 ? 76.604 42.551 22.462 1.00 37.98 364 GLY B O 1
ATOM 5324 N N . THR B 1 346 ? 76.554 41.918 24.642 1.00 36.91 365 THR B N 1
ATOM 5325 C CA . THR B 1 346 ? 78.009 41.832 24.747 1.00 34.43 365 THR B CA 1
ATOM 5326 C C . THR B 1 346 ? 78.617 40.625 25.510 1.00 33.81 365 THR B C 1
ATOM 5327 O O . THR B 1 346 ? 79.806 40.349 25.312 1.00 35.45 365 THR B O 1
ATOM 5331 N N . GLU B 1 347 ? 77.864 39.892 26.340 1.00 32.70 366 GLU B N 1
ATOM 5332 C CA . GLU B 1 347 ? 78.426 38.645 26.912 1.00 31.44 366 GLU B CA 1
ATOM 5333 C C . GLU B 1 347 ? 77.541 37.390 26.883 1.00 30.63 366 GLU B C 1
ATOM 5334 O O . GLU B 1 347 ? 76.385 37.410 27.304 1.00 32.25 366 GLU B O 1
ATOM 5340 N N . LYS B 1 348 ? 78.139 36.289 26.421 1.00 28.71 367 LYS B N 1
ATOM 5341 C CA . LYS B 1 348 ? 77.455 35.030 26.192 1.00 28.09 367 LYS B CA 1
ATOM 5342 C C . LYS B 1 348 ? 77.622 34.118 27.414 1.00 30.02 367 LYS B C 1
ATOM 5343 O O . LYS B 1 348 ? 78.764 33.785 27.819 1.00 30.03 367 LYS B O 1
ATOM 5349 N N . ARG B 1 349 ? 76.506 33.706 28.001 1.00 25.45 368 ARG B N 1
ATOM 5350 C CA . ARG B 1 349 ? 76.562 32.747 29.100 1.00 25.26 368 ARG B CA 1
ATOM 5351 C C . ARG B 1 349 ? 75.713 31.468 28.834 1.00 24.87 368 ARG B C 1
ATOM 5352 O O . ARG B 1 349 ? 74.678 31.522 28.153 1.00 25.67 368 ARG B O 1
ATOM 5360 N N . SER B 1 350 ? 76.203 30.320 29.309 1.00 22.00 369 SER B N 1
ATOM 5361 C CA A SER B 1 350 ? 75.494 29.050 29.221 0.50 22.91 369 SER B CA 1
ATOM 5362 C CA B SER B 1 350 ? 75.420 29.092 29.204 0.50 23.14 369 SER B CA 1
ATOM 5363 C C . SER B 1 350 ? 74.844 28.774 30.577 1.00 21.89 369 SER B C 1
ATOM 5364 O O . SER B 1 350 ? 75.400 29.174 31.609 1.00 21.18 369 SER B O 1
ATOM 5369 N N . LYS B 1 351 ? 73.695 28.094 30.572 1.00 19.74 370 LYS B N 1
ATOM 5370 C CA . LYS B 1 351 ? 73.019 27.732 31.793 1.00 18.85 370 LYS B CA 1
ATOM 5371 C C . LYS B 1 351 ? 72.815 28.928 32.734 1.00 18.98 370 LYS B C 1
ATOM 5372 O O . LYS B 1 351 ? 72.912 28.797 33.949 1.00 21.83 370 LYS B O 1
ATOM 5378 N N . PHE B 1 352 ? 72.492 30.089 32.175 1.00 16.15 371 PHE B N 1
ATOM 5379 C CA . PHE B 1 352 ? 72.105 31.241 32.984 1.00 15.76 371 PHE B CA 1
ATOM 5380 C C . PHE B 1 352 ? 70.690 31.026 33.555 1.00 17.11 371 PHE B C 1
ATOM 5381 O O . PHE B 1 352 ? 70.404 31.383 34.696 1.00 15.93 371 PHE B O 1
ATOM 5389 N N . TYR B 1 353 ? 69.819 30.448 32.737 1.00 17.73 372 TYR B N 1
ATOM 5390 C CA . TYR B 1 353 ? 68.420 30.236 33.079 1.00 15.68 372 TYR B CA 1
ATOM 5391 C C . TYR B 1 353 ? 67.732 31.510 33.611 1.00 15.59 372 TYR B C 1
ATOM 5392 O O . TYR B 1 353 ? 68.046 32.600 33.127 1.00 16.96 372 TYR B O 1
ATOM 5401 N N . VAL B 1 354 ? 66.783 31.399 34.551 1.00 13.46 373 VAL B N 1
ATOM 5402 C CA . VAL B 1 354 ? 65.886 32.501 34.851 1.00 12.53 373 VAL B CA 1
ATOM 5403 C C . VAL B 1 354 ? 66.250 33.117 36.183 1.00 12.34 373 VAL B C 1
ATOM 5404 O O . VAL B 1 354 ? 66.093 32.480 37.205 1.00 11.08 373 VAL B O 1
ATOM 5408 N N . GLN B 1 355 ? 66.702 34.377 36.161 1.00 14.54 374 GLN B N 1
ATOM 5409 C CA . GLN B 1 355 ? 67.178 35.107 37.360 1.00 13.54 374 GLN B CA 1
ATOM 5410 C C . GLN B 1 355 ? 66.442 36.427 37.488 1.00 15.36 374 GLN B C 1
ATOM 5411 O O . GLN B 1 355 ? 65.946 36.968 36.494 1.00 17.98 374 GLN B O 1
ATOM 5417 N N . ARG B 1 356 ? 66.365 36.937 38.720 1.00 16.25 375 ARG B N 1
ATOM 5418 C CA . ARG B 1 356 ? 65.521 38.082 39.041 1.00 13.58 375 ARG B CA 1
ATOM 5419 C C . ARG B 1 356 ? 65.962 39.361 38.337 1.00 14.31 375 ARG B C 1
ATOM 5420 O O . ARG B 1 356 ? 67.155 39.569 38.137 1.00 16.61 375 ARG B O 1
ATOM 5428 N N . ASN B 1 357 ? 64.995 40.201 37.988 1.00 12.75 376 ASN B N 1
ATOM 5429 C CA . ASN B 1 357 ? 65.239 41.558 37.484 1.00 15.23 376 ASN B CA 1
ATOM 5430 C C . ASN B 1 357 ? 65.970 41.613 36.138 1.00 14.89 376 ASN B C 1
ATOM 5431 O O . ASN B 1 357 ? 66.710 42.566 35.865 1.00 14.25 376 ASN B O 1
ATOM 5436 N N . TYR B 1 358 ? 65.768 40.590 35.302 1.00 17.71 377 TYR B N 1
ATOM 5437 C CA . TYR B 1 358 ? 66.229 40.627 33.913 1.00 15.17 377 TYR B CA 1
ATOM 5438 C C . TYR B 1 358 ? 65.010 40.494 33.014 1.00 16.45 377 TYR B C 1
ATOM 5439 O O . TYR B 1 358 ? 63.989 39.926 33.406 1.00 18.07 377 TYR B O 1
ATOM 5448 N N . LYS B 1 359 ? 65.106 41.064 31.816 1.00 16.92 378 LYS B N 1
ATOM 5449 C CA . LYS B 1 359 ? 64.129 40.844 30.758 1.00 17.33 378 LYS B CA 1
ATOM 5450 C C . LYS B 1 359 ? 64.784 39.882 29.771 1.00 18.53 378 LYS B C 1
ATOM 5451 O O . LYS B 1 359 ? 65.916 40.132 29.332 1.00 19.20 378 LYS B O 1
ATOM 5457 N N . TYR B 1 360 ? 64.076 38.807 29.433 1.00 14.76 379 TYR B N 1
ATOM 5458 C CA . TYR B 1 360 ? 64.497 37.842 28.446 1.00 14.84 379 TYR B CA 1
ATOM 5459 C C . TYR B 1 360 ? 63.686 38.141 27.189 1.00 18.78 379 TYR B C 1
ATOM 5460 O O . TYR B 1 360 ? 62.451 38.184 27.232 1.00 18.37 379 TYR B O 1
ATOM 5469 N N . GLU B 1 361 ? 64.387 38.400 26.082 1.00 19.71 380 GLU B N 1
ATOM 5470 C CA A GLU B 1 361 ? 63.741 38.632 24.790 0.50 18.97 380 GLU B CA 1
ATOM 5471 C CA B GLU B 1 361 ? 63.761 38.652 24.796 0.50 19.12 380 GLU B CA 1
ATOM 5472 C C . GLU B 1 361 ? 64.147 37.518 23.835 1.00 19.15 380 GLU B C 1
ATOM 5473 O O . GLU B 1 361 ? 65.323 37.406 23.402 1.00 16.32 380 GLU B O 1
ATOM 5484 N N . ILE B 1 362 ? 63.175 36.665 23.542 1.00 17.95 381 ILE B N 1
ATOM 5485 C CA . ILE B 1 362 ? 63.407 35.436 22.802 1.00 17.67 381 ILE B CA 1
ATOM 5486 C C . ILE B 1 362 ? 63.020 35.607 21.349 1.00 18.20 381 ILE B C 1
ATOM 5487 O O . ILE B 1 362 ? 61.861 35.949 21.016 1.00 16.74 381 ILE B O 1
ATOM 5492 N N . SER B 1 363 ? 63.997 35.353 20.493 1.00 17.66 382 SER B N 1
ATOM 5493 C CA . SER B 1 363 ? 63.782 35.427 19.060 1.00 21.21 382 SER B CA 1
ATOM 5494 C C . SER B 1 363 ? 63.873 34.021 18.496 1.00 20.12 382 SER B C 1
ATOM 5495 O O . SER B 1 363 ? 64.880 33.341 18.668 1.00 19.99 382 SER B O 1
ATOM 5498 N N . LEU B 1 364 ? 62.792 33.594 17.845 1.00 20.33 383 LEU B N 1
ATOM 5499 C CA . LEU B 1 364 ? 62.695 32.267 17.237 1.00 17.66 383 LEU B CA 1
ATOM 5500 C C . LEU B 1 364 ? 62.661 32.346 15.726 1.00 17.96 383 LEU B C 1
ATOM 5501 O O . LEU B 1 364 ? 61.978 33.211 15.152 1.00 19.36 383 LEU B O 1
ATOM 5506 N N . THR B 1 365 ? 63.382 31.423 15.094 1.00 14.84 384 THR B N 1
ATOM 5507 C CA . THR B 1 365 ? 63.353 31.218 13.635 1.00 14.52 384 THR B CA 1
ATOM 5508 C C . THR B 1 365 ? 62.894 29.764 13.376 1.00 14.77 384 THR B C 1
ATOM 5509 O O . THR B 1 365 ? 63.600 28.816 13.693 1.00 13.57 384 THR B O 1
ATOM 5513 N N . ILE B 1 366 ? 61.675 29.630 12.868 1.00 13.18 385 ILE B N 1
ATOM 5514 C CA . ILE B 1 366 ? 61.051 28.351 12.603 1.00 14.33 385 ILE B CA 1
ATOM 5515 C C . ILE B 1 366 ? 61.588 27.831 11.271 1.00 14.72 385 ILE B C 1
ATOM 5516 O O . ILE B 1 366 ? 61.378 28.460 10.223 1.00 16.43 385 ILE B O 1
ATOM 5521 N N . ILE B 1 367 ? 62.264 26.680 11.299 1.00 12.95 386 ILE B N 1
ATOM 5522 C CA . ILE B 1 367 ? 62.925 26.156 10.083 1.00 14.28 386 ILE B CA 1
ATOM 55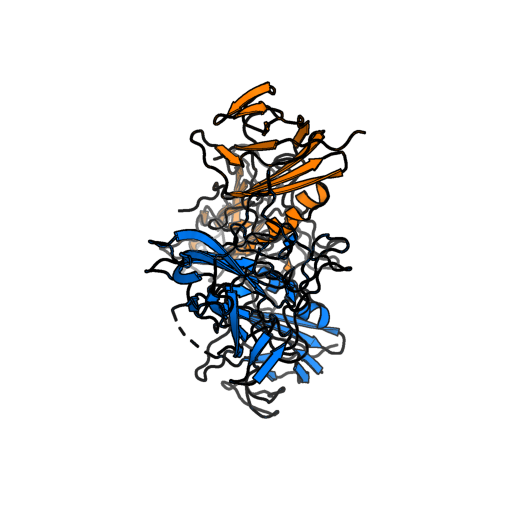23 C C . ILE B 1 367 ? 62.381 24.802 9.626 1.00 11.74 386 ILE B C 1
ATOM 5524 O O . ILE B 1 367 ? 62.976 24.129 8.781 1.00 15.24 386 ILE B O 1
ATOM 5529 N N . GLY B 1 368 ? 61.228 24.418 10.152 1.00 13.53 387 GLY B N 1
ATOM 5530 C CA . GLY B 1 368 ? 60.627 23.141 9.814 1.00 14.22 387 GLY B CA 1
ATOM 5531 C C . GLY B 1 368 ? 59.394 22.975 10.677 1.00 16.09 387 GLY B C 1
ATOM 5532 O O . GLY B 1 368 ? 59.126 23.808 11.544 1.00 18.58 387 GLY B O 1
ATOM 5533 N N . PRO B 1 369 ? 58.617 21.909 10.450 1.00 15.76 388 PRO B N 1
ATOM 5534 C CA . PRO B 1 369 ? 57.403 21.665 11.252 1.00 16.47 388 PRO B CA 1
ATOM 5535 C C . PRO B 1 369 ? 57.745 21.294 12.676 1.00 14.83 388 PRO B C 1
ATOM 5536 O O . PRO B 1 369 ? 58.781 20.708 12.891 1.00 14.63 388 PRO B O 1
ATOM 5540 N N . GLY B 1 370 ? 56.875 21.616 13.624 1.00 17.34 389 GLY B N 1
ATOM 5541 C CA . GLY B 1 370 ? 57.132 21.363 15.035 1.00 16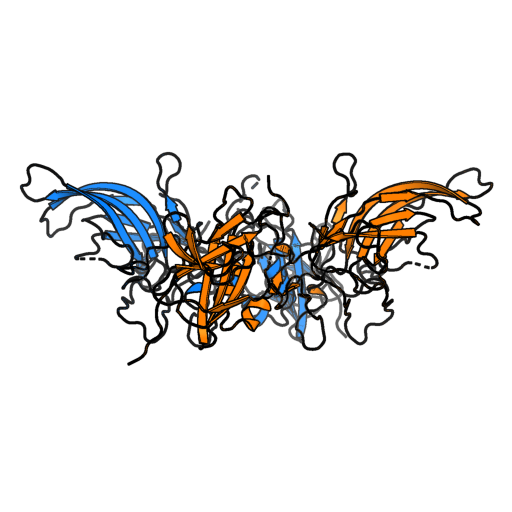.85 389 GLY B CA 1
ATOM 5542 C C . GLY B 1 370 ? 56.488 20.071 15.472 1.00 18.99 389 GLY B C 1
ATOM 5543 O O . GLY B 1 370 ? 56.096 19.233 14.636 1.00 20.63 389 GLY B O 1
ATOM 5544 N N . SER B 1 371 ? 56.360 19.915 16.785 1.00 19.23 390 SER B N 1
ATOM 5545 C CA . SER B 1 371 ? 55.735 18.741 17.367 1.00 20.11 390 SER B CA 1
ATOM 5546 C C . SER B 1 371 ? 54.224 18.894 17.454 1.00 20.00 390 SER B C 1
ATOM 5547 O O . SER B 1 371 ? 53.698 19.993 17.673 1.00 19.79 390 SER B O 1
ATOM 5550 N N . GLU B 1 372 ? 53.529 17.771 17.307 1.00 19.39 391 GLU B N 1
ATOM 5551 C CA . GLU B 1 372 ? 52.081 17.717 17.515 1.00 19.86 391 GLU B CA 1
ATOM 5552 C C . GLU B 1 372 ? 51.701 17.937 18.977 1.00 19.05 391 GLU B C 1
ATOM 5553 O O . GLU B 1 372 ? 50.558 18.279 19.271 1.00 16.91 391 GLU B O 1
ATOM 5559 N N . ILE B 1 373 ? 52.644 17.696 19.879 1.00 16.44 392 ILE B N 1
ATOM 5560 C CA . ILE B 1 373 ? 52.405 17.828 21.308 1.00 16.30 392 ILE B CA 1
ATOM 5561 C C . ILE B 1 373 ? 53.459 18.736 21.970 1.00 15.79 392 ILE B C 1
ATOM 5562 O O . ILE B 1 373 ? 54.605 18.796 21.528 1.00 18.17 392 ILE B O 1
ATOM 5567 N N . PRO B 1 374 ? 53.084 19.440 23.040 1.00 15.52 393 PRO B N 1
ATOM 5568 C CA . PRO B 1 374 ? 53.968 20.510 23.579 1.00 15.48 393 PRO B CA 1
ATOM 5569 C C . PRO B 1 374 ? 55.219 20.051 24.338 1.00 14.39 393 PRO B C 1
ATOM 5570 O O . PRO B 1 374 ? 56.232 20.732 24.334 1.00 13.92 393 PRO B O 1
ATOM 5574 N N . TYR B 1 375 ? 55.148 18.912 24.996 1.00 16.31 394 TYR B N 1
ATOM 5575 C CA . TYR B 1 375 ? 56.192 18.511 25.954 1.00 15.01 394 TYR B CA 1
ATOM 5576 C C . TYR B 1 375 ? 57.085 17.352 25.508 1.00 16.34 394 TYR B C 1
ATOM 5577 O O . TYR B 1 375 ? 57.852 16.814 26.300 1.00 17.01 394 TYR B O 1
ATOM 5586 N N . ASP B 1 376 ? 56.957 16.956 24.253 1.00 15.58 395 ASP B N 1
ATOM 5587 C CA . ASP B 1 376 ? 57.954 16.089 23.620 1.00 19.92 395 ASP B CA 1
ATOM 5588 C C . ASP B 1 376 ? 58.167 16.611 22.225 1.00 19.99 395 ASP B C 1
ATOM 5589 O O . ASP B 1 376 ? 57.208 17.020 21.566 1.00 25.39 395 ASP B O 1
ATOM 5594 N N . PRO B 1 377 ? 59.407 16.574 21.761 1.00 19.37 396 PRO B N 1
ATOM 5595 C CA . PRO B 1 377 ? 59.706 16.968 20.415 1.00 19.59 396 PRO B CA 1
ATOM 5596 C C . PRO B 1 377 ? 59.647 15.808 19.451 1.00 20.25 396 PRO B C 1
ATOM 5597 O O . PRO B 1 377 ? 59.595 14.645 19.841 1.00 20.73 396 PRO B O 1
ATOM 5609 N N . ILE B 1 379 ? 62.107 14.259 16.301 1.00 21.27 398 ILE B N 1
ATOM 5610 C CA . ILE B 1 379 ? 63.572 14.059 16.308 1.00 18.91 398 ILE B CA 1
ATOM 5611 C C . ILE B 1 379 ? 64.357 15.357 16.118 1.00 19.28 398 ILE B C 1
ATOM 5612 O O . ILE B 1 379 ? 65.448 15.512 16.670 1.00 18.87 398 ILE B O 1
ATOM 5617 N N . SER B 1 380 ? 63.817 16.269 15.310 1.00 19.39 399 SER B N 1
ATOM 5618 C CA . SER B 1 380 ? 64.378 17.620 15.136 1.00 20.81 399 SER B CA 1
ATOM 5619 C C . SER B 1 380 ? 63.385 18.640 15.724 1.00 20.05 399 SER B C 1
ATOM 5620 O O . SER B 1 380 ? 62.192 18.572 15.455 1.00 21.98 399 SER B O 1
ATOM 5623 N N . THR B 1 381 ? 63.867 19.573 16.526 1.00 16.65 400 THR B N 1
ATOM 5624 C CA . THR B 1 381 ? 62.998 20.607 17.101 1.00 19.73 400 THR B CA 1
ATOM 5625 C C . THR B 1 381 ? 62.512 21.579 16.011 1.00 18.34 400 THR B C 1
ATOM 5626 O O . THR B 1 381 ? 61.437 22.198 16.134 1.00 17.58 400 THR B O 1
ATOM 5630 N N . ASN B 1 382 ? 63.312 21.684 14.941 1.00 17.78 401 ASN B N 1
ATOM 5631 C CA . ASN B 1 382 ? 63.048 22.593 13.815 1.00 17.36 401 ASN B CA 1
ATOM 5632 C C . ASN B 1 382 ? 62.814 24.058 14.214 1.00 17.64 401 ASN B C 1
ATOM 5633 O O . ASN B 1 382 ? 62.058 24.784 13.545 1.00 13.84 401 ASN B O 1
ATOM 5638 N N . VAL B 1 383 ? 63.489 24.492 15.279 1.00 18.35 402 VAL B N 1
ATOM 5639 C CA . VAL B 1 383 ? 63.533 25.906 15.622 1.00 18.67 402 VAL B CA 1
ATOM 5640 C C . VAL B 1 383 ? 64.954 26.281 16.044 1.00 21.58 402 VAL B C 1
ATOM 5641 O O . VAL B 1 383 ? 65.665 25.464 16.644 1.00 23.29 402 VAL B O 1
ATOM 5645 N N . SER B 1 384 ? 65.351 27.509 15.691 1.00 20.49 403 SER B N 1
ATOM 5646 C CA . SER B 1 384 ? 66.610 28.123 16.096 1.00 19.63 403 SER B CA 1
ATOM 5647 C C . SER B 1 384 ? 66.288 29.319 16.977 1.00 19.85 403 SER B C 1
ATOM 5648 O O . SER B 1 384 ? 65.456 30.125 16.602 1.00 18.95 403 SER B O 1
ATOM 5651 N N . ALA B 1 385 ? 66.933 29.438 18.140 1.00 18.87 404 ALA B N 1
ATOM 5652 C CA . ALA B 1 385 ? 66.529 30.427 19.142 1.00 18.44 404 ALA B CA 1
ATOM 5653 C C . ALA B 1 385 ? 67.665 31.323 19.533 1.00 19.84 404 ALA B C 1
ATOM 5654 O O . ALA B 1 385 ? 68.798 30.881 19.695 1.00 20.73 404 ALA B O 1
ATOM 5656 N N . SER B 1 386 ? 67.363 32.601 19.690 1.00 19.21 405 SER B N 1
ATOM 5657 C CA . SER B 1 386 ? 68.330 33.546 20.180 1.00 22.23 405 SER B CA 1
ATOM 5658 C C . SER B 1 386 ? 67.699 34.189 21.398 1.00 20.59 405 SER B C 1
ATOM 5659 O O . SER B 1 386 ? 66.564 34.605 21.337 1.00 21.96 405 SER B O 1
ATOM 5662 N N . VAL B 1 387 ? 68.429 34.264 22.498 1.00 20.94 406 VAL B N 1
ATOM 5663 C CA . VAL B 1 387 ? 67.898 34.871 23.714 1.00 20.54 406 VAL B CA 1
ATOM 5664 C C . VAL B 1 387 ? 68.803 36.020 24.192 1.00 20.59 406 VAL B C 1
ATOM 5665 O O . VAL B 1 387 ? 69.946 35.805 24.572 1.00 23.84 406 VAL B O 1
ATOM 5669 N N . LYS B 1 388 ? 68.260 37.227 24.145 1.00 19.17 407 LYS B N 1
ATOM 5670 C CA . LYS B 1 388 ? 68.866 38.447 24.664 1.00 19.03 407 LYS B CA 1
ATOM 5671 C C . LYS B 1 388 ? 68.373 38.657 26.098 1.00 19.12 407 LYS B C 1
ATOM 5672 O O . LYS B 1 388 ? 67.173 38.580 26.359 1.00 19.47 407 LYS B O 1
ATOM 5675 N N . VAL B 1 389 ? 69.299 38.945 27.007 1.00 19.08 408 VAL B N 1
ATOM 5676 C CA . VAL B 1 389 ? 69.011 39.273 28.398 1.00 18.96 408 VAL B CA 1
ATOM 5677 C C . VAL B 1 389 ? 69.543 40.660 28.731 1.00 20.72 408 VAL B C 1
ATOM 5678 O O . VAL B 1 389 ? 70.710 40.957 28.482 1.00 23.02 408 VAL B O 1
ATOM 5682 N N . GLU B 1 390 ? 68.663 41.510 29.252 1.00 20.97 409 GLU B N 1
ATOM 5683 C CA . GLU B 1 390 ? 68.976 42.871 29.631 1.00 25.30 409 GLU B CA 1
ATOM 5684 C C . GLU B 1 390 ? 68.646 43.013 31.107 1.00 25.96 409 GLU B C 1
ATOM 5685 O O . GLU B 1 390 ? 67.605 42.513 31.552 1.00 21.68 409 GLU B O 1
ATOM 5691 N N . PRO B 1 391 ? 69.515 43.688 31.878 1.00 27.50 410 PRO B N 1
ATOM 5692 C CA . PRO B 1 391 ? 69.073 44.121 33.178 1.00 28.04 410 PRO B CA 1
ATOM 5693 C C . PRO B 1 391 ? 67.805 44.952 33.041 1.00 27.34 410 PRO B C 1
ATOM 5694 O O . PRO B 1 391 ? 67.652 45.692 32.080 1.00 26.15 410 PRO B O 1
ATOM 5698 N N . TRP B 1 392 ? 66.877 44.788 33.972 1.00 26.24 411 TRP B N 1
ATOM 5699 C CA . TRP B 1 392 ? 65.592 45.451 33.888 1.00 27.78 411 TRP B CA 1
ATOM 5700 C C . TRP B 1 392 ? 65.742 46.888 34.466 1.00 31.99 411 TRP B C 1
ATOM 5701 O O . TRP B 1 392 ? 65.099 47.256 35.453 1.00 33.64 411 TRP B O 1
ATOM 5712 N N . ASN B 1 393 ? 66.611 47.681 33.833 1.00 35.14 412 ASN B N 1
ATOM 5713 C CA . ASN B 1 393 ? 67.166 48.927 34.408 1.00 37.32 412 ASN B CA 1
ATOM 5714 C C . ASN B 1 393 ? 66.287 50.118 34.088 1.00 38.05 412 ASN B C 1
ATOM 5715 O O . ASN B 1 393 ? 66.061 50.397 32.912 1.00 40.76 412 ASN B O 1
#

InterPro domains:
  IPR029141 Major fimbrial subunit protein, N-terminal [PF06321] (36-192)

Organism: Parabacteroides distasonis (strain ATCC 8503 / DSM 20701 / CIP 104284 / JCM 5825 / NCTC 11152) (NCBI:txid435591)

Sequence (741 aa):
VLEKAQQLALAIKSETTPTDADVNTLTVGVFGVDGWSVIYTKDATTPNSDGTKDVVGPQEVYAGEAHVVVVVANAAPVIQTELAKAKDITDFIETTINLSDETLTKGLTSSKVLDVTLVANTTNYIGYDDEVGDITVKDISGKEVYGA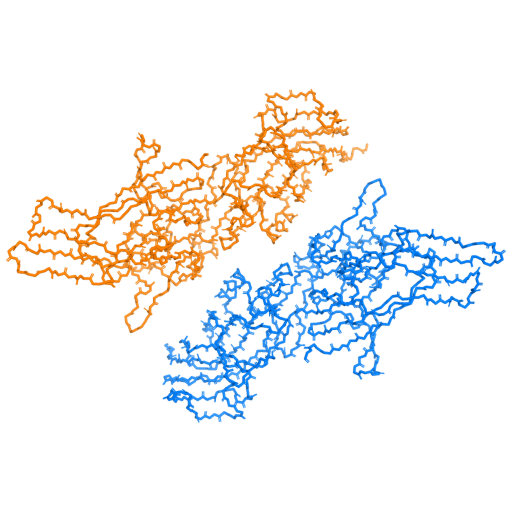GPVPLVRDVASIALAGADIGNPENANYESKSFVLKEVFIASAKGVSSVASTEEWGTIEKDFFGDTHFGYLDYKVGLLFLTSPNNIDEEGSYKKGLQTKYDALAKKHVENDPALNHEFYVYENTKGEVKSGESNVNEAYANHTLLIVKGDYTYLPQGAKESITKENCYYAIPVGEEVTIDGTEKRSKFYVQRNYKYEEISLTIIGPGSEIPYDPISTNVSASVKVEPWNAPVLEKAQLALAIKSETPTDADVNTLTVGVFGVDGWSVIYTKDATTPNSDGTKDVGPQEEVYAGEAHVVVVANAAPVIQTELAKAKDITDFIETTINLSDETLTKGLTSSKVLDVTLVANTTNYIGYDDEVGDITVKDISGKEVYGAGPVPLVRDVASIALAGADIGNPENANYESKSFVLKEVFIASAKGVSSVASTEEWGTIEKDFFGDTHFGYLDYKVGLLFLTSPNNIDEEGSYKKGLQTKYDALAKKHVENDPALNHEFYVYENTKGEVKSGESNVNEAYANHTLLIVKGDYTYLPQGAKESITKKENCYYAIPVGEEVVTIDGTEKRSSKFYVQRNYKYEEISLTIIGPGSEIPYDPISTNVSASVKVEPWN

CATH classification: 2.60.40.3160 (+1 more: 2.60.40.3690)

Radius of gyration: 30.01 Å; Cα contacts (8 Å, |Δi|>4): 2038; chains: 2; bounding box: 67×80×92 Å

Secondary structure (DSSP, 8-state):
---EEEEEEEEE------TT---EEEEEEEETTS-EEEEEEEPEE-TTSEEEEEEEEEESEEEEEEEEES--HHHHHHHHT-SSHHHHHT-EEEGGG--TTT-------EEEEEPTTSEEEESS-SSSEEEEETTEEEEESS-SSSBP---S-EEEEEEEEEE---SS-SEEEEEEEEEEEEEESEE-EEES--SSTT---BPP-STTSS--GGGEEES-----SSS--S-BTTB-S-PEE-GGGEEE-BTTB-STT--EEE--BSS----TT-SS--TTTTTS-EEEEEEEEEEEETT-SS-EEEEEEEEEEETTSEEEETTTEEEES--B-TTEEEEEEEEE-S--BSSSS------EEEEEEEEE--/---PPEEEEEEEEE-----TT---EEEEEEEETTS-EEEEEEEPEE-SSSEEEEEEEEEESEEEEEEEEES--HHHHHHHHT-SSHHHHHT-EEEGGG--TTT----PPPEEEEEPTTSEEEESSSSSSEEEEETTEEEEESS-SSSBP---S-EEEEEEEEEE---TT-SEEEEEEEEEEEEEESEE-EEES--SSTT---BPP-STTSS--GGGEEES-----SSS-TT-BTTB-S-PEE-GGGEEE-BTTB-STT--EEE--BSS----TT--S--TTTTTS-EEEEEEEEEEEETT-SS-EEEEEEEEEEETTSEEEETTTEEEES--B-TTEEEEEEEEE-S--BSSTT------EEEEEEEEE--

Solvent-accessible surface area: 32708 Å² total

B-factor: mean 20.81, std 9.75, range [2.0, 69.79]

Foldseek 3Di:
DWFKEKEKAKAAFDVPFDLGDFFKKWKWKAAPVFDIAIDMDTWDADPVRITMDDIDMDTFFKIKMKMKGLADPVLSVQLRPDRDDVSNQQRKGFQLSADSVSHFMIFAIAIWGGDGPAYEYEAPAQAWAWDADPNRIGTDTRRRHHTYTFGQKEKEFAQAEWADADPVPQWFWDTKDFWKKFKWQFQGMWGRHYNDGQDGTDDDAPDPDPHAQQRGEIQDADDCPPPYQRAAQQEDDDYHHDNLGMDTADPVGGRGPDIGIGGDDLCLDHYPPDPNHPRLHHNAMKMKTWTKIKIDGDPDPDIDIDHGFMAIDRFQCWAQEPNHDIDGSPGTGTQKYKHKYKYAHDTHDNGYRDTVDSRIDIYIYIDGHD/DDDWFKEKEKAKAAFDVFDLRDFFKKWKWKAAPVQDIDIDMDTWDDDDPRMTMDFIDMDTFFKTKMKMKTLADPVLSVQLRPDRHPVSNQQRKDFQLVADSVSHFMIFATDIWGTDGPFYEYEQPAQQWAWDADPRGTGTDTHRRHHTYTFGQKEKEAAQAEAADADPPALKFWDDKDWWKKFKWQFQGMWGRHDNHGLDGTDDDAPDPDPHAQQRIEIADADDCPPPYQRAAQQEDDDYHHDNLGMDTADPVGGSNPDIRIGGDDLDLDHYPPDPNHPPLGHNAMKMKTWTKIWMGGNPHPDIDIDHGFMAIDRFQCWEDEPVHDIDHSPGTGTQKYKHKYKYQHDGWDNGHRDTVDRRIDIYIYIYRND

Nearest PDB structures (foldseek):
  3liu-assembly2_B  TM=1.003E+00  e=2.187E-82  Parabacteroides distasonis ATCC 8503
  3liu-assembly1_A  TM=9.964E-01  e=2.741E-75  Parabacteroides distasonis ATCC 8503
  4q98-assembly1_A  TM=6.896E-01  e=1.226E-17  Porphyromonas gingivalis W83
  5nf4-assembly2_B  TM=5.756E-01  e=3.727E-10  Porphyromonas gingivalis ATCC 33277
  7ptr-assembly1_A  TM=2.502E-01  e=9.534E-01  Haloferax volcanii DS2